Protein AF-0000000084500443 (afdb_homodimer)

Secondary structure (DSSP, 8-state):
--TT-HHHHT--TT-EEEEETTTSHHHHHHHHHHHHTT-EEEEEES-HHHHHHHHHHHGGGGGGEEEEE--TT-HHHHHHHHHHHHHHTS--SEEEE---------GGGG-TT-GGGG-HHHHHHHHHHH--HHHHHHHHIIIIIHHHHHHHHHHHHHHHHHHHTHHHHSS--EEEEEE--GGGT-SS--S-HHHHHHHHHHHHHHHHHHHHHHHTT--EEEEEE---S---TTT---STTTTTTTT-/--TT-HHHHT--TT-EEEEETTTSHHHHHHHHHHHHTT-EEEEEES-HHHHHHHHHHTGGGGGGEEEEE--TT-HHHHHHHHHHHHHHTS--SEEEE---------GGGG-TT-GGGG-HHHHHHHHHHH--HHHHHHHHIIIIIHHHHHHHHHHHHHHHHHHHTHHHHSS--EEEEEE--GGGT-SS--S-HHHHHHHHHHHHHHHHHHHHHHHTT--EEEEEE---S---TTT---STTTTTTS--

Structure (mmCIF, N/CA/C/O backbone):
data_AF-0000000084500443-model_v1
#
loop_
_entity.id
_entity.type
_entity.pdbx_description
1 polymer 'Rhamnolipids biosynthesis 3-oxoacyl-'
#
loop_
_atom_site.group_PDB
_atom_site.id
_atom_site.type_symbol
_atom_site.label_atom_id
_atom_site.label_alt_id
_atom_site.label_comp_id
_atom_site.label_asym_id
_atom_site.label_entity_id
_atom_site.label_seq_id
_atom_site.pdbx_PDB_ins_code
_atom_site.Cartn_x
_atom_site.Cartn_y
_atom_site.Cartn_z
_atom_site.occupancy
_atom_site.B_iso_or_equiv
_atom_site.auth_seq_id
_atom_site.auth_comp_id
_atom_site.auth_asym_id
_atom_site.auth_atom_id
_atom_site.pdbx_PDB_model_num
ATOM 1 N N . MET A 1 1 ? -1.799 21.656 39.844 1 32.81 1 MET A N 1
ATOM 2 C CA . MET A 1 1 ? -2.857 20.969 39.125 1 32.81 1 MET A CA 1
ATOM 3 C C . MET A 1 1 ? -2.281 20.172 37.938 1 32.81 1 MET A C 1
ATOM 5 O O . MET A 1 1 ? -1.59 20.734 37.094 1 32.81 1 MET A O 1
ATOM 9 N N . THR A 1 2 ? -2.18 18.891 38 1 39.31 2 THR A N 1
ATOM 10 C CA . THR A 1 2 ? -1.364 17.875 37.344 1 39.31 2 THR A CA 1
ATOM 11 C C . THR A 1 2 ? -1.715 17.766 35.844 1 39.31 2 THR A C 1
ATOM 13 O O . THR A 1 2 ? -2.863 17.984 35.469 1 39.31 2 THR A O 1
ATOM 16 N N . HIS A 1 3 ? -0.864 18.031 34.938 1 45.72 3 HIS A N 1
ATOM 17 C CA . HIS A 1 3 ? -0.906 17.906 33.469 1 45.72 3 HIS A CA 1
ATOM 18 C C . HIS A 1 3 ? -1.719 16.703 33.062 1 45.72 3 HIS A C 1
ATOM 20 O O . HIS A 1 3 ? -1.955 16.484 31.859 1 45.72 3 HIS A O 1
ATOM 26 N N . LEU A 1 4 ? -2.039 15.812 34.062 1 43.84 4 LEU A N 1
ATOM 27 C CA . LEU A 1 4 ? -2.766 14.578 33.75 1 43.84 4 LEU A CA 1
ATOM 28 C C . LEU A 1 4 ? -4.262 14.766 34 1 43.84 4 LEU A C 1
ATOM 30 O O . LEU A 1 4 ? -4.996 13.781 34.125 1 43.84 4 LEU A O 1
ATOM 34 N N . ASP A 1 5 ? -4.723 15.914 34.25 1 44.72 5 ASP A N 1
ATOM 35 C CA . ASP A 1 5 ? -6.16 16.094 34.406 1 44.72 5 ASP A CA 1
ATOM 36 C C . ASP A 1 5 ? -6.898 15.812 33.094 1 44.72 5 ASP A C 1
ATOM 38 O O . ASP A 1 5 ? -6.543 16.359 32.031 1 44.72 5 ASP A O 1
ATOM 42 N N . LEU A 1 6 ? -7.762 14.836 33.156 1 45.31 6 LEU A N 1
ATOM 43 C CA . LEU A 1 6 ? -8.531 14.391 32 1 45.31 6 LEU A CA 1
ATOM 44 C C . LEU A 1 6 ? -9.039 15.586 31.203 1 45.31 6 LEU A C 1
ATOM 46 O O . LEU A 1 6 ? -9.031 15.562 29.969 1 45.31 6 LEU A O 1
ATOM 50 N N . ASN A 1 7 ? -9.578 16.609 31.922 1 48.75 7 ASN A N 1
ATOM 51 C CA . ASN A 1 7 ? -10.102 17.812 31.266 1 48.75 7 ASN A CA 1
ATOM 52 C C . ASN A 1 7 ? -9.008 18.547 30.5 1 48.75 7 ASN A C 1
ATOM 54 O O . ASN A 1 7 ? -9.289 19.219 29.5 1 48.75 7 ASN A O 1
ATOM 58 N N . LYS A 1 8 ? -7.945 18.484 31.062 1 52.91 8 LYS A N 1
ATOM 59 C CA . LYS A 1 8 ? -6.801 19.172 30.469 1 52.91 8 LYS A CA 1
ATOM 60 C C . LYS A 1 8 ? -6.172 18.359 29.359 1 52.91 8 LYS A C 1
ATOM 62 O O . LYS A 1 8 ? -5.734 18.906 28.344 1 52.91 8 LYS A O 1
ATOM 67 N N . VAL A 1 9 ? -6.238 17.016 29.625 1 48.25 9 VAL A N 1
ATOM 68 C CA . VAL A 1 9 ? -5.555 16.125 28.703 1 48.25 9 VAL A CA 1
ATOM 69 C C . VAL A 1 9 ? -6.328 16.062 27.375 1 48.25 9 VAL A C 1
ATOM 71 O O . VAL A 1 9 ? -5.73 16.016 26.297 1 48.25 9 VAL A O 1
ATOM 74 N N . LEU A 1 10 ? -7.562 16.203 27.562 1 61.97 10 LEU A N 1
ATOM 75 C CA . LEU A 1 10 ? -8.398 16.094 26.359 1 61.97 10 LEU A CA 1
ATOM 76 C C . LEU A 1 10 ? -8.859 17.469 25.891 1 61.97 10 LEU A C 1
ATOM 78 O O . LEU A 1 10 ? -9.766 17.562 25.062 1 61.97 10 LEU A O 1
ATOM 82 N N . ASN A 1 11 ? -8.227 18.469 26.5 1 78 11 ASN A N 1
ATOM 83 C CA . ASN A 1 11 ? -8.695 19.812 26.172 1 78 11 ASN A CA 1
ATOM 84 C C . ASN A 1 11 ? -8.211 20.25 24.797 1 78 11 ASN A C 1
ATOM 86 O O . ASN A 1 11 ? -7.008 20.328 24.547 1 78 11 ASN A O 1
ATOM 90 N N . VAL A 1 12 ? -9.172 20.5 23.875 1 86.31 12 VAL A N 1
ATOM 91 C CA . VAL A 1 12 ? -8.844 20.922 22.516 1 86.31 12 VAL A CA 1
ATOM 92 C C . VAL A 1 12 ? -9.336 22.359 22.281 1 86.31 12 VAL A C 1
ATOM 94 O O . VAL A 1 12 ? -9.453 22.797 21.141 1 86.31 12 VAL A O 1
ATOM 97 N N . GLU A 1 13 ? -9.625 23.031 23.391 1 87.38 13 GLU A N 1
ATOM 98 C CA . GLU A 1 13 ? -10.117 24.406 23.266 1 87.38 13 GLU A CA 1
ATOM 99 C C . GLU A 1 13 ? -9.086 25.297 22.578 1 87.38 13 GLU A C 1
ATOM 101 O O . GLU A 1 13 ? -7.918 25.328 22.984 1 87.38 13 GLU A O 1
ATOM 106 N N . GLY A 1 14 ? -9.508 25.938 21.531 1 89.12 14 GLY A N 1
ATOM 107 C CA . GLY A 1 14 ? -8.664 26.906 20.844 1 89.12 14 GLY A CA 1
ATOM 108 C C . GLY A 1 14 ? -7.742 26.281 19.828 1 89.12 14 GLY A C 1
ATOM 109 O O . GLY A 1 14 ? -7.062 26.984 19.078 1 89.12 14 GLY A O 1
ATOM 110 N N . LEU A 1 15 ? -7.707 24.969 19.844 1 92.69 15 LEU A N 1
ATOM 111 C CA . LEU A 1 15 ? -6.863 24.297 18.844 1 92.69 15 LEU A CA 1
ATOM 112 C C . LEU A 1 15 ? -7.48 24.391 17.453 1 92.69 15 LEU A C 1
ATOM 114 O O . LEU A 1 15 ? -8.703 24.469 17.328 1 92.69 15 LEU A O 1
ATOM 118 N N . ILE A 1 16 ? -6.691 24.438 16.453 1 95.56 16 ILE A N 1
ATOM 119 C CA . ILE A 1 16 ? -7.121 24.469 15.062 1 95.56 16 ILE A CA 1
ATOM 120 C C . ILE A 1 16 ? -6.914 23.094 14.43 1 95.56 16 ILE A C 1
ATOM 122 O O . ILE A 1 16 ? -5.801 22.562 14.445 1 95.56 16 ILE A O 1
ATOM 126 N N . ALA A 1 17 ? -8.008 22.531 13.891 1 96.31 17 ALA A N 1
ATOM 127 C CA . ALA A 1 17 ? -7.949 21.172 13.32 1 96.31 17 ALA A CA 1
ATOM 128 C C . ALA A 1 17 ? -8.422 21.172 11.875 1 96.31 17 ALA A C 1
ATOM 130 O O . ALA A 1 17 ? -9.32 21.922 11.508 1 96.31 17 ALA A O 1
ATOM 131 N N . LEU A 1 18 ? -7.781 20.406 11.062 1 97.69 18 LEU A N 1
ATOM 132 C CA . LEU A 1 18 ? -8.25 20.078 9.719 1 97.69 18 LEU A CA 1
ATOM 133 C C . LEU A 1 18 ? -8.562 18.578 9.602 1 97.69 18 LEU A C 1
ATOM 135 O O . LEU A 1 18 ? -7.73 17.75 9.961 1 97.69 18 LEU A O 1
ATOM 139 N N . ILE A 1 19 ? -9.727 18.234 9.18 1 95.88 19 ILE A N 1
ATOM 140 C CA . ILE A 1 19 ? -10.133 16.859 8.93 1 95.88 19 ILE A CA 1
ATOM 141 C C . ILE A 1 19 ? -10.453 16.688 7.445 1 95.88 19 ILE A C 1
ATOM 143 O O . ILE A 1 19 ? -11.414 17.266 6.934 1 95.88 19 ILE A O 1
ATOM 147 N N . THR A 1 20 ? -9.633 15.938 6.758 1 97.19 20 THR A N 1
ATOM 148 C CA . THR A 1 20 ? -9.977 15.625 5.375 1 97.19 20 THR A CA 1
ATOM 149 C C . THR A 1 20 ? -11.133 14.625 5.316 1 97.19 20 THR A C 1
ATOM 151 O O . THR A 1 20 ? -11.227 13.727 6.156 1 97.19 20 THR A O 1
ATOM 154 N N . GLY A 1 21 ? -11.984 14.773 4.309 1 93 21 GLY A N 1
ATOM 155 C CA . GLY A 1 21 ? -13.172 13.945 4.297 1 93 21 GLY A CA 1
ATOM 156 C C . GLY A 1 21 ? -14.062 14.156 5.512 1 93 21 GLY A C 1
ATOM 157 O O . GLY A 1 21 ? -14.617 13.195 6.047 1 93 21 GLY A O 1
ATOM 158 N N . GLY A 1 22 ? -14.117 15.305 5.949 1 89.56 22 GLY A N 1
ATOM 159 C CA . GLY A 1 22 ? -14.766 15.594 7.219 1 89.56 22 GLY A CA 1
ATOM 160 C C . GLY A 1 22 ? -16.25 15.875 7.07 1 89.56 22 GLY A C 1
ATOM 161 O O . GLY A 1 22 ? -16.938 16.156 8.062 1 89.56 22 GLY A O 1
ATOM 162 N N . GLY A 1 23 ? -16.781 15.805 5.891 1 85.62 23 GLY A N 1
ATOM 163 C CA . GLY A 1 23 ? -18.172 16.188 5.668 1 85.62 23 GLY A CA 1
ATOM 164 C C . GLY A 1 23 ? -19.156 15.062 5.949 1 85.62 23 GLY A C 1
ATOM 165 O O . GLY A 1 23 ? -20.359 15.305 6.047 1 85.62 23 GLY A O 1
ATOM 166 N N . THR A 1 24 ? -18.672 13.836 6.043 1 82.31 24 THR A N 1
ATOM 167 C CA . THR A 1 24 ? -19.578 12.703 6.258 1 82.31 24 THR A CA 1
ATOM 168 C C . THR A 1 24 ? -18.938 11.664 7.172 1 82.31 24 THR A C 1
ATOM 170 O O . THR A 1 24 ? -17.75 11.766 7.5 1 82.31 24 THR A O 1
ATOM 173 N N . GLY A 1 25 ? -19.781 10.828 7.746 1 79.56 25 GLY A N 1
ATOM 174 C CA . GLY A 1 25 ? -19.297 9.633 8.422 1 79.56 25 GLY A CA 1
ATOM 175 C C . GLY A 1 25 ? -18.484 9.938 9.664 1 79.56 25 GLY A C 1
ATOM 176 O O . GLY A 1 25 ? -18.875 10.773 10.484 1 79.56 25 GLY A O 1
ATOM 177 N N . ILE A 1 26 ? -17.375 9.195 9.719 1 77.69 26 ILE A N 1
ATOM 178 C CA . ILE A 1 26 ? -16.5 9.289 10.875 1 77.69 26 ILE A CA 1
ATOM 179 C C . ILE A 1 26 ? -15.852 10.672 10.93 1 77.69 26 ILE A C 1
ATOM 181 O O . ILE A 1 26 ? -15.672 11.234 12.008 1 77.69 26 ILE A O 1
ATOM 185 N N . GLY A 1 27 ? -15.57 11.18 9.719 1 85.94 27 GLY A N 1
ATOM 186 C CA . GLY A 1 27 ? -14.984 12.516 9.664 1 85.94 27 GLY A CA 1
ATOM 187 C C . GLY A 1 27 ? -15.883 13.578 10.281 1 85.94 27 GLY A C 1
ATOM 188 O O . GLY A 1 27 ? -15.414 14.414 11.062 1 85.94 27 GLY A O 1
ATOM 189 N N . LEU A 1 28 ? -17.094 13.477 9.969 1 86.06 28 LEU A N 1
ATOM 190 C CA . LEU A 1 28 ? -18.047 14.453 10.492 1 86.06 28 LEU A CA 1
ATOM 191 C C . LEU A 1 28 ? -18.219 14.289 11.992 1 86.06 28 LEU A C 1
ATOM 193 O O . LEU A 1 28 ? -18.328 15.273 12.727 1 86.06 28 LEU A O 1
ATOM 197 N N . MET A 1 29 ? -18.219 13.117 12.453 1 82.44 29 MET A N 1
ATOM 198 C CA . MET A 1 29 ? -18.328 12.836 13.883 1 82.44 29 MET A CA 1
ATOM 199 C C . MET A 1 29 ? -17.141 13.414 14.648 1 82.44 29 MET A C 1
ATOM 201 O O . MET A 1 29 ? -17.328 14.023 15.703 1 82.44 29 MET A O 1
ATOM 205 N N . MET A 1 30 ? -16.016 13.242 14.133 1 85.81 30 MET A N 1
ATOM 206 C CA . MET A 1 30 ? -14.82 13.797 14.773 1 85.81 30 MET A CA 1
ATOM 207 C C . MET A 1 30 ? -14.844 15.32 14.758 1 85.81 30 MET A C 1
ATOM 209 O O . MET A 1 30 ? -14.484 15.961 15.742 1 85.81 30 MET A O 1
ATOM 213 N N . ALA A 1 31 ? -15.266 15.82 13.617 1 88.44 31 ALA A N 1
ATOM 214 C CA . ALA A 1 31 ? -15.359 17.266 13.508 1 88.44 31 ALA A CA 1
ATOM 215 C C . ALA A 1 31 ? -16.297 17.844 14.57 1 88.44 31 ALA A C 1
ATOM 217 O O . ALA A 1 31 ? -15.953 18.812 15.25 1 88.44 31 ALA A O 1
ATOM 218 N N . LYS A 1 32 ? -17.406 17.234 14.75 1 83.81 32 LYS A N 1
ATOM 219 C CA . LYS A 1 32 ? -18.375 17.672 15.742 1 83.81 32 LYS A CA 1
ATOM 220 C C . LYS A 1 32 ? -17.812 17.562 17.156 1 83.81 32 LYS A C 1
ATOM 222 O O . LYS A 1 32 ? -17.969 18.469 17.969 1 83.81 32 LYS A O 1
ATOM 227 N N . GLY A 1 33 ? -17.156 16.438 17.406 1 82.44 33 GLY A N 1
ATOM 228 C CA . GLY A 1 33 ? -16.531 16.234 18.703 1 82.44 33 GLY A CA 1
ATOM 229 C C . GLY A 1 33 ? -15.5 17.297 19.047 1 82.44 33 GLY A C 1
ATOM 230 O O . GLY A 1 33 ? -15.492 17.828 20.156 1 82.44 33 GLY A O 1
ATOM 231 N N . LEU A 1 34 ? -14.68 17.641 18.125 1 86.94 34 LEU A N 1
ATOM 232 C CA . LEU A 1 34 ? -13.656 18.656 18.344 1 86.94 34 LEU A CA 1
ATOM 233 C C . LEU A 1 34 ? -14.281 20.031 18.5 1 86.94 34 LEU A C 1
ATOM 235 O O . LEU A 1 34 ? -13.898 20.781 19.406 1 86.94 34 LEU A O 1
ATOM 239 N N . ALA A 1 35 ? -15.273 20.312 17.672 1 85.94 35 ALA A N 1
ATOM 240 C CA . ALA A 1 35 ? -15.906 21.641 17.703 1 85.94 35 ALA A CA 1
ATOM 241 C C . ALA A 1 35 ? -16.656 21.859 19 1 85.94 35 ALA A C 1
ATOM 243 O O . ALA A 1 35 ? -16.562 22.938 19.609 1 85.94 35 ALA A O 1
ATOM 244 N N . ILE A 1 36 ? -17.359 20.891 19.453 1 80 36 ILE A N 1
ATOM 245 C CA . ILE A 1 36 ? -18.156 21 20.672 1 80 36 ILE A CA 1
ATOM 246 C C . ILE A 1 36 ? -17.234 21.234 21.859 1 80 36 ILE A C 1
ATOM 248 O O . ILE A 1 36 ? -17.625 21.891 22.828 1 80 36 ILE A O 1
ATOM 252 N N . ASN A 1 37 ? -16.016 20.844 21.672 1 82.38 37 ASN A N 1
ATOM 253 C CA . ASN A 1 37 ? -15.07 20.969 22.766 1 82.38 37 ASN A CA 1
ATOM 254 C C . ASN A 1 37 ? -14.148 22.172 22.578 1 82.38 37 ASN A C 1
ATOM 256 O O . ASN A 1 37 ? -13.125 22.297 23.25 1 82.38 37 ASN A O 1
ATOM 260 N N . GLY A 1 38 ? -14.523 23.016 21.609 1 85.5 38 GLY A N 1
ATOM 261 C CA . GLY A 1 38 ? -13.938 24.344 21.578 1 85.5 38 GLY A CA 1
ATOM 262 C C . GLY A 1 38 ? -12.867 24.5 20.5 1 85.5 38 GLY A C 1
ATOM 263 O O . GLY A 1 38 ? -12.266 25.562 20.375 1 85.5 38 GLY A O 1
ATOM 264 N N . ALA A 1 39 ? -12.602 23.469 19.734 1 89.88 39 ALA A N 1
ATOM 265 C CA . ALA A 1 39 ? -11.617 23.578 18.656 1 89.88 39 ALA A CA 1
ATOM 266 C C . ALA A 1 39 ? -12.211 24.281 17.453 1 89.88 39 ALA A C 1
ATOM 268 O O . ALA A 1 39 ? -13.414 24.172 17.188 1 89.88 39 ALA A O 1
ATOM 269 N N . LYS A 1 40 ? -11.438 25.062 16.875 1 93.12 40 LYS A N 1
ATOM 270 C CA . LYS A 1 40 ? -11.773 25.516 15.531 1 93.12 40 LYS A CA 1
ATOM 271 C C . LYS A 1 40 ? -11.516 24.422 14.5 1 93.12 40 LYS A C 1
ATOM 273 O O . LYS A 1 40 ? -10.391 23.922 14.383 1 93.12 40 LYS A O 1
ATOM 278 N N . VAL A 1 41 ? -12.539 24.047 13.695 1 93.81 41 VAL A N 1
ATOM 279 C CA . VAL A 1 41 ? -12.414 22.859 12.867 1 93.81 41 VAL A CA 1
ATOM 280 C C . VAL A 1 41 ? -12.648 23.203 11.406 1 93.81 41 VAL A C 1
ATOM 282 O O . VAL A 1 41 ? -13.664 23.812 11.055 1 93.81 41 VAL A O 1
ATOM 285 N N . TYR A 1 42 ? -11.672 22.906 10.586 1 95.12 42 TYR A N 1
ATOM 286 C CA . TYR A 1 42 ? -11.828 22.891 9.141 1 95.12 42 TYR A CA 1
ATOM 287 C C . TYR A 1 42 ? -12.18 21.484 8.648 1 95.12 42 TYR A C 1
ATOM 289 O O . TYR A 1 42 ? -11.516 20.516 9 1 95.12 42 TYR A O 1
ATOM 297 N N . ILE A 1 43 ? -13.25 21.375 7.848 1 94 43 ILE A N 1
ATOM 298 C CA . ILE A 1 43 ? -13.578 20.109 7.188 1 94 43 ILE A CA 1
ATOM 299 C C . ILE A 1 43 ? -13.312 20.234 5.688 1 94 43 ILE A C 1
ATOM 301 O O . ILE A 1 43 ? -13.852 21.125 5.023 1 94 43 ILE A O 1
ATOM 305 N N . GLY A 1 44 ? -12.445 19.359 5.219 1 95.25 44 GLY A N 1
ATOM 306 C CA . GLY A 1 44 ? -12.133 19.344 3.801 1 95.25 44 GLY A CA 1
ATOM 307 C C . GLY A 1 44 ? -12.891 18.281 3.031 1 95.25 44 GLY A C 1
ATOM 308 O O . GLY A 1 44 ? -13.094 17.172 3.527 1 95.25 44 GLY A O 1
ATOM 309 N N . GLY A 1 45 ? -13.305 18.547 1.873 1 93.81 45 GLY A N 1
ATOM 310 C CA . GLY A 1 45 ? -13.969 17.641 0.96 1 93.81 45 GLY A CA 1
ATOM 311 C C . GLY A 1 45 ? -14.133 18.203 -0.438 1 93.81 45 GLY A C 1
ATOM 312 O O . GLY A 1 45 ? -13.93 19.391 -0.658 1 93.81 45 GLY A O 1
ATOM 313 N N . ARG A 1 46 ? -14.539 17.391 -1.34 1 90.06 46 ARG A N 1
ATOM 314 C CA . ARG A 1 46 ? -14.633 17.781 -2.74 1 90.06 46 ARG A CA 1
ATOM 315 C C . ARG A 1 46 ? -15.953 18.5 -3.02 1 90.06 46 ARG A C 1
ATOM 317 O O . ARG A 1 46 ? -16 19.422 -3.832 1 90.06 46 ARG A O 1
ATOM 324 N N . ARG A 1 47 ? -16.984 18.016 -2.312 1 85.75 47 ARG A N 1
ATOM 325 C CA . ARG A 1 47 ? -18.328 18.484 -2.621 1 85.75 47 ARG A CA 1
ATOM 326 C C . ARG A 1 47 ? -18.734 19.625 -1.689 1 85.75 47 ARG A C 1
ATOM 328 O O . ARG A 1 47 ? -18.938 19.406 -0.493 1 85.75 47 ARG A O 1
ATOM 335 N N . LYS A 1 48 ? -18.922 20.75 -2.336 1 85.12 48 LYS A N 1
ATOM 336 C CA . LYS A 1 48 ? -19.25 21.953 -1.561 1 85.12 48 LYS A CA 1
ATOM 337 C C . LYS A 1 48 ? -20.609 21.781 -0.87 1 85.12 48 LYS A C 1
ATOM 339 O O . LYS A 1 48 ? -20.781 22.219 0.268 1 85.12 48 LYS A O 1
ATOM 344 N N . ASP A 1 49 ? -21.562 21.156 -1.549 1 86.5 49 ASP A N 1
ATOM 345 C CA . ASP A 1 49 ? -22.891 20.984 -0.987 1 86.5 49 ASP A CA 1
ATOM 346 C C . ASP A 1 49 ? -22.844 20.156 0.292 1 86.5 49 ASP A C 1
ATOM 348 O O . ASP A 1 49 ? -23.547 20.453 1.259 1 86.5 49 ASP A O 1
ATOM 352 N N . VAL A 1 50 ? -22.062 19.125 0.307 1 83.69 50 VAL A N 1
ATOM 353 C CA . VAL A 1 50 ? -21.922 18.266 1.477 1 83.69 50 VAL A CA 1
ATOM 354 C C . VAL A 1 50 ? -21.266 19.062 2.615 1 83.69 50 VAL A C 1
ATOM 356 O O . VAL A 1 50 ? -21.688 18.938 3.77 1 83.69 50 VAL A O 1
ATOM 359 N N . LEU A 1 51 ? -20.297 19.891 2.318 1 84.38 51 LEU A N 1
ATOM 360 C CA . LEU A 1 51 ? -19.594 20.703 3.32 1 84.38 51 LEU A CA 1
ATOM 361 C C . LEU A 1 51 ? -20.547 21.734 3.934 1 84.38 51 LEU A C 1
ATOM 363 O O . LEU A 1 51 ? -20.531 21.953 5.148 1 84.38 51 LEU A O 1
ATOM 367 N N . ASP A 1 52 ? -21.344 22.297 3.104 1 82.44 52 ASP A N 1
ATOM 368 C CA . ASP A 1 52 ? -22.328 23.281 3.57 1 82.44 52 ASP A CA 1
ATOM 369 C C . ASP A 1 52 ? -23.359 22.641 4.477 1 82.44 52 ASP A C 1
ATOM 371 O O . ASP A 1 52 ? -23.734 23.203 5.508 1 82.44 52 ASP A O 1
ATOM 375 N N . LYS A 1 53 ? -23.828 21.484 4.09 1 82 53 LYS A N 1
ATOM 376 C CA . LYS A 1 53 ? -24.781 20.75 4.91 1 82 53 LYS A CA 1
ATOM 377 C C . LYS A 1 53 ? -24.188 20.391 6.266 1 82 53 LYS A C 1
ATOM 379 O O . LYS A 1 53 ? -24.859 20.5 7.293 1 82 53 LYS A O 1
ATOM 384 N N . ALA A 1 54 ? -23 19.938 6.258 1 79.25 54 ALA A N 1
ATOM 385 C CA . ALA A 1 54 ? -22.312 19.594 7.5 1 79.25 54 ALA A CA 1
ATOM 386 C C . ALA A 1 54 ? -22.172 20.812 8.406 1 79.25 54 ALA A C 1
ATOM 388 O O . ALA A 1 54 ? -22.375 20.719 9.617 1 79.25 54 ALA A O 1
ATOM 389 N N . HIS A 1 55 ? -21.797 21.891 7.82 1 75.31 55 HIS A N 1
ATOM 390 C CA . HIS A 1 55 ? -21.672 23.141 8.562 1 75.31 55 HIS A CA 1
ATOM 391 C C . HIS A 1 55 ? -22.984 23.531 9.234 1 75.31 55 HIS A C 1
ATOM 393 O O . HIS A 1 55 ? -22.984 23.938 10.398 1 75.31 55 HIS A O 1
ATOM 399 N N . ASN A 1 56 ? -24.031 23.344 8.578 1 73 56 ASN A N 1
ATOM 400 C CA . ASN A 1 56 ? -25.344 23.734 9.078 1 73 56 ASN A CA 1
ATOM 401 C C . ASN A 1 56 ? -25.812 22.828 10.211 1 73 56 ASN A C 1
ATOM 403 O O . ASN A 1 56 ? -26.578 23.25 11.078 1 73 56 ASN A O 1
ATOM 407 N N . ASN A 1 57 ? -25.344 21.656 10.203 1 67.69 57 ASN A N 1
ATOM 408 C CA . ASN A 1 57 ? -25.734 20.688 11.219 1 67.69 57 ASN A CA 1
ATOM 409 C C . ASN A 1 57 ? -24.953 20.875 12.516 1 67.69 57 ASN A C 1
ATOM 411 O O . ASN A 1 57 ? -25.391 20.438 13.586 1 67.69 57 ASN A O 1
ATOM 415 N N . ILE A 1 58 ? -23.797 21.375 12.438 1 61.31 58 ILE A N 1
ATOM 416 C CA . ILE A 1 58 ? -22.969 21.531 13.617 1 61.31 58 ILE A CA 1
ATOM 417 C C . ILE A 1 58 ? -23.266 22.891 14.273 1 61.31 58 ILE A C 1
ATOM 419 O O . ILE A 1 58 ? -23.016 23.078 15.461 1 61.31 58 ILE A O 1
ATOM 423 N N . ILE A 1 59 ? -23.828 23.859 13.695 1 53.78 59 ILE A N 1
ATOM 424 C CA . ILE A 1 59 ? -23.875 25.312 13.859 1 53.78 59 ILE A CA 1
ATOM 425 C C . ILE A 1 59 ? -24.344 25.656 15.273 1 53.78 59 ILE A C 1
ATOM 427 O O . ILE A 1 59 ? -24.422 26.828 15.648 1 53.78 59 ILE A O 1
ATOM 431 N N . ARG A 1 60 ? -25 24.953 16.031 1 52.28 60 ARG A N 1
ATOM 432 C CA . ARG A 1 60 ? -25.219 25.922 17.109 1 52.28 60 ARG A CA 1
ATOM 433 C C . ARG A 1 60 ? -23.891 26.484 17.609 1 52.28 60 ARG A C 1
ATOM 435 O O . ARG A 1 60 ? -23.875 27.453 18.375 1 52.28 60 ARG A O 1
ATOM 442 N N . ALA A 1 61 ? -22.781 25.844 17.391 1 48.06 61 ALA A N 1
ATOM 443 C CA . ALA A 1 61 ? -21.484 26.359 17.828 1 48.06 61 ALA A CA 1
ATOM 444 C C . ALA A 1 61 ? -20.734 27.016 16.672 1 48.06 61 ALA A C 1
ATOM 446 O O . ALA A 1 61 ? -19.953 26.359 15.977 1 48.06 61 ALA A O 1
ATOM 447 N N . THR A 1 62 ? -21.375 27.797 15.891 1 50.16 62 THR A N 1
ATOM 448 C CA . THR A 1 62 ? -21.203 28.453 14.609 1 50.16 62 THR A CA 1
ATOM 449 C C . THR A 1 62 ? -19.75 28.812 14.359 1 50.16 62 THR A C 1
ATOM 451 O O . THR A 1 62 ? -19.25 28.703 13.234 1 50.16 62 THR A O 1
ATOM 454 N N . ASP A 1 63 ? -19 29.594 15.188 1 57.94 63 ASP A N 1
ATOM 455 C CA . ASP A 1 63 ? -17.781 30.344 14.891 1 57.94 63 ASP A CA 1
ATOM 456 C C . ASP A 1 63 ? -16.562 29.422 14.844 1 57.94 63 ASP A C 1
ATOM 458 O O . ASP A 1 63 ? -15.422 29.875 14.727 1 57.94 63 ASP A O 1
ATOM 462 N N . ILE A 1 64 ? -16.891 27.984 14.758 1 69.25 64 ILE A N 1
ATOM 463 C CA . ILE A 1 64 ? -15.656 27.234 14.945 1 69.25 64 ILE A CA 1
ATOM 464 C C . ILE A 1 64 ? -15.578 26.109 13.93 1 69.25 64 ILE A C 1
ATOM 466 O O . ILE A 1 64 ? -14.688 25.25 14.008 1 69.25 64 ILE A O 1
ATOM 470 N N . PHE A 1 65 ? -16.562 26.188 12.844 1 77.44 65 PHE A N 1
ATOM 471 C CA . PHE A 1 65 ? -16.594 25.109 11.867 1 77.44 65 PHE A CA 1
ATOM 472 C C . PHE A 1 65 ? -16.547 25.656 10.445 1 77.44 65 PHE A C 1
ATOM 474 O O . PHE A 1 65 ? -17.422 26.406 10.047 1 77.44 65 PHE A O 1
ATOM 481 N N . TYR A 1 66 ? -15.562 25.328 9.641 1 87.25 66 TYR A N 1
ATOM 482 C CA . TYR A 1 66 ? -15.352 25.875 8.305 1 87.25 66 TYR A CA 1
ATOM 483 C C . TYR A 1 66 ? -15.156 24.766 7.277 1 87.25 66 TYR A C 1
ATOM 485 O O . TYR A 1 66 ? -14.367 23.844 7.488 1 87.25 66 TYR A O 1
ATOM 493 N N . GLY A 1 67 ? -16 24.844 6.203 1 90.69 67 GLY A N 1
ATOM 494 C CA . GLY A 1 67 ? -15.773 23.953 5.078 1 90.69 67 GLY A CA 1
ATOM 495 C C . GLY A 1 67 ? -14.758 24.5 4.086 1 90.69 67 GLY A C 1
ATOM 496 O O . GLY A 1 67 ? -14.781 25.688 3.754 1 90.69 67 GLY A O 1
ATOM 497 N N . ILE A 1 68 ? -13.82 23.688 3.734 1 93.56 68 ILE A N 1
ATOM 498 C CA . ILE A 1 68 ? -12.898 24.078 2.674 1 93.56 68 ILE A CA 1
ATOM 499 C C . ILE A 1 68 ? -12.906 23.016 1.57 1 93.56 68 ILE A C 1
ATOM 501 O O . ILE A 1 68 ? -12.984 21.828 1.85 1 93.56 68 ILE A O 1
ATOM 505 N N . GLN A 1 69 ? -12.922 23.531 0.353 1 93.88 69 GLN A N 1
ATOM 506 C CA . GLN A 1 69 ? -12.805 22.609 -0.771 1 93.88 69 GLN A CA 1
ATOM 507 C C . GLN A 1 69 ? -11.414 21.984 -0.827 1 93.88 69 GLN A C 1
ATOM 509 O O . GLN A 1 69 ? -10.406 22.688 -0.871 1 93.88 69 GLN A O 1
ATOM 514 N N . LEU A 1 70 ? -11.406 20.656 -0.803 1 96.81 70 LEU A N 1
ATOM 515 C CA . LEU A 1 70 ? -10.133 19.938 -0.755 1 96.81 70 LEU A CA 1
ATOM 516 C C . LEU A 1 70 ? -10.258 18.562 -1.401 1 96.81 70 LEU A C 1
ATOM 518 O O . LEU A 1 70 ? -10.914 17.672 -0.851 1 96.81 70 LEU A O 1
ATOM 522 N N . ASP A 1 71 ? -9.734 18.469 -2.596 1 97.06 71 ASP A N 1
ATOM 523 C CA . ASP A 1 71 ? -9.461 17.156 -3.182 1 97.06 71 ASP A CA 1
ATOM 524 C C . ASP A 1 71 ? -8.062 16.656 -2.801 1 97.06 71 ASP A C 1
ATOM 526 O O . ASP A 1 71 ? -7.062 17.156 -3.324 1 97.06 71 ASP A O 1
ATOM 530 N N . VAL A 1 72 ? -8.047 15.625 -1.938 1 97.62 72 VAL A N 1
ATOM 531 C CA . VAL A 1 72 ? -6.785 15.203 -1.342 1 97.62 72 VAL A CA 1
ATOM 532 C C . VAL A 1 72 ? -5.926 14.5 -2.393 1 97.62 72 VAL A C 1
ATOM 534 O O . VAL A 1 72 ? -4.75 14.219 -2.152 1 97.62 72 VAL A O 1
ATOM 537 N N . THR A 1 73 ? -6.461 14.172 -3.574 1 96.5 73 THR A N 1
ATOM 538 C CA . THR A 1 73 ? -5.695 13.5 -4.617 1 96.5 73 THR A CA 1
ATOM 539 C C . THR A 1 73 ? -5.227 14.5 -5.672 1 96.5 73 THR A C 1
ATOM 541 O O . THR A 1 73 ? -4.762 14.109 -6.746 1 96.5 73 THR A O 1
ATOM 544 N N . ASN A 1 74 ? -5.434 15.75 -5.422 1 97.5 74 ASN A N 1
ATOM 545 C CA . ASN A 1 74 ? -5.035 16.828 -6.316 1 97.5 74 ASN A CA 1
ATOM 546 C C . ASN A 1 74 ? -4.098 17.812 -5.625 1 97.5 74 ASN A C 1
ATOM 548 O O . ASN A 1 74 ? -4.496 18.5 -4.68 1 97.5 74 ASN A O 1
ATOM 552 N N . LYS A 1 75 ? -2.875 17.984 -6.121 1 97.69 75 LYS A N 1
ATOM 553 C CA . LYS A 1 75 ? -1.838 18.781 -5.461 1 97.69 75 LYS A CA 1
ATOM 554 C C . LYS A 1 75 ? -2.219 20.25 -5.41 1 97.69 75 LYS A C 1
ATOM 556 O O . LYS A 1 75 ? -1.962 20.938 -4.414 1 97.69 75 LYS A O 1
ATOM 561 N N . GLU A 1 76 ? -2.742 20.734 -6.469 1 97.81 76 GLU A N 1
ATOM 562 C CA . GLU A 1 76 ? -3.16 22.141 -6.488 1 97.81 76 GLU A CA 1
ATOM 563 C C . GLU A 1 76 ? -4.238 22.406 -5.438 1 97.81 76 GLU A C 1
ATOM 565 O O . GLU A 1 76 ? -4.195 23.422 -4.742 1 97.81 76 GLU A O 1
ATOM 570 N N . SER A 1 77 ? -5.199 21.5 -5.367 1 97.94 77 SER A N 1
ATOM 571 C CA . SER A 1 77 ? -6.254 21.609 -4.363 1 97.94 77 SER A CA 1
ATOM 572 C C . SER A 1 77 ? -5.676 21.609 -2.953 1 97.94 77 SER A C 1
ATOM 574 O O . SER A 1 77 ? -6.086 22.422 -2.111 1 97.94 77 SER A O 1
ATOM 576 N N . ILE A 1 78 ? -4.688 20.797 -2.693 1 98.44 78 ILE A N 1
ATOM 577 C CA . ILE A 1 78 ? -4.035 20.688 -1.391 1 98.44 78 ILE A CA 1
ATOM 578 C C . ILE A 1 78 ? -3.314 22 -1.074 1 98.44 78 ILE A C 1
ATOM 580 O O . ILE A 1 78 ? -3.451 22.547 0.025 1 98.44 78 ILE A O 1
ATOM 584 N N . GLU A 1 79 ? -2.633 22.516 -2.025 1 98.12 79 GLU A N 1
ATOM 585 C CA . GLU A 1 79 ? -1.898 23.766 -1.83 1 98.12 79 GLU A CA 1
ATOM 586 C C . GLU A 1 79 ? -2.848 24.922 -1.546 1 98.12 79 GLU A C 1
ATOM 588 O O . GLU A 1 79 ? -2.539 25.797 -0.734 1 98.12 79 GLU A O 1
ATOM 593 N N . ASN A 1 80 ? -3.928 24.938 -2.232 1 97.88 80 ASN A N 1
ATOM 594 C CA . ASN A 1 80 ? -4.922 25.984 -1.983 1 97.88 80 ASN A CA 1
ATOM 595 C C . ASN A 1 80 ? -5.461 25.906 -0.558 1 97.88 80 ASN A C 1
ATOM 597 O O . ASN A 1 80 ? -5.691 26.938 0.078 1 97.88 80 ASN A O 1
ATOM 601 N N . ALA A 1 81 ? -5.695 24.719 -0.084 1 97.62 81 ALA A N 1
ATOM 602 C CA . ALA A 1 81 ? -6.156 24.547 1.293 1 97.62 81 ALA A CA 1
ATOM 603 C C . ALA A 1 81 ? -5.113 25.062 2.283 1 97.62 81 ALA A C 1
ATOM 605 O O . ALA A 1 81 ? -5.457 25.672 3.299 1 97.62 81 ALA A O 1
ATOM 606 N N . VAL A 1 82 ? -3.826 24.781 2.006 1 98.38 82 VAL A N 1
ATOM 607 C CA . VAL A 1 82 ? -2.744 25.281 2.846 1 98.38 82 VAL A CA 1
ATOM 608 C C . VAL A 1 82 ? -2.801 26.812 2.908 1 98.38 82 VAL A C 1
ATOM 610 O O . VAL A 1 82 ? -2.688 27.391 3.986 1 98.38 82 VAL A O 1
ATOM 613 N N . LYS A 1 83 ? -3.02 27.453 1.771 1 97.94 83 LYS A N 1
ATOM 614 C CA . LYS A 1 83 ? -3.084 28.906 1.702 1 97.94 83 LYS A CA 1
ATOM 615 C C . LYS A 1 83 ? -4.246 29.438 2.531 1 97.94 83 LYS A C 1
ATOM 617 O O . LYS A 1 83 ? -4.102 30.438 3.24 1 97.94 83 LYS A O 1
ATOM 622 N N . VAL A 1 84 ? -5.352 28.828 2.457 1 96.75 84 VAL A N 1
ATOM 623 C CA . VAL A 1 84 ? -6.547 29.266 3.174 1 96.75 84 VAL A CA 1
ATOM 624 C C . VAL A 1 84 ? -6.289 29.234 4.68 1 96.75 84 VAL A C 1
ATOM 626 O O . VAL A 1 84 ? -6.508 30.234 5.375 1 96.75 84 VAL A O 1
ATOM 629 N N . ILE A 1 85 ? -5.754 28.141 5.191 1 97.06 85 ILE A N 1
ATOM 630 C CA . ILE A 1 85 ? -5.555 27.984 6.629 1 97.06 85 ILE A CA 1
ATOM 631 C C . ILE A 1 85 ? -4.391 28.859 7.086 1 97.06 85 ILE A C 1
ATOM 633 O O . ILE A 1 85 ? -4.43 29.453 8.172 1 97.06 85 ILE A O 1
ATOM 637 N N . SER A 1 86 ? -3.377 28.922 6.25 1 97.62 86 SER A N 1
ATOM 638 C CA . SER A 1 86 ? -2.258 29.812 6.555 1 97.62 86 SER A CA 1
ATOM 639 C C . SER A 1 86 ? -2.719 31.25 6.703 1 97.62 86 SER A C 1
ATOM 641 O O . SER A 1 86 ? -2.303 31.953 7.629 1 97.62 86 SER A O 1
ATOM 643 N N . SER A 1 87 ? -3.547 31.719 5.824 1 96.94 87 SER A N 1
ATOM 644 C CA . SER A 1 87 ? -4.039 33.094 5.828 1 96.94 87 SER A CA 1
ATOM 645 C C . SER A 1 87 ? -5.004 33.344 6.988 1 96.94 87 SER A C 1
ATOM 647 O O . SER A 1 87 ? -4.969 34.375 7.625 1 96.94 87 SER A O 1
ATOM 649 N N . ASN A 1 88 ? -5.824 32.406 7.301 1 95.19 88 ASN A N 1
ATOM 650 C CA . ASN A 1 88 ? -6.863 32.562 8.312 1 95.19 88 ASN A CA 1
ATOM 651 C C . ASN A 1 88 ? -6.301 32.406 9.719 1 95.19 88 ASN A C 1
ATOM 653 O O . ASN A 1 88 ? -6.676 33.156 10.625 1 95.19 88 ASN A O 1
ATOM 657 N N . ASP A 1 89 ? -5.41 31.453 9.906 1 95.38 89 ASP A N 1
ATOM 658 C CA . ASP A 1 89 ? -5.031 31.109 11.273 1 95.38 89 ASP A CA 1
ATOM 659 C C . ASP A 1 89 ? -3.512 31.094 11.438 1 95.38 89 ASP A C 1
ATOM 661 O O . ASP A 1 89 ? -3.002 31.266 12.547 1 95.38 89 ASP A O 1
ATOM 665 N N . GLY A 1 90 ? -2.795 30.812 10.383 1 96.62 90 GLY A N 1
ATOM 666 C CA . GLY A 1 90 ? -1.342 30.875 10.375 1 96.62 90 GLY A CA 1
ATOM 667 C C . GLY A 1 90 ? -0.693 29.672 11.023 1 96.62 90 GLY A C 1
ATOM 668 O O . GLY A 1 90 ? 0.528 29.625 11.195 1 96.62 90 GLY A O 1
ATOM 669 N N . LYS A 1 91 ? -1.478 28.719 11.547 1 96.81 91 LYS A N 1
ATOM 670 C CA . LYS A 1 91 ? -0.969 27.5 12.164 1 96.81 91 LYS A CA 1
ATOM 671 C C . LYS A 1 91 ? -2.023 26.391 12.141 1 96.81 91 LYS A C 1
ATOM 673 O O . LYS A 1 91 ? -3.186 26.656 11.82 1 96.81 91 LYS A O 1
ATOM 678 N N . LEU A 1 92 ? -1.618 25.141 12.391 1 97.56 92 LEU A N 1
ATOM 679 C CA . LEU A 1 92 ? -2.49 23.969 12.461 1 97.56 92 LEU A CA 1
ATOM 680 C C . LEU A 1 92 ? -2.051 23.031 13.578 1 97.56 92 LEU A C 1
ATOM 682 O O . LEU A 1 92 ? -0.912 22.562 13.586 1 97.56 92 LEU A O 1
ATOM 686 N N . ASP A 1 93 ? -2.963 22.766 14.477 1 95.81 93 ASP A N 1
ATOM 687 C CA . ASP A 1 93 ? -2.607 21.953 15.641 1 95.81 93 ASP A CA 1
ATOM 688 C C . ASP A 1 93 ? -2.801 20.469 15.352 1 95.81 93 ASP A C 1
ATOM 690 O O . ASP A 1 93 ? -2.025 19.641 15.82 1 95.81 93 ASP A O 1
ATOM 694 N N . ILE A 1 94 ? -3.879 20.141 14.648 1 95.75 94 ILE A N 1
ATOM 695 C CA . ILE A 1 94 ? -4.238 18.75 14.43 1 95.75 94 ILE A CA 1
ATOM 696 C C . ILE A 1 94 ? -4.609 18.531 12.969 1 95.75 94 ILE A C 1
ATOM 698 O O . ILE A 1 94 ? -5.488 19.219 12.438 1 95.75 94 ILE A O 1
ATOM 702 N N . LEU A 1 95 ? -3.941 17.703 12.328 1 97.88 95 LEU A N 1
ATOM 703 C CA . LEU A 1 95 ? -4.312 17.234 11 1 97.88 95 LEU A CA 1
ATOM 704 C C . LEU A 1 95 ? -4.832 15.797 11.062 1 97.88 95 LEU A C 1
ATOM 706 O O . LEU A 1 95 ? -4.109 14.891 11.484 1 97.88 95 LEU A O 1
ATOM 710 N N . ILE A 1 96 ? -6.066 15.586 10.727 1 95.94 96 ILE A N 1
ATOM 711 C CA . ILE A 1 96 ? -6.648 14.242 10.672 1 95.94 96 ILE A CA 1
ATOM 712 C C . ILE A 1 96 ? -6.863 13.828 9.219 1 95.94 96 ILE A C 1
ATOM 714 O O . ILE A 1 96 ? -7.75 14.352 8.547 1 95.94 96 ILE A O 1
ATOM 718 N N . ASN A 1 97 ? -6.027 12.961 8.773 1 96.38 97 ASN A N 1
ATOM 719 C CA . ASN A 1 97 ? -6.211 12.344 7.469 1 96.38 97 ASN A CA 1
ATOM 720 C C . ASN A 1 97 ? -7.273 11.25 7.516 1 96.38 97 ASN A C 1
ATOM 722 O O . ASN A 1 97 ? -6.973 10.102 7.836 1 96.38 97 ASN A O 1
ATOM 726 N N . ASN A 1 98 ? -8.453 11.617 7.109 1 92 98 ASN A N 1
ATOM 727 C CA . ASN A 1 98 ? -9.609 10.734 7.242 1 92 98 ASN A CA 1
ATOM 728 C C . ASN A 1 98 ? -10.211 10.398 5.883 1 92 98 ASN A C 1
ATOM 730 O O . ASN A 1 98 ? -10.953 9.422 5.754 1 92 98 ASN A O 1
ATOM 734 N N . ALA A 1 99 ? -9.867 11.289 4.887 1 91.56 99 ALA A N 1
ATOM 735 C CA . ALA A 1 99 ? -10.414 11.023 3.559 1 91.56 99 ALA A CA 1
ATOM 736 C C . ALA A 1 99 ? -10.086 9.602 3.109 1 91.56 99 ALA A C 1
ATOM 738 O O . ALA A 1 99 ? -8.961 9.133 3.281 1 91.56 99 ALA A O 1
ATOM 739 N N . GLY A 1 100 ? -11.094 8.844 2.656 1 85.38 100 GLY A N 1
ATOM 740 C CA . GLY A 1 100 ? -10.898 7.473 2.203 1 85.38 100 GLY A CA 1
ATOM 741 C C . GLY A 1 100 ? -12.086 6.926 1.425 1 85.38 100 GLY A C 1
ATOM 742 O O . GLY A 1 100 ? -13.18 7.488 1.473 1 85.38 100 GLY A O 1
ATOM 743 N N . THR A 1 101 ? -11.812 5.98 0.636 1 77.38 101 THR A N 1
ATOM 744 C CA . THR A 1 101 ? -12.836 5.277 -0.123 1 77.38 101 THR A CA 1
ATOM 745 C C . THR A 1 101 ? -12.688 3.768 0.032 1 77.38 101 THR A C 1
ATOM 747 O O . THR A 1 101 ? -11.586 3.271 0.292 1 77.38 101 THR A O 1
ATOM 750 N N . ALA A 1 102 ? -13.789 3.1 0.25 1 67.56 102 ALA A N 1
ATOM 751 C CA . ALA A 1 102 ? -13.797 1.639 0.224 1 67.56 102 ALA A CA 1
ATOM 752 C C . ALA A 1 102 ? -14.414 1.116 -1.071 1 67.56 102 ALA A C 1
ATOM 754 O O . ALA A 1 102 ? -15.633 0.958 -1.167 1 67.56 102 ALA A O 1
ATOM 755 N N . SER A 1 103 ? -13.758 1.473 -2.188 1 58.34 103 SER A N 1
ATOM 756 C CA . SER A 1 103 ? -14.359 0.995 -3.43 1 58.34 103 SER A CA 1
ATOM 757 C C . SER A 1 103 ? -13.859 -0.402 -3.783 1 58.34 103 SER A C 1
ATOM 759 O O . SER A 1 103 ? -12.836 -0.854 -3.256 1 58.34 103 SER A O 1
ATOM 761 N N . GLY A 1 104 ? -14.758 -1.355 -4.492 1 55.88 104 GLY A N 1
ATOM 762 C CA . GLY A 1 104 ? -14.367 -2.588 -5.16 1 55.88 104 GLY A CA 1
ATOM 763 C C . GLY A 1 104 ? -14.688 -3.83 -4.355 1 55.88 104 GLY A C 1
ATOM 764 O O . GLY A 1 104 ? -13.875 -4.758 -4.285 1 55.88 104 GLY A O 1
ATOM 765 N N . PHE A 1 105 ? -15.781 -3.785 -3.73 1 59.28 105 PHE A N 1
ATOM 766 C CA . PHE A 1 105 ? -16.234 -4.953 -2.982 1 59.28 105 PHE A CA 1
ATOM 767 C C . PHE A 1 105 ? -16.391 -6.156 -3.904 1 59.28 105 PHE A C 1
ATOM 769 O O . PHE A 1 105 ? -16.984 -6.043 -4.98 1 59.28 105 PHE A O 1
ATOM 776 N N . THR A 1 106 ? -15.438 -7.113 -3.588 1 63.53 106 THR A N 1
ATOM 777 C CA . THR A 1 106 ? -15.688 -8.375 -4.27 1 63.53 106 THR A CA 1
ATOM 778 C C . THR A 1 106 ? -16.922 -9.062 -3.693 1 63.53 106 THR A C 1
ATOM 780 O O . THR A 1 106 ? -16.844 -9.734 -2.662 1 63.53 106 THR A O 1
ATOM 783 N N . SER A 1 107 ? -18.062 -8.883 -4.293 1 62.59 107 SER A N 1
ATOM 784 C CA . SER A 1 107 ? -19.359 -9.25 -3.744 1 62.59 107 SER A CA 1
ATOM 785 C C . SER A 1 107 ? -19.453 -10.75 -3.5 1 62.59 107 SER A C 1
ATOM 787 O O . SER A 1 107 ? -20.109 -11.195 -2.549 1 62.59 107 SER A O 1
ATOM 789 N N . PHE A 1 108 ? -18.766 -11.492 -4.391 1 68.19 108 PHE A N 1
ATOM 790 C CA . PHE A 1 108 ? -18.984 -12.922 -4.27 1 68.19 108 PHE A CA 1
ATOM 791 C C . PHE A 1 108 ? -18.312 -13.477 -3.021 1 68.19 108 PHE A C 1
ATOM 793 O O . PHE A 1 108 ? -18.641 -14.57 -2.562 1 68.19 108 PHE A O 1
ATOM 800 N N . PHE A 1 109 ? -17.438 -12.781 -2.471 1 68.31 109 PHE A N 1
ATOM 801 C CA . PHE A 1 109 ? -16.781 -13.234 -1.248 1 68.31 109 PHE A CA 1
ATOM 802 C C . PHE A 1 109 ? -17.766 -13.258 -0.086 1 68.31 109 PHE A C 1
ATOM 804 O O . PHE A 1 109 ? -17.547 -13.961 0.906 1 68.31 109 PHE A O 1
ATOM 811 N N . LEU A 1 110 ? -18.828 -12.492 -0.226 1 63.59 110 LEU A N 1
ATOM 812 C CA . LEU A 1 110 ? -19.844 -12.422 0.824 1 63.59 110 LEU A CA 1
ATOM 813 C C . LEU A 1 110 ? -20.828 -13.578 0.704 1 63.59 110 LEU A C 1
ATOM 815 O O . LEU A 1 110 ? -21.641 -13.812 1.61 1 63.59 110 LEU A O 1
ATOM 819 N N . ASP A 1 111 ? -20.688 -14.336 -0.456 1 70.12 111 ASP A N 1
ATOM 820 C CA . ASP A 1 111 ? -21.562 -15.477 -0.702 1 70.12 111 ASP A CA 1
ATOM 821 C C . ASP A 1 111 ? -20.797 -16.797 -0.649 1 70.12 111 ASP A C 1
ATOM 823 O O . ASP A 1 111 ? -20.125 -17.156 -1.61 1 70.12 111 ASP A O 1
ATOM 827 N N . PRO A 1 112 ? -20.922 -17.469 0.518 1 67.69 112 PRO A N 1
ATOM 828 C CA . PRO A 1 112 ? -20.188 -18.734 0.631 1 67.69 112 PRO A CA 1
ATOM 829 C C . PRO A 1 112 ? -20.594 -19.734 -0.443 1 67.69 112 PRO A C 1
ATOM 831 O O . PRO A 1 112 ? -19.844 -20.688 -0.712 1 67.69 112 PRO A O 1
ATOM 834 N N . ALA A 1 113 ? -21.734 -19.578 -1.005 1 76.75 113 ALA A N 1
ATOM 835 C CA . ALA A 1 113 ? -22.234 -20.531 -1.997 1 76.75 113 ALA A CA 1
ATOM 836 C C . ALA A 1 113 ? -21.875 -20.078 -3.412 1 76.75 113 ALA A C 1
ATOM 838 O O . ALA A 1 113 ? -22.359 -20.656 -4.391 1 76.75 113 ALA A O 1
ATOM 839 N N . SER A 1 114 ? -21.031 -19.125 -3.48 1 78.81 114 SER A N 1
ATOM 840 C CA . SER A 1 114 ? -20.688 -18.578 -4.789 1 78.81 114 SER A CA 1
ATOM 841 C C . SER A 1 114 ? -20 -19.609 -5.664 1 78.81 114 SER A C 1
ATOM 843 O O . SER A 1 114 ? -19.219 -20.438 -5.168 1 78.81 114 SER A O 1
ATOM 845 N N . SER A 1 115 ? -20.297 -19.562 -6.996 1 81.44 115 SER A N 1
ATOM 846 C CA . SER A 1 115 ? -19.719 -20.5 -7.953 1 81.44 115 SER A CA 1
ATOM 847 C C . SER A 1 115 ? -18.203 -20.312 -8.062 1 81.44 115 SER A C 1
ATOM 849 O O . SER A 1 115 ? -17.5 -21.203 -8.508 1 81.44 115 SER A O 1
ATOM 851 N N . GLU A 1 116 ? -17.75 -19.234 -7.598 1 82.5 116 GLU A N 1
ATOM 852 C CA . GLU A 1 116 ? -16.328 -18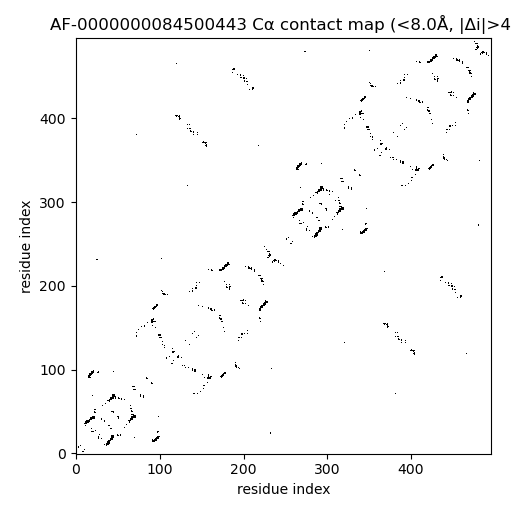.906 -7.707 1 82.5 116 GLU A CA 1
ATOM 853 C C . GLU A 1 116 ? -15.5 -19.797 -6.777 1 82.5 116 GLU A C 1
ATOM 855 O O . GLU A 1 116 ? -14.289 -19.922 -6.965 1 82.5 116 GLU A O 1
ATOM 860 N N . TYR A 1 117 ? -16.203 -20.438 -5.891 1 82.19 117 TYR A N 1
ATOM 861 C CA . TYR A 1 117 ? -15.461 -21.25 -4.926 1 82.19 117 TYR A CA 1
ATOM 862 C C . TYR A 1 117 ? -15.367 -22.703 -5.391 1 82.19 117 TYR A C 1
ATOM 864 O O . TYR A 1 117 ? -14.883 -23.562 -4.66 1 82.19 117 TYR A O 1
ATOM 872 N N . LYS A 1 118 ? -15.82 -22.906 -6.555 1 85.75 118 LYS A N 1
ATOM 873 C CA . LYS A 1 118 ? -15.867 -24.266 -7.082 1 85.75 118 LYS A CA 1
ATOM 874 C C . LYS A 1 118 ? -14.461 -24.844 -7.227 1 85.75 118 LYS A C 1
ATOM 876 O O . LYS A 1 118 ? -14.25 -26.047 -7.02 1 85.75 118 LYS A O 1
ATOM 881 N N . SER A 1 119 ? -13.562 -24.031 -7.637 1 90 119 SER A N 1
ATOM 882 C CA . SER A 1 119 ? -12.164 -24.438 -7.785 1 90 119 SER A CA 1
ATOM 883 C C . SER A 1 119 ? -11.227 -23.25 -7.621 1 90 119 SER A C 1
ATOM 885 O O . SER A 1 119 ? -11.664 -22.094 -7.699 1 90 119 SER A O 1
ATOM 887 N N . ALA A 1 120 ? -9.969 -23.516 -7.352 1 92.5 120 ALA A N 1
ATOM 888 C CA . ALA A 1 120 ? -8.977 -22.453 -7.262 1 92.5 120 ALA A CA 1
ATOM 889 C C . ALA A 1 120 ? -8.883 -21.672 -8.57 1 92.5 120 ALA A C 1
ATOM 891 O O . ALA A 1 120 ? -8.664 -20.469 -8.57 1 92.5 120 ALA A O 1
ATOM 892 N N . GLU A 1 121 ? -9.055 -22.406 -9.641 1 94 121 GLU A N 1
ATOM 893 C CA . GLU A 1 121 ? -9.008 -21.781 -10.953 1 94 121 GLU A CA 1
ATOM 894 C C . GLU A 1 121 ? -10.133 -20.766 -11.117 1 94 121 GLU A C 1
ATOM 896 O O . GLU A 1 121 ? -9.906 -19.625 -11.562 1 94 121 GLU A O 1
ATOM 901 N N . VAL A 1 122 ? -11.305 -21.172 -10.789 1 92.81 122 VAL A N 1
ATOM 902 C CA . VAL A 1 122 ? -12.469 -20.312 -10.93 1 92.81 122 VAL A CA 1
ATOM 903 C C . VAL A 1 122 ? -12.359 -19.141 -9.953 1 92.81 122 VAL A C 1
ATOM 905 O O . VAL A 1 122 ? -12.672 -18 -10.305 1 92.81 122 VAL A O 1
ATOM 908 N N . LEU A 1 123 ? -11.898 -19.438 -8.805 1 91.5 123 LEU A N 1
ATOM 909 C CA . LEU A 1 123 ? -11.695 -18.391 -7.805 1 91.5 123 LEU A CA 1
ATOM 910 C C . LEU A 1 123 ? -10.68 -17.359 -8.289 1 91.5 123 LEU A C 1
ATOM 912 O O . LEU A 1 123 ? -10.938 -16.156 -8.25 1 91.5 123 LEU A O 1
ATOM 916 N N . GLY A 1 124 ? -9.539 -17.875 -8.703 1 93.5 124 GLY A N 1
ATOM 917 C CA . GLY A 1 124 ? -8.5 -16.984 -9.211 1 93.5 124 GLY A CA 1
ATOM 918 C C . GLY A 1 124 ? -8.969 -16.125 -10.359 1 93.5 124 GLY A C 1
ATOM 919 O O . GLY A 1 124 ? -8.734 -14.906 -10.359 1 93.5 124 GLY A O 1
ATOM 920 N N . LYS A 1 125 ? -9.656 -16.719 -11.273 1 93.62 125 LYS A N 1
ATOM 921 C CA . LYS A 1 125 ? -10.164 -15.984 -12.43 1 93.62 125 LYS A CA 1
ATOM 922 C C . LYS A 1 125 ? -11.203 -14.945 -12.008 1 93.62 125 LYS A C 1
ATOM 924 O O . LYS A 1 125 ? -11.219 -13.836 -12.539 1 93.62 125 LYS A O 1
ATOM 929 N N . GLY A 1 126 ? -12.094 -15.359 -11.148 1 90.06 126 GLY A N 1
ATOM 930 C CA . GLY A 1 126 ? -13.078 -14.422 -10.641 1 90.06 126 GLY A CA 1
ATOM 931 C C . GLY A 1 126 ? -12.461 -13.188 -10 1 90.06 126 GLY A C 1
ATOM 932 O O . GLY A 1 126 ? -12.867 -12.062 -10.281 1 90.06 126 GLY A O 1
ATOM 933 N N . LEU A 1 127 ? -11.531 -13.422 -9.156 1 90.69 127 LEU A N 1
ATOM 934 C CA . LEU A 1 127 ? -10.836 -12.328 -8.484 1 90.69 127 LEU A CA 1
ATOM 935 C C . LEU A 1 127 ? -10.039 -11.492 -9.477 1 90.69 127 LEU A C 1
ATOM 937 O O . LEU A 1 127 ? -10 -10.258 -9.367 1 90.69 127 LEU A O 1
ATOM 941 N N . PHE A 1 128 ? -9.438 -12.172 -10.398 1 93.62 128 PHE A N 1
ATOM 942 C CA . PHE A 1 128 ? -8.664 -11.508 -11.445 1 93.62 128 PHE A CA 1
ATOM 943 C C . PHE A 1 128 ? -9.555 -10.594 -12.273 1 93.62 128 PHE A C 1
ATOM 945 O O . PHE A 1 128 ? -9.188 -9.445 -12.555 1 93.62 128 PHE A O 1
ATOM 952 N N . ASP A 1 129 ? -10.719 -11.078 -12.609 1 92.25 129 ASP A N 1
ATOM 953 C CA . ASP A 1 129 ? -11.625 -10.352 -13.492 1 92.25 129 ASP A CA 1
ATOM 954 C C . ASP A 1 129 ? -12.328 -9.219 -12.742 1 92.25 129 ASP A C 1
ATOM 956 O O . ASP A 1 129 ? -12.594 -8.164 -13.32 1 92.25 129 ASP A O 1
ATOM 960 N N . TRP A 1 130 ? -12.578 -9.422 -11.539 1 87.88 130 TRP A N 1
ATOM 961 C CA . TRP A 1 130 ? -13.352 -8.469 -10.75 1 87.88 130 TRP A CA 1
ATOM 962 C C . TRP A 1 130 ? -12.508 -7.254 -10.375 1 87.88 130 TRP A C 1
ATOM 964 O O . TRP A 1 130 ? -13.039 -6.164 -10.148 1 87.88 130 TRP A O 1
ATOM 974 N N . ASN A 1 131 ? -11.266 -7.414 -10.289 1 89.81 131 ASN A N 1
ATOM 975 C CA . ASN A 1 131 ? -10.359 -6.348 -9.883 1 89.81 131 ASN A CA 1
ATOM 976 C C . ASN A 1 131 ? -9.656 -5.723 -11.086 1 89.81 131 ASN A C 1
ATOM 978 O O . ASN A 1 131 ? -9.523 -6.359 -12.133 1 89.81 131 ASN A O 1
ATOM 982 N N . SER A 1 132 ? -9.32 -4.422 -10.945 1 92.56 132 SER A N 1
ATOM 983 C CA . SER A 1 132 ? -8.539 -3.736 -11.969 1 92.56 132 SER A CA 1
ATOM 984 C C . SER A 1 132 ? -7.395 -2.943 -11.352 1 92.56 132 SER A C 1
ATOM 986 O O . SER A 1 132 ? -7.496 -2.479 -10.211 1 92.56 132 SER A O 1
ATOM 988 N N . PHE A 1 133 ? -6.316 -2.795 -12.125 1 93.69 133 PHE A N 1
ATOM 989 C CA . PHE A 1 133 ? -5.184 -1.992 -11.672 1 93.69 133 PHE A CA 1
ATOM 990 C C . PHE A 1 133 ? -5.613 -0.554 -11.414 1 93.69 133 PHE A C 1
ATOM 992 O O . PHE A 1 133 ? -5.121 0.083 -10.477 1 93.69 133 PHE A O 1
ATOM 999 N N . GLU A 1 134 ? -6.457 -0.078 -12.234 1 93.06 134 GLU A N 1
ATOM 1000 C CA . GLU A 1 134 ? -6.941 1.292 -12.102 1 93.06 134 GLU A CA 1
ATOM 1001 C C . GLU A 1 134 ? -7.672 1.491 -10.773 1 93.06 134 GLU A C 1
ATOM 1003 O O . GLU A 1 134 ? -7.406 2.455 -10.055 1 93.06 134 GLU A O 1
ATOM 1008 N N . ASP A 1 135 ? -8.523 0.57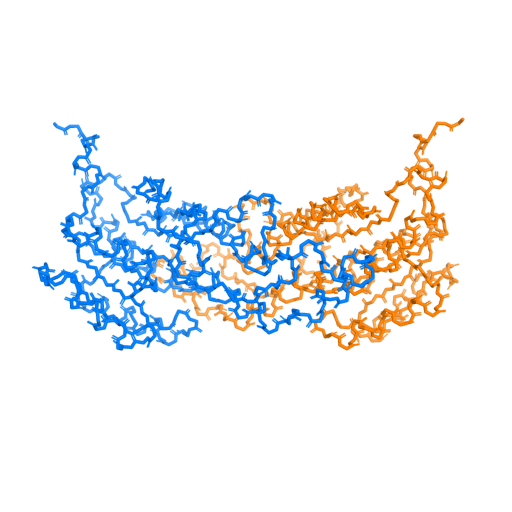9 -10.453 1 89.81 135 ASP A N 1
ATOM 1009 C CA . ASP A 1 135 ? -9.258 0.673 -9.203 1 89.81 135 ASP A CA 1
ATOM 1010 C C . ASP A 1 135 ? -8.32 0.606 -8 1 89.81 135 ASP A C 1
ATOM 1012 O O . ASP A 1 135 ? -8.492 1.348 -7.031 1 89.81 135 ASP A O 1
ATOM 1016 N N . TRP A 1 136 ? -7.383 -0.227 -8.078 1 91.06 136 TRP A N 1
ATOM 1017 C CA . TRP A 1 136 ? -6.418 -0.377 -6.992 1 91.06 136 TRP A CA 1
ATOM 1018 C C . TRP A 1 136 ? -5.582 0.888 -6.828 1 91.06 136 TRP A C 1
ATOM 1020 O O . TRP A 1 136 ? -5.34 1.336 -5.703 1 91.06 136 TRP A O 1
ATOM 1030 N N . SER A 1 137 ? -5.172 1.449 -7.926 1 92.38 137 SER A N 1
ATOM 1031 C CA . SER A 1 137 ? -4.379 2.674 -7.895 1 92.38 137 SER A CA 1
ATOM 1032 C C . SER A 1 137 ? -5.176 3.834 -7.309 1 92.38 137 SER A C 1
ATOM 1034 O O . SER A 1 137 ? -4.648 4.621 -6.52 1 92.38 137 SER A O 1
ATOM 1036 N N . ASN A 1 138 ? -6.391 3.936 -7.766 1 91.44 138 ASN A N 1
ATOM 1037 C CA . ASN A 1 138 ? -7.246 4.996 -7.246 1 91.44 138 ASN A CA 1
ATOM 1038 C C . ASN A 1 138 ? -7.457 4.863 -5.742 1 91.44 138 ASN A C 1
ATOM 1040 O O . ASN A 1 138 ? -7.379 5.852 -5.012 1 91.44 138 ASN A O 1
ATOM 1044 N N . MET A 1 139 ? -7.668 3.711 -5.309 1 89.62 139 MET A N 1
ATOM 1045 C CA . MET A 1 139 ? -7.852 3.449 -3.887 1 89.62 139 MET A CA 1
ATOM 1046 C C . MET A 1 139 ? -6.594 3.795 -3.1 1 89.62 139 MET A C 1
ATOM 1048 O O . MET A 1 139 ? -6.668 4.43 -2.047 1 89.62 139 MET A O 1
ATOM 1052 N N . PHE A 1 140 ? -5.504 3.41 -3.596 1 90.44 140 PHE A N 1
ATOM 1053 C CA . PHE A 1 140 ? -4.219 3.699 -2.965 1 90.44 140 PHE A CA 1
ATOM 1054 C C . PHE A 1 140 ? -3.975 5.203 -2.902 1 90.44 140 PHE A C 1
ATOM 1056 O O . PHE A 1 140 ? -3.492 5.715 -1.891 1 90.44 140 PHE A O 1
ATOM 1063 N N . SER A 1 141 ? -4.305 5.887 -3.938 1 94.12 141 SER A N 1
ATOM 1064 C CA . SER A 1 141 ? -4.102 7.332 -4.004 1 94.12 141 SER A CA 1
ATOM 1065 C C . SER A 1 141 ? -4.934 8.055 -2.947 1 94.12 141 SER A C 1
ATOM 1067 O O . SER A 1 141 ? -4.426 8.93 -2.24 1 94.12 141 SER A O 1
ATOM 1069 N N . VAL A 1 142 ? -6.129 7.672 -2.84 1 92.88 142 VAL A N 1
ATOM 1070 C CA . VAL A 1 142 ? -7.039 8.359 -1.929 1 92.88 142 VAL A CA 1
ATOM 1071 C C . VAL A 1 142 ? -6.738 7.945 -0.49 1 92.88 142 VAL A C 1
ATOM 1073 O O . VAL A 1 142 ? -6.652 8.789 0.402 1 92.88 142 VAL A O 1
ATOM 1076 N N . ASN A 1 143 ? -6.48 6.66 -0.259 1 89.62 143 ASN A N 1
ATOM 1077 C CA . ASN A 1 143 ? -6.441 6.121 1.097 1 89.62 143 ASN A CA 1
ATOM 1078 C C . ASN A 1 143 ? -5.047 6.23 1.703 1 89.62 143 ASN A C 1
ATOM 1080 O O . ASN A 1 143 ? -4.891 6.203 2.926 1 89.62 143 ASN A O 1
ATOM 1084 N N . THR A 1 144 ? -4.043 6.324 0.899 1 91.94 144 THR A N 1
ATOM 1085 C CA . THR A 1 144 ? -2.693 6.262 1.45 1 91.94 144 THR A CA 1
ATOM 1086 C C . THR A 1 144 ? -1.864 7.453 0.982 1 91.94 144 THR A C 1
ATOM 1088 O O . THR A 1 144 ? -1.45 8.289 1.794 1 91.94 144 THR A O 1
ATOM 1091 N N . SER A 1 145 ? -1.693 7.586 -0.349 1 94.5 145 SER A N 1
ATOM 1092 C CA . SER A 1 145 ? -0.837 8.641 -0.877 1 94.5 145 SER A CA 1
ATOM 1093 C C . SER A 1 145 ? -1.315 10.016 -0.427 1 94.5 145 SER A C 1
ATOM 1095 O O . SER A 1 145 ? -0.504 10.898 -0.149 1 94.5 145 SER A O 1
ATOM 1097 N N . SER A 1 146 ? -2.562 10.18 -0.416 1 96.62 146 SER A N 1
ATOM 1098 C CA . SER A 1 146 ? -3.135 11.477 -0.067 1 96.62 146 SER A CA 1
ATOM 1099 C C . SER A 1 146 ? -2.676 11.93 1.315 1 96.62 146 SER A C 1
ATOM 1101 O O . SER A 1 146 ? -2.371 13.109 1.52 1 96.62 146 SER A O 1
ATOM 1103 N N . ALA A 1 147 ? -2.627 11 2.289 1 95.81 147 ALA A N 1
ATOM 1104 C CA . ALA A 1 147 ? -2.199 11.336 3.645 1 95.81 147 ALA A CA 1
ATOM 1105 C C . ALA A 1 147 ? -0.767 11.867 3.652 1 95.81 147 ALA A C 1
ATOM 1107 O O . ALA A 1 147 ? -0.44 12.781 4.414 1 95.81 147 ALA A O 1
ATOM 1108 N N . PHE A 1 148 ? 0.096 11.281 2.861 1 94.81 148 PHE A N 1
ATOM 1109 C CA . PHE A 1 148 ? 1.467 11.758 2.738 1 94.81 148 PHE A CA 1
ATOM 1110 C C . PHE A 1 148 ? 1.496 13.18 2.186 1 94.81 148 PHE A C 1
ATOM 1112 O O . PHE A 1 148 ? 2.109 14.07 2.779 1 94.81 148 PHE A O 1
ATOM 1119 N N . PHE A 1 149 ? 0.833 13.406 1.095 1 97.38 149 PHE A N 1
ATOM 1120 C CA . PHE A 1 149 ? 0.906 14.68 0.391 1 97.38 149 PHE A CA 1
ATOM 1121 C C . PHE A 1 149 ? 0.281 15.797 1.224 1 97.38 149 PHE A C 1
ATOM 1123 O O . PHE A 1 149 ? 0.835 16.891 1.317 1 97.38 149 PHE A O 1
ATOM 1130 N N . VAL A 1 150 ? -0.839 15.5 1.828 1 98.31 150 VAL A N 1
ATOM 1131 C CA . VAL A 1 150 ? -1.482 16.5 2.67 1 98.31 150 VAL A CA 1
ATOM 1132 C C . VAL A 1 150 ? -0.596 16.812 3.875 1 98.31 150 VAL A C 1
ATOM 1134 O O . VAL A 1 150 ? -0.378 17.984 4.211 1 98.31 150 VAL A O 1
ATOM 1137 N N . SER A 1 151 ? -0.036 15.766 4.523 1 97.81 151 SER A N 1
ATOM 1138 C CA . SER A 1 151 ? 0.834 15.945 5.684 1 97.81 151 SER A CA 1
ATOM 1139 C C . SER A 1 151 ? 2.049 16.797 5.332 1 97.81 151 SER A C 1
ATOM 1141 O O . SER A 1 151 ? 2.416 17.703 6.078 1 97.81 151 SER A O 1
ATOM 1143 N N . MET A 1 152 ? 2.6 16.5 4.18 1 96.69 152 MET A N 1
ATOM 1144 C CA . MET A 1 152 ? 3.801 17.234 3.789 1 96.69 152 MET A CA 1
ATOM 1145 C C . MET A 1 152 ? 3.469 18.688 3.465 1 96.69 152 MET A C 1
ATOM 1147 O O . MET A 1 152 ? 4.227 19.594 3.812 1 96.69 152 MET A O 1
ATOM 1151 N N . ALA A 1 153 ? 2.379 18.906 2.824 1 98.25 153 ALA A N 1
ATOM 1152 C CA . ALA A 1 153 ? 1.976 20.266 2.455 1 98.25 153 ALA A CA 1
ATOM 1153 C C . ALA A 1 153 ? 1.74 21.125 3.695 1 98.25 153 ALA A C 1
ATOM 1155 O O . ALA A 1 153 ? 2.025 22.328 3.691 1 98.25 153 ALA A O 1
ATOM 1156 N N . PHE A 1 154 ? 1.262 20.531 4.75 1 98.56 154 PHE A N 1
ATOM 1157 C CA . PHE A 1 154 ? 0.873 21.297 5.938 1 98.56 154 PHE A CA 1
ATOM 1158 C C . PHE A 1 154 ? 1.966 21.234 6.996 1 98.56 154 PHE A C 1
ATOM 1160 O O . PHE A 1 154 ? 1.811 21.781 8.086 1 98.56 154 PHE A O 1
ATOM 1167 N N . LEU A 1 155 ? 3.055 20.578 6.715 1 97.81 155 LEU A N 1
ATOM 1168 C CA . LEU A 1 155 ? 4.062 20.25 7.719 1 97.81 155 LEU A CA 1
ATOM 1169 C C . LEU A 1 155 ? 4.555 21.516 8.414 1 97.81 155 LEU A C 1
ATOM 1171 O O . LEU A 1 155 ? 4.699 21.531 9.641 1 97.81 155 LEU A O 1
ATOM 1175 N N . GLY A 1 156 ? 4.785 22.562 7.699 1 97.19 156 GLY A N 1
ATOM 1176 C CA . GLY A 1 156 ? 5.258 23.812 8.273 1 97.19 156 GLY A CA 1
ATOM 1177 C C . GLY A 1 156 ? 4.277 24.438 9.25 1 97.19 156 GLY A C 1
ATOM 1178 O O . GLY A 1 156 ? 4.676 24.906 10.32 1 97.19 156 GLY A O 1
ATOM 1179 N N . LEU A 1 157 ? 3.006 24.453 8.898 1 98 157 LEU A N 1
ATOM 1180 C CA . LEU A 1 157 ? 1.973 25.016 9.758 1 98 157 LEU A CA 1
ATOM 1181 C C . LEU A 1 157 ? 1.812 24.188 11.031 1 98 157 LEU A C 1
ATOM 1183 O O . LEU A 1 157 ? 1.541 24.75 12.102 1 98 157 LEU A O 1
ATOM 1187 N N . ILE A 1 158 ? 2.02 22.891 10.922 1 97.69 158 ILE A N 1
ATOM 1188 C CA . ILE A 1 158 ? 1.867 22 12.07 1 97.69 158 ILE A CA 1
ATOM 1189 C C . ILE A 1 158 ? 3.045 22.172 13.023 1 97.69 158 ILE A C 1
ATOM 1191 O O . ILE A 1 158 ? 2.861 22.234 14.242 1 97.69 158 ILE A O 1
ATOM 1195 N N . GLU A 1 159 ? 4.176 22.234 12.461 1 96.12 159 GLU A N 1
ATOM 1196 C CA . GLU A 1 159 ? 5.34 22.469 13.305 1 96.12 159 GLU A CA 1
ATOM 1197 C C . GLU A 1 159 ? 5.234 23.797 14.047 1 96.12 159 GLU A C 1
ATOM 1199 O O . GLU A 1 159 ? 5.582 23.891 15.227 1 96.12 159 GLU A O 1
ATOM 1204 N N . LYS A 1 160 ? 4.797 24.812 13.312 1 95.88 160 LYS A N 1
ATOM 1205 C CA . LYS A 1 160 ? 4.645 26.141 13.914 1 95.88 160 LYS A CA 1
ATOM 1206 C C . LYS A 1 160 ? 3.746 26.078 15.148 1 95.88 160 LYS A C 1
ATOM 1208 O O . LYS A 1 160 ? 4.051 26.688 16.172 1 95.88 160 LYS A O 1
ATOM 1213 N N . SER A 1 161 ? 2.699 25.375 15.023 1 95.25 161 SER A N 1
ATOM 1214 C CA . SER A 1 161 ? 1.784 25.219 16.156 1 95.25 161 SER A CA 1
ATOM 1215 C C . SER A 1 161 ? 2.473 24.578 17.344 1 95.25 161 SER A C 1
ATOM 1217 O O . SER A 1 161 ? 2.318 25.031 18.484 1 95.25 161 SER A O 1
ATOM 1219 N N . SER A 1 162 ? 3.188 23.484 17.078 1 93.44 162 SER A N 1
ATOM 1220 C CA . SER A 1 162 ? 3.898 22.781 18.156 1 93.44 162 SER A CA 1
ATOM 1221 C C . SER A 1 162 ? 4.91 23.703 18.828 1 93.44 162 SER A C 1
ATOM 1223 O O . SER A 1 162 ? 5.02 23.719 20.062 1 93.44 162 SER A O 1
ATOM 1225 N N . LYS A 1 163 ? 5.582 24.469 18.094 1 92.88 163 LYS A N 1
ATOM 1226 C CA . LYS A 1 163 ? 6.598 25.375 18.641 1 92.88 163 LYS A CA 1
ATOM 1227 C C . LYS A 1 163 ? 5.961 26.484 19.453 1 92.88 163 LYS A C 1
ATOM 1229 O O . LYS A 1 163 ? 6.477 26.859 20.516 1 92.88 163 LYS A O 1
ATOM 1234 N N . GLU A 1 164 ? 4.922 26.984 18.969 1 93.06 164 GLU A N 1
ATOM 1235 C CA . GLU A 1 164 ? 4.246 28.062 19.672 1 93.06 164 GLU A CA 1
ATOM 1236 C C . GLU A 1 164 ? 3.654 27.594 21 1 93.06 164 GLU A C 1
ATOM 1238 O O . GLU A 1 164 ? 3.533 28.359 21.953 1 93.06 164 GLU A O 1
ATOM 1243 N N . ARG A 1 165 ? 3.398 26.359 21.109 1 89.19 165 ARG A N 1
ATOM 1244 C CA . ARG A 1 165 ? 2.758 25.844 22.312 1 89.19 165 ARG A CA 1
ATOM 1245 C C . ARG A 1 165 ? 3.768 25.141 23.203 1 89.19 165 ARG A C 1
ATOM 1247 O O . ARG A 1 165 ? 3.389 24.469 24.172 1 89.19 165 ARG A O 1
ATOM 1254 N N . LYS A 1 166 ? 4.953 25.234 22.891 1 86.25 166 LYS A N 1
ATOM 1255 C CA . LYS A 1 166 ? 6.004 24.531 23.625 1 86.25 166 LYS A CA 1
ATOM 1256 C C . LYS A 1 166 ? 5.945 24.875 25.125 1 86.25 166 LYS A C 1
ATOM 1258 O O . LYS A 1 166 ? 6.109 23.984 25.969 1 86.25 166 LYS A O 1
ATOM 1263 N N . ALA A 1 167 ? 5.73 26.062 25.453 1 78.56 167 ALA A N 1
ATOM 1264 C CA . ALA A 1 167 ? 5.703 26.5 26.844 1 78.56 167 ALA A CA 1
ATOM 1265 C C . ALA A 1 167 ? 4.551 25.859 27.594 1 78.56 167 ALA A C 1
ATOM 1267 O O . ALA A 1 167 ? 4.684 25.516 28.781 1 78.56 167 ALA A O 1
ATOM 1268 N N . GLU A 1 168 ? 3.492 25.656 26.891 1 75.81 168 GLU A N 1
ATOM 1269 C CA . GLU A 1 168 ? 2.273 25.109 27.484 1 75.81 168 GLU A CA 1
ATOM 1270 C C . GLU A 1 168 ? 2.322 23.594 27.562 1 75.81 168 GLU A C 1
ATOM 1272 O O . GLU A 1 168 ? 1.837 23 28.516 1 75.81 168 GLU A O 1
ATOM 1277 N N . THR A 1 169 ? 2.957 22.938 26.578 1 74.88 169 THR A N 1
ATOM 1278 C CA . THR A 1 169 ? 2.791 21.5 26.406 1 74.88 169 THR A CA 1
ATOM 1279 C C . THR A 1 169 ? 4.105 20.766 26.672 1 74.88 169 THR A C 1
ATOM 1281 O O . THR A 1 169 ? 4.121 19.547 26.828 1 74.88 169 THR A O 1
ATOM 1284 N N . GLY A 1 170 ? 5.141 21.422 26.953 1 71.31 170 GLY A N 1
ATOM 1285 C CA . GLY A 1 170 ? 6.445 20.797 27.094 1 71.31 170 GLY A CA 1
ATOM 1286 C C . GLY A 1 170 ? 7.023 20.328 25.781 1 71.31 170 GLY A C 1
ATOM 1287 O O . GLY A 1 170 ? 8.031 19.609 25.766 1 71.31 170 GLY A O 1
ATOM 1288 N N . GLY A 1 171 ? 6.375 20.562 24.828 1 72.12 171 GLY A N 1
ATOM 1289 C CA . GLY A 1 171 ? 6.871 20.234 23.5 1 72.12 171 GLY A CA 1
ATOM 1290 C C . GLY A 1 171 ? 6.082 19.125 22.828 1 72.12 171 GLY A C 1
ATOM 1291 O O . GLY A 1 171 ? 5.191 18.531 23.453 1 72.12 171 GLY A O 1
ATOM 1292 N N . TRP A 1 172 ? 6.02 18.844 21.562 1 70.25 172 TRP A N 1
ATOM 1293 C CA . TRP A 1 172 ? 5.418 17.828 20.719 1 70.25 172 TRP A CA 1
ATOM 1294 C C . TRP A 1 172 ? 3.896 17.844 20.844 1 70.25 172 TRP A C 1
ATOM 1296 O O . TRP A 1 172 ? 3.293 16.828 21.219 1 70.25 172 TRP A O 1
ATOM 1306 N N . SER A 1 173 ? 3.326 18.922 20.609 1 79.5 173 SER A N 1
ATOM 1307 C CA . SER A 1 173 ? 1.907 19.094 20.891 1 79.5 173 SER A CA 1
ATOM 1308 C C . SER A 1 173 ? 1.062 18.938 19.641 1 79.5 173 SER A C 1
ATOM 1310 O O . SER A 1 173 ? -0.1 18.531 19.719 1 79.5 173 SER A O 1
ATOM 1312 N N . SER A 1 174 ? 1.603 19.25 18.469 1 93.38 174 SER A N 1
ATOM 1313 C CA . SER A 1 174 ? 0.819 19.094 17.25 1 93.38 174 SER A CA 1
ATOM 1314 C C . SER A 1 174 ? 0.858 17.656 16.75 1 93.38 174 SER A C 1
ATOM 1316 O O . SER A 1 174 ? 1.801 16.922 17.031 1 93.38 174 SER A O 1
ATOM 1318 N N . SER A 1 175 ? -0.248 17.297 16.078 1 93.81 175 SER A N 1
ATOM 1319 C CA . SER A 1 175 ? -0.354 15.875 15.742 1 93.81 175 SER A CA 1
ATOM 1320 C C . SER A 1 175 ? -0.935 15.68 14.344 1 93.81 175 SER A C 1
ATOM 1322 O O . SER A 1 175 ? -1.79 16.453 13.914 1 93.81 175 SER A O 1
ATOM 1324 N N . ILE A 1 176 ? -0.385 14.75 13.703 1 95.81 176 ILE A N 1
ATOM 1325 C CA . ILE A 1 176 ? -0.974 14.172 12.508 1 95.81 176 ILE A CA 1
ATOM 1326 C C . ILE A 1 176 ? -1.614 12.828 12.844 1 95.81 176 ILE A C 1
ATOM 1328 O O . ILE A 1 176 ? -0.957 11.938 13.391 1 95.81 176 ILE A O 1
ATOM 1332 N N . ILE A 1 177 ? -2.9 12.703 12.578 1 93.38 177 ILE A N 1
ATOM 1333 C CA . ILE A 1 177 ? -3.629 11.469 12.852 1 93.38 177 ILE A CA 1
ATOM 1334 C C . ILE A 1 177 ? -4.105 10.852 11.539 1 93.38 177 ILE A C 1
ATOM 1336 O O . ILE A 1 177 ? -4.863 11.477 10.789 1 93.38 177 ILE A O 1
ATOM 1340 N N . ASN A 1 178 ? -3.637 9.664 11.266 1 92.38 178 ASN A N 1
ATOM 1341 C CA . ASN A 1 178 ? -4.066 8.906 10.094 1 92.38 178 ASN A CA 1
ATOM 1342 C C . ASN A 1 178 ? -5.148 7.895 10.453 1 92.38 178 ASN A C 1
ATOM 1344 O O . ASN A 1 178 ? -4.949 7.043 11.32 1 92.38 178 ASN A O 1
ATOM 1348 N N . ILE A 1 179 ? -6.273 8.039 9.844 1 86.56 179 ILE A N 1
ATOM 1349 C CA . ILE A 1 179 ? -7.348 7.094 10.125 1 86.56 179 ILE A CA 1
ATOM 1350 C C . ILE A 1 179 ? -7.176 5.844 9.258 1 86.56 179 ILE A C 1
ATOM 1352 O O . ILE A 1 179 ? -7.27 5.914 8.031 1 86.56 179 ILE A O 1
ATOM 1356 N N . SER A 1 180 ? -6.793 4.793 9.922 1 77.44 180 SER A N 1
ATOM 1357 C CA . SER A 1 180 ? -6.633 3.496 9.266 1 77.44 180 SER A CA 1
ATOM 1358 C C . SER A 1 180 ? -7.832 2.592 9.531 1 77.44 180 SER A C 1
ATOM 1360 O O . SER A 1 180 ? -8.914 3.07 9.875 1 77.44 180 SER A O 1
ATOM 1362 N N . SER A 1 181 ? -8.023 1.371 9.062 1 58.19 181 SER A N 1
ATOM 1363 C CA . SER A 1 181 ? -9.109 0.436 9.32 1 58.19 181 SER A CA 1
ATOM 1364 C C . SER A 1 181 ? -8.617 -0.787 10.086 1 58.19 181 SER A C 1
ATOM 1366 O O . SER A 1 181 ? -7.438 -1.126 10.031 1 58.19 181 SER A O 1
ATOM 1368 N N . MET A 1 182 ? -9.492 -1.181 11.117 1 44.94 182 MET A N 1
ATOM 1369 C CA . MET A 1 182 ? -9.188 -2.441 11.781 1 44.94 182 MET A CA 1
ATOM 1370 C C . MET A 1 182 ? -8.859 -3.531 10.773 1 44.94 182 MET A C 1
ATOM 1372 O O . MET A 1 182 ? -8.125 -4.473 11.078 1 44.94 182 MET A O 1
ATOM 1376 N N . ALA A 1 183 ? -9.469 -3.449 9.641 1 47.25 183 ALA A N 1
ATOM 1377 C CA . ALA A 1 183 ? -9.211 -4.477 8.633 1 47.25 183 ALA A CA 1
ATOM 1378 C C . ALA A 1 183 ? -7.73 -4.543 8.281 1 47.25 183 ALA A C 1
ATOM 1380 O O . ALA A 1 183 ? -7.227 -5.598 7.895 1 47.25 183 ALA A O 1
ATOM 1381 N N . GLY A 1 184 ? -6.973 -3.48 8.422 1 42.5 184 GLY A N 1
ATOM 1382 C CA . GLY A 1 184 ? -5.543 -3.479 8.148 1 42.5 184 GLY A CA 1
ATOM 1383 C C . GLY A 1 184 ? -4.746 -4.316 9.133 1 42.5 184 GLY A C 1
ATOM 1384 O O . GLY A 1 184 ? -3.633 -4.742 8.828 1 42.5 184 GLY A O 1
ATOM 1385 N N . GLN A 1 185 ? -5.367 -4.453 10.367 1 42.66 185 GLN A N 1
ATOM 1386 C CA . GLN A 1 185 ? -4.684 -5.223 11.398 1 42.66 185 GLN A CA 1
ATOM 1387 C C . GLN A 1 185 ? -5.254 -6.633 11.508 1 42.66 185 GLN A C 1
ATOM 1389 O O . GLN A 1 185 ? -4.578 -7.551 11.977 1 42.66 185 GLN A O 1
ATOM 1394 N N . GLN A 1 186 ? -6.547 -6.816 11.078 1 41.72 186 GLN A N 1
ATOM 1395 C CA . GLN A 1 186 ? -7.145 -8.133 11.273 1 41.72 186 GLN A CA 1
ATOM 1396 C C . GLN A 1 186 ? -6.828 -9.055 10.102 1 41.72 186 GLN A C 1
ATOM 1398 O O . GLN A 1 186 ? -6.77 -8.609 8.953 1 41.72 186 GLN A O 1
ATOM 1403 N N . LYS A 1 187 ? -6.215 -10.148 10.352 1 43.44 187 LYS A N 1
ATOM 1404 C CA . LYS A 1 187 ? -5.828 -11.25 9.469 1 43.44 187 LYS A CA 1
ATOM 1405 C C . LYS A 1 187 ? -6.996 -11.68 8.586 1 43.44 187 LYS A C 1
ATOM 1407 O O . LYS A 1 187 ? -6.805 -12.406 7.605 1 43.44 187 LYS A O 1
ATOM 1412 N N . GLN A 1 188 ? -8.18 -11.453 9.078 1 41.91 188 GLN A N 1
ATOM 1413 C CA . GLN A 1 188 ? -9.273 -11.969 8.258 1 41.91 188 GLN A CA 1
ATOM 1414 C C . GLN A 1 188 ? -9.695 -10.945 7.203 1 41.91 188 GLN A C 1
ATOM 1416 O O . GLN A 1 188 ? -9.961 -9.781 7.527 1 41.91 188 GLN A O 1
ATOM 1421 N N . VAL A 1 189 ? -9.062 -11.102 6.012 1 46.22 189 VAL A N 1
ATOM 1422 C CA . VAL A 1 189 ? -9.344 -10.336 4.805 1 46.22 189 VAL A CA 1
ATOM 1423 C C . VAL A 1 189 ? -10.852 -10.172 4.637 1 46.22 189 VAL A C 1
ATOM 1425 O O . VAL A 1 189 ? -11.57 -11.148 4.398 1 46.22 189 VAL A O 1
ATOM 1428 N N . GLN A 1 190 ? -11.578 -9.445 5.477 1 47.84 190 GLN A N 1
ATOM 1429 C CA . GLN A 1 190 ? -12.891 -9.164 4.918 1 47.84 190 GLN A CA 1
ATOM 1430 C C . GLN A 1 190 ? -12.812 -8.922 3.414 1 47.84 190 GLN A C 1
ATOM 1432 O O . GLN A 1 190 ? -11.719 -8.812 2.855 1 47.84 190 GLN A O 1
ATOM 1437 N N . THR A 1 191 ? -13.898 -8.461 2.592 1 51.06 191 THR A N 1
ATOM 1438 C CA . THR A 1 191 ? -14.398 -8.406 1.224 1 51.06 191 THR A CA 1
ATOM 1439 C C . THR A 1 191 ? -13.508 -7.52 0.356 1 51.06 191 THR A C 1
ATOM 1441 O O . THR A 1 191 ? -13.781 -7.328 -0.831 1 51.06 191 THR A O 1
ATOM 1444 N N . HIS A 1 192 ? -12.219 -7.059 0.854 1 66.06 192 HIS A N 1
ATOM 1445 C CA . HIS A 1 192 ? -11.633 -6.105 -0.078 1 66.06 192 HIS A CA 1
ATOM 1446 C C . HIS A 1 192 ? -10.109 -6.133 -0.008 1 66.06 192 HIS A C 1
ATOM 1448 O O . HIS A 1 192 ? -9.508 -5.469 0.841 1 66.06 192 HIS A O 1
ATOM 1454 N N . PHE A 1 193 ? -9.469 -6.855 -0.932 1 76.5 193 PHE A N 1
ATOM 1455 C CA . PHE A 1 193 ? -8.008 -6.953 -0.921 1 76.5 193 PHE A CA 1
ATOM 1456 C C . PHE A 1 193 ? -7.375 -5.574 -1.063 1 76.5 193 PHE A C 1
ATOM 1458 O O . PHE A 1 193 ? -6.5 -5.203 -0.278 1 76.5 193 PHE A O 1
ATOM 1465 N N . ALA A 1 194 ? -7.938 -4.82 -2.043 1 76.44 194 ALA A N 1
ATOM 1466 C CA . ALA A 1 194 ? -7.34 -3.518 -2.318 1 76.44 194 ALA A CA 1
ATOM 1467 C C . ALA A 1 194 ? -7.516 -2.572 -1.132 1 76.44 194 ALA A C 1
ATOM 1469 O O . ALA A 1 194 ? -6.605 -1.811 -0.798 1 76.44 194 ALA A O 1
ATOM 1470 N N . TYR A 1 195 ? -8.602 -2.59 -0.53 1 76.19 195 TYR A N 1
ATOM 1471 C CA . TYR A 1 195 ? -8.867 -1.733 0.62 1 76.19 195 TYR A CA 1
ATOM 1472 C C . TYR A 1 195 ? -7.965 -2.096 1.792 1 76.19 195 TYR A C 1
ATOM 1474 O O . TYR A 1 195 ? -7.328 -1.224 2.387 1 76.19 195 TYR A O 1
ATOM 1482 N N . ASN A 1 196 ? -7.895 -3.365 2.078 1 74.56 196 ASN A N 1
ATOM 1483 C CA . ASN A 1 196 ? -7.062 -3.846 3.176 1 74.56 196 ASN A CA 1
ATOM 1484 C C . ASN A 1 196 ? -5.59 -3.502 2.955 1 74.56 196 ASN A C 1
ATOM 1486 O O . ASN A 1 196 ? -4.883 -3.15 3.9 1 74.56 196 ASN A O 1
ATOM 1490 N N . LEU A 1 197 ? -5.195 -3.631 1.772 1 77.88 197 LEU A N 1
ATOM 1491 C CA . LEU A 1 197 ? -3.812 -3.307 1.444 1 77.88 197 LEU A CA 1
ATOM 1492 C C . LEU A 1 197 ? -3.535 -1.823 1.659 1 77.88 197 LEU A C 1
ATOM 1494 O O . LEU A 1 197 ? -2.477 -1.452 2.17 1 77.88 197 LEU A O 1
ATOM 1498 N N . SER A 1 198 ? -4.457 -1.031 1.236 1 78.88 198 SER A N 1
ATOM 1499 C CA . SER A 1 198 ? -4.273 0.407 1.401 1 78.88 198 SER A CA 1
ATOM 1500 C C . SER A 1 198 ? -4.184 0.787 2.875 1 78.88 198 SER A C 1
ATOM 1502 O O . SER A 1 198 ? -3.402 1.666 3.248 1 78.88 198 SER A O 1
ATOM 1504 N N . LYS A 1 199 ? -4.957 0.152 3.682 1 75.94 199 LYS A N 1
ATOM 1505 C CA . LYS A 1 199 ? -4.918 0.44 5.113 1 75.94 199 LYS A CA 1
ATOM 1506 C C . LYS A 1 199 ? -3.611 -0.042 5.734 1 75.94 199 LYS A C 1
ATOM 1508 O O . LYS A 1 199 ? -3.066 0.611 6.629 1 75.94 199 LYS A O 1
ATOM 1513 N N . GLY A 1 200 ? -3.172 -1.223 5.344 1 76.88 200 GLY A N 1
ATOM 1514 C CA . GLY A 1 200 ? -1.851 -1.667 5.758 1 76.88 200 GLY A CA 1
ATOM 1515 C C . GLY A 1 200 ? -0.749 -0.695 5.375 1 76.88 200 GLY A C 1
ATOM 1516 O O . GLY A 1 200 ? 0.148 -0.423 6.176 1 76.88 200 GLY A O 1
ATOM 1517 N N . ALA A 1 201 ? -0.882 -0.229 4.203 1 83 201 ALA A N 1
ATOM 1518 C CA . ALA A 1 201 ? 0.073 0.771 3.73 1 83 201 ALA A CA 1
ATOM 1519 C C . ALA A 1 201 ? 0.017 2.031 4.59 1 83 201 ALA A C 1
ATOM 1521 O O . ALA A 1 201 ? 1.05 2.639 4.879 1 83 201 ALA A O 1
ATOM 1522 N N . MET A 1 202 ? -1.162 2.402 4.988 1 84.88 202 MET A N 1
ATOM 1523 C CA . MET A 1 202 ? -1.344 3.578 5.836 1 84.88 202 MET A CA 1
ATOM 1524 C C . MET A 1 202 ? -0.635 3.396 7.176 1 84.88 202 MET A C 1
ATOM 1526 O O . MET A 1 202 ? -0.015 4.332 7.684 1 84.88 202 MET A O 1
ATOM 1530 N N . ASN A 1 203 ? -0.78 2.248 7.723 1 81.88 203 ASN A N 1
ATOM 1531 C CA . ASN A 1 203 ? -0.083 1.969 8.977 1 81.88 203 ASN A CA 1
ATOM 1532 C C . ASN A 1 203 ? 1.429 2.1 8.812 1 81.88 203 ASN A C 1
ATOM 1534 O O . ASN A 1 203 ? 2.104 2.65 9.688 1 81.88 203 ASN A O 1
ATOM 1538 N N . HIS A 1 204 ? 1.897 1.563 7.766 1 83.38 204 HIS A N 1
ATOM 1539 C CA . HIS A 1 204 ? 3.328 1.676 7.5 1 83.38 204 HIS A CA 1
ATOM 1540 C C . HIS A 1 204 ? 3.738 3.131 7.297 1 83.38 204 HIS A C 1
ATOM 1542 O O . HIS A 1 204 ? 4.777 3.562 7.801 1 83.38 204 HIS A O 1
ATOM 1548 N N . LEU A 1 205 ? 2.967 3.844 6.574 1 87.94 205 LEU A N 1
ATOM 1549 C CA . LEU A 1 205 ? 3.217 5.266 6.367 1 87.94 205 LEU A CA 1
ATOM 1550 C C . LEU A 1 205 ? 3.297 6.004 7.699 1 87.94 205 LEU A C 1
ATOM 1552 O O . LEU A 1 205 ? 4.191 6.828 7.906 1 87.94 205 LEU A O 1
ATOM 1556 N N . THR A 1 206 ? 2.371 5.73 8.562 1 88.94 206 THR A N 1
ATOM 1557 C CA . THR A 1 206 ? 2.338 6.352 9.883 1 88.94 206 THR A CA 1
ATOM 1558 C C . THR A 1 206 ? 3.65 6.117 10.625 1 88.94 206 THR A C 1
ATOM 1560 O O . THR A 1 206 ? 4.246 7.059 11.156 1 88.94 206 THR A O 1
ATOM 1563 N N . LYS A 1 207 ? 4.074 4.91 10.617 1 86.25 207 LYS A N 1
ATOM 1564 C CA . LYS A 1 207 ? 5.316 4.555 11.297 1 86.25 207 LYS A CA 1
ATOM 1565 C C . LYS A 1 207 ? 6.508 5.281 10.68 1 86.25 207 LYS A C 1
ATOM 1567 O O . LYS A 1 207 ? 7.367 5.793 11.398 1 86.25 207 LYS A O 1
ATOM 1572 N N . MET A 1 208 ? 6.539 5.352 9.43 1 84.69 208 MET A N 1
ATOM 1573 C CA . MET A 1 208 ? 7.648 5.988 8.727 1 84.69 208 MET A CA 1
ATOM 1574 C C . MET A 1 208 ? 7.691 7.484 9.023 1 84.69 208 MET A C 1
ATOM 1576 O O . MET A 1 208 ? 8.758 8.031 9.336 1 84.69 208 MET A O 1
ATOM 1580 N N . LEU A 1 209 ? 6.574 8.117 8.922 1 89.19 209 LEU A N 1
ATOM 1581 C CA . LEU A 1 209 ? 6.52 9.555 9.18 1 89.19 209 LEU A CA 1
ATOM 1582 C C . LEU A 1 209 ? 6.906 9.859 10.625 1 89.19 209 LEU A C 1
ATOM 1584 O O . LEU A 1 209 ? 7.676 10.789 10.883 1 89.19 209 LEU A O 1
ATOM 1588 N N . SER A 1 210 ? 6.309 9.062 11.547 1 89.31 210 SER A N 1
ATOM 1589 C CA . SER A 1 210 ? 6.637 9.25 12.953 1 89.31 210 SER A CA 1
ATOM 1590 C C . SER A 1 210 ? 8.141 9.156 13.188 1 89.31 210 SER A C 1
ATOM 1592 O O . SER A 1 210 ? 8.719 10 13.875 1 89.31 210 SER A O 1
ATOM 1594 N N . THR A 1 211 ? 8.766 8.203 12.586 1 85.31 211 THR A N 1
ATOM 1595 C CA . THR A 1 211 ? 10.188 7.953 12.773 1 85.31 211 THR A CA 1
ATOM 1596 C C . THR A 1 211 ? 11.023 9.055 12.133 1 85.31 211 THR A C 1
ATOM 1598 O O . THR A 1 211 ? 11.938 9.602 12.758 1 85.31 211 THR A O 1
ATOM 1601 N N . GLU A 1 212 ? 10.703 9.461 10.93 1 84.19 212 GLU A N 1
ATOM 1602 C CA . GLU A 1 212 ? 11.484 10.445 10.188 1 84.19 212 GLU A CA 1
ATOM 1603 C C . GLU A 1 212 ? 11.398 11.82 10.836 1 84.19 212 GLU A C 1
ATOM 1605 O O . GLU A 1 212 ? 12.406 12.531 10.914 1 84.19 212 GLU A O 1
ATOM 1610 N N . LEU A 1 213 ? 10.258 12.18 11.227 1 88.81 213 LEU A N 1
ATOM 1611 C CA . LEU A 1 213 ? 10.109 13.477 11.875 1 88.81 213 LEU A CA 1
ATOM 1612 C C . LEU A 1 213 ? 10.844 13.508 13.211 1 88.81 213 LEU A C 1
ATOM 1614 O O . LEU A 1 213 ? 11.484 14.5 13.555 1 88.81 213 LEU A O 1
ATOM 1618 N N . ALA A 1 214 ? 10.766 12.422 13.93 1 85.5 214 ALA A N 1
ATOM 1619 C CA . ALA A 1 214 ? 11.461 12.32 15.211 1 85.5 214 ALA A CA 1
ATOM 1620 C C . ALA A 1 214 ? 12.977 12.414 15.016 1 85.5 214 ALA A C 1
ATOM 1622 O O . ALA A 1 214 ? 13.664 13.117 15.758 1 85.5 214 ALA A O 1
ATOM 1623 N N . LEU A 1 215 ? 13.492 11.727 14.047 1 82.81 215 LEU A N 1
ATOM 1624 C CA . LEU A 1 215 ? 14.922 11.703 13.766 1 82.81 215 LEU A CA 1
ATOM 1625 C C . LEU A 1 215 ? 15.422 13.094 13.414 1 82.81 215 LEU A C 1
ATOM 1627 O O . LEU A 1 215 ? 16.594 13.422 13.664 1 82.81 215 LEU A O 1
ATOM 1631 N N . ARG A 1 216 ? 14.469 13.883 12.984 1 86.81 216 ARG A N 1
ATOM 1632 C CA . ARG A 1 216 ? 14.852 15.234 12.578 1 86.81 216 ARG A CA 1
ATOM 1633 C C . ARG A 1 216 ? 14.453 16.25 13.625 1 86.81 216 ARG A C 1
ATOM 1635 O O . ARG A 1 216 ? 14.492 17.469 13.375 1 86.81 216 ARG A O 1
ATOM 1642 N N . ASN A 1 217 ? 13.969 15.766 14.664 1 88.62 217 ASN A N 1
ATOM 1643 C CA . ASN A 1 217 ? 13.586 16.578 15.82 1 88.62 217 ASN A CA 1
ATOM 1644 C C . ASN A 1 217 ? 12.461 17.547 15.477 1 88.62 217 ASN A C 1
ATOM 1646 O O . ASN A 1 217 ? 12.469 18.688 15.922 1 88.62 217 ASN A O 1
ATOM 1650 N N . ILE A 1 218 ? 11.695 17.172 14.57 1 91.69 218 ILE A N 1
ATOM 1651 C CA . ILE A 1 218 ? 10.477 17.922 14.281 1 91.69 218 ILE A CA 1
ATOM 1652 C C . ILE A 1 218 ? 9.375 17.516 15.258 1 91.69 218 ILE A C 1
ATOM 1654 O O . ILE A 1 218 ? 8.961 16.344 15.273 1 91.69 218 ILE A O 1
ATOM 1658 N N . PRO A 1 219 ? 8.961 18.422 16.047 1 92.81 219 PRO A N 1
ATOM 1659 C CA . PRO A 1 219 ? 8.109 18.078 17.188 1 92.81 219 PRO A CA 1
ATOM 1660 C C . PRO A 1 219 ? 6.648 17.859 16.781 1 92.81 219 PRO A C 1
ATOM 1662 O O . PRO A 1 219 ? 5.758 18.547 17.281 1 92.81 219 PRO A O 1
ATOM 1665 N N . ILE A 1 220 ? 6.375 16.969 15.953 1 93.69 220 ILE A N 1
ATOM 1666 C CA . ILE A 1 220 ? 5.047 16.562 15.5 1 93.69 220 ILE A CA 1
ATOM 1667 C C . ILE A 1 220 ? 4.832 15.078 15.773 1 93.69 220 ILE A C 1
ATOM 1669 O O . ILE A 1 220 ? 5.676 14.25 15.43 1 93.69 220 ILE A O 1
ATOM 1673 N N . ARG A 1 221 ? 3.783 14.789 16.469 1 91.31 221 ARG A N 1
ATOM 1674 C CA . ARG A 1 221 ? 3.426 13.383 16.672 1 91.31 221 ARG A CA 1
ATOM 1675 C C . ARG A 1 221 ? 2.617 12.852 15.5 1 91.31 221 ARG A C 1
ATOM 1677 O O . ARG A 1 221 ? 1.766 13.555 14.953 1 91.31 221 ARG A O 1
ATOM 1684 N N . VAL A 1 222 ? 2.945 11.68 15.055 1 92.69 222 VAL A N 1
ATOM 1685 C CA . VAL A 1 222 ? 2.193 11.008 14 1 92.6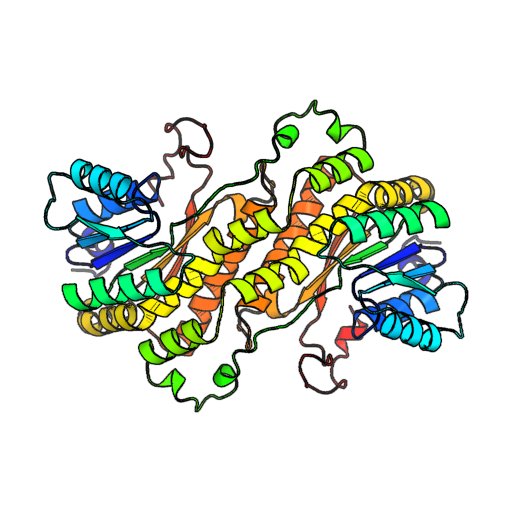9 222 VAL A CA 1
ATOM 1686 C C . VAL A 1 222 ? 1.622 9.695 14.531 1 92.69 222 VAL A C 1
ATOM 1688 O O . VAL A 1 222 ? 2.369 8.82 14.969 1 92.69 222 VAL A O 1
ATOM 1691 N N . ASN A 1 223 ? 0.237 9.594 14.508 1 87.5 223 ASN A N 1
ATOM 1692 C CA . ASN A 1 223 ? -0.438 8.406 15.023 1 87.5 223 ASN A CA 1
ATOM 1693 C C . ASN A 1 223 ? -1.517 7.914 14.062 1 87.5 223 ASN A C 1
ATOM 1695 O O . ASN A 1 223 ? -1.917 8.641 13.148 1 87.5 223 ASN A O 1
ATOM 1699 N N . SER A 1 224 ? -1.805 6.656 14.211 1 87.56 224 SER A N 1
ATOM 1700 C CA . SER A 1 224 ? -2.91 6.082 13.453 1 87.56 224 SER A CA 1
ATOM 1701 C C . SER A 1 224 ? -4.035 5.629 14.375 1 87.56 224 SER A C 1
ATOM 1703 O O . SER A 1 224 ? -3.785 5.16 15.484 1 87.56 224 SER A O 1
ATOM 1705 N N . ILE A 1 225 ? -5.219 5.855 13.922 1 75.56 225 ILE A N 1
ATOM 1706 C CA . ILE A 1 225 ? -6.398 5.309 14.586 1 75.56 225 ILE A CA 1
ATOM 1707 C C . ILE A 1 225 ? -7.07 4.277 13.68 1 75.56 225 ILE A C 1
ATOM 1709 O O . ILE A 1 225 ? -7.316 4.547 12.5 1 75.56 225 ILE A O 1
ATOM 1713 N N . ALA A 1 226 ? -7.152 3.02 14.062 1 64.12 226 ALA A N 1
ATOM 1714 C CA . ALA A 1 226 ? -7.836 1.962 13.328 1 64.12 226 ALA A CA 1
ATOM 1715 C C . ALA A 1 226 ? -9.242 1.739 13.867 1 64.12 226 ALA A C 1
ATOM 1717 O O . ALA A 1 226 ? -9.422 1.082 14.898 1 64.12 226 ALA A O 1
ATOM 1718 N N . PRO A 1 227 ? -10.117 2.377 13.062 1 54.78 227 PRO A N 1
ATOM 1719 C CA . PRO A 1 227 ? -11.477 2.189 13.586 1 54.78 227 PRO A CA 1
ATOM 1720 C C . PRO A 1 227 ? -11.984 0.762 13.398 1 54.78 227 PRO A C 1
ATOM 1722 O O . PRO A 1 227 ? -11.609 0.086 12.438 1 54.78 227 PRO A O 1
ATOM 1725 N N . GLY A 1 228 ? -12.188 -0.063 14.273 1 45.78 228 GLY A N 1
ATOM 1726 C CA . GLY A 1 228 ? -12.875 -1.334 14.102 1 45.78 228 GLY A CA 1
ATOM 1727 C C . GLY A 1 228 ? -14.148 -1.218 13.289 1 45.78 228 GLY A C 1
ATOM 1728 O O . GLY A 1 228 ? -14.492 -0.131 12.82 1 45.78 228 GLY A O 1
ATOM 1729 N N . PRO A 1 229 ? -14.633 -2.375 12.484 1 41.94 229 PRO A N 1
ATOM 1730 C CA . PRO A 1 229 ? -15.867 -2.34 11.703 1 41.94 229 PRO A CA 1
ATOM 1731 C C . PRO A 1 229 ? -16.891 -1.359 12.258 1 41.94 229 PRO A C 1
ATOM 1733 O O . PRO A 1 229 ? -17.203 -1.398 13.453 1 41.94 229 PRO A O 1
ATOM 1736 N N . PHE A 1 230 ? -16.812 -0.11 11.773 1 39.38 230 PHE A N 1
ATOM 1737 C CA . PHE A 1 230 ? -17.812 0.881 12.148 1 39.38 230 PHE A CA 1
ATOM 1738 C C . PHE A 1 230 ? -19 0.833 11.203 1 39.38 230 PHE A C 1
ATOM 1740 O O . PHE A 1 230 ? -18.859 0.535 10.016 1 39.38 230 PHE A O 1
ATOM 1747 N N . PRO A 1 231 ? -20.203 0.708 11.633 1 36.66 231 PRO A N 1
ATOM 1748 C CA . PRO A 1 231 ? -21.328 0.909 10.719 1 36.66 231 PRO A CA 1
ATOM 1749 C C . PRO A 1 231 ? -21.219 2.201 9.914 1 36.66 231 PRO A C 1
ATOM 1751 O O . PRO A 1 231 ? -21.109 3.285 10.492 1 36.66 231 PRO A O 1
ATOM 1754 N N . SER A 1 232 ? -20.359 2.5 9.211 1 39.78 232 SER A N 1
ATOM 1755 C CA . SER A 1 232 ? -20.469 3.684 8.367 1 39.78 232 SER A CA 1
ATOM 1756 C C . SER A 1 232 ? -21.281 3.389 7.105 1 39.78 232 SER A C 1
ATOM 1758 O O . SER A 1 232 ? -21.641 2.238 6.848 1 39.78 232 SER A O 1
ATOM 1760 N N . GLN A 1 233 ? -21.781 4.355 6.52 1 38.88 233 GLN A N 1
ATOM 1761 C CA . GLN A 1 233 ? -22.516 4.168 5.273 1 38.88 233 GLN A CA 1
ATOM 1762 C C . GLN A 1 233 ? -21.875 3.09 4.41 1 38.88 233 GLN A C 1
ATOM 1764 O O . GLN A 1 233 ? -22.5 2.537 3.512 1 38.88 233 GLN A O 1
ATOM 1769 N N . LEU A 1 234 ? -20.609 2.963 4.637 1 36.62 234 LEU A N 1
ATOM 1770 C CA . LEU A 1 234 ? -19.953 2.051 3.715 1 36.62 234 LEU A CA 1
ATOM 1771 C C . LEU A 1 234 ? -20.281 0.601 4.043 1 36.62 234 LEU A C 1
ATOM 1773 O O . LEU A 1 234 ? -20.422 -0.231 3.145 1 36.62 234 LEU A O 1
ATOM 1777 N N . THR A 1 235 ? -20.141 0.147 5.332 1 36.53 235 THR A N 1
ATOM 1778 C CA . THR A 1 235 ? -20.375 -1.273 5.562 1 36.53 235 THR A CA 1
ATOM 1779 C C . THR A 1 235 ? -21.875 -1.561 5.684 1 36.53 235 THR A C 1
ATOM 1781 O O . THR A 1 235 ? -22.281 -2.705 5.906 1 36.53 235 THR A O 1
ATOM 1784 N N . GLY A 1 236 ? -22.766 -0.911 5.25 1 33.84 236 GLY A N 1
ATOM 1785 C CA . GLY A 1 236 ? -24.172 -1.222 5.449 1 33.84 236 GLY A CA 1
ATOM 1786 C C . GLY A 1 236 ? -24.484 -1.69 6.859 1 33.84 236 GLY A C 1
ATOM 1787 O O . GLY A 1 236 ? -25.609 -2.121 7.141 1 33.84 236 GLY A O 1
ATOM 1788 N N . LEU A 1 237 ? -23.625 -2.176 7.668 1 32.84 237 LEU A N 1
ATOM 1789 C CA . LEU A 1 237 ? -24.016 -2.656 8.992 1 32.84 237 LEU A CA 1
ATOM 1790 C C . LEU A 1 237 ? -24.406 -1.495 9.898 1 32.84 237 LEU A C 1
ATOM 1792 O O . LEU A 1 237 ? -23.891 -0.381 9.742 1 32.84 237 LEU A O 1
ATOM 1796 N N . GLU A 1 238 ? -25.609 -1.548 10.656 1 30.16 238 GLU A N 1
ATOM 1797 C CA . GLU A 1 238 ? -26.266 -0.642 11.594 1 30.16 238 GLU A CA 1
ATOM 1798 C C . GLU A 1 238 ? -25.281 -0.151 12.656 1 30.16 238 GLU A C 1
ATOM 1800 O O . GLU A 1 238 ? -24.328 -0.844 12.992 1 30.16 238 GLU A O 1
ATOM 1805 N N . VAL A 1 239 ? -25.453 1.153 13.234 1 32.09 239 VAL A N 1
ATOM 1806 C CA . VAL A 1 239 ? -24.906 2.104 14.203 1 32.09 239 VAL A CA 1
ATOM 1807 C C . VAL A 1 239 ? -24.688 1.414 15.547 1 32.09 239 VAL A C 1
ATOM 1809 O O . VAL A 1 239 ? -24.109 1.998 16.469 1 32.09 239 VAL A O 1
ATOM 1812 N N . SER A 1 240 ? -25.391 0.35 15.945 1 30.38 240 SER A N 1
ATOM 1813 C CA . SER A 1 240 ? -25.516 0.052 17.375 1 30.38 240 SER A CA 1
ATOM 1814 C C . SER A 1 240 ? -24.156 -0.226 18 1 30.38 240 SER A C 1
ATOM 1816 O O . SER A 1 240 ? -23.922 0.09 19.172 1 30.38 240 SER A O 1
ATOM 1818 N N . TRP A 1 241 ? -23.531 -1.184 17.609 1 28.62 241 TRP A N 1
ATOM 1819 C CA . TRP A 1 241 ? -22.531 -1.787 18.5 1 28.62 241 TRP A CA 1
ATOM 1820 C C . TRP A 1 241 ? -21.281 -0.923 18.578 1 28.62 241 TRP A C 1
ATOM 1822 O O . TRP A 1 241 ? -20.281 -1.313 19.188 1 28.62 241 TRP A O 1
ATOM 1832 N N . CYS A 1 242 ? -21.172 0.053 17.875 1 31.22 242 CYS A N 1
ATOM 1833 C CA . CYS A 1 242 ? -19.828 0.609 17.953 1 31.22 242 CYS A CA 1
ATOM 1834 C C . CYS A 1 242 ? -19.625 1.376 19.25 1 31.22 242 CYS A C 1
ATOM 1836 O O . CYS A 1 242 ? -19.984 2.551 19.344 1 31.22 242 CYS A O 1
ATOM 1838 N N . GLY A 1 243 ? -19.938 0.821 20.344 1 28.56 243 GLY A N 1
ATOM 1839 C CA . GLY A 1 243 ? -19.453 1.403 21.578 1 28.56 243 GLY A CA 1
ATOM 1840 C C . GLY A 1 243 ? -18 1.825 21.516 1 28.56 243 GLY A C 1
ATOM 1841 O O . GLY A 1 243 ? -17.578 2.732 22.234 1 28.56 243 GLY A O 1
ATOM 1842 N N . ILE A 1 244 ? -17.234 1.021 20.922 1 28.8 244 ILE A N 1
ATOM 1843 C CA . ILE A 1 244 ? -15.797 1.294 20.984 1 28.8 244 ILE A CA 1
ATOM 1844 C C . ILE A 1 244 ? -15.453 2.48 20.094 1 28.8 244 ILE A C 1
ATOM 1846 O O . ILE A 1 244 ? -14.312 2.963 20.109 1 28.8 244 ILE A O 1
ATOM 1850 N N . CYS A 1 245 ? -16.219 2.811 19.172 1 31.8 245 CYS A N 1
ATOM 1851 C CA . CYS A 1 245 ? -16.094 4.027 18.375 1 31.8 245 CYS A CA 1
ATOM 1852 C C . CYS A 1 245 ? -15.875 5.242 19.266 1 31.8 245 CYS A C 1
ATOM 1854 O O . CYS A 1 245 ? -15.258 6.223 18.844 1 31.8 245 CYS A O 1
ATOM 1856 N N . LEU A 1 246 ? -16.641 5.234 20.234 1 30.25 246 LEU A N 1
ATOM 1857 C CA . LEU A 1 246 ? -16.594 6.355 21.172 1 30.25 246 LEU A CA 1
ATOM 1858 C C . LEU A 1 246 ? -15.242 6.43 21.859 1 30.25 246 LEU A C 1
ATOM 1860 O O . LEU A 1 246 ? -14.914 7.441 22.484 1 30.25 246 LEU A O 1
ATOM 1864 N N . TYR A 1 247 ? -14.734 5.09 22.078 1 29.83 247 TYR A N 1
ATOM 1865 C CA . TYR A 1 247 ? -13.492 5.184 22.844 1 29.83 247 TYR A CA 1
ATOM 1866 C C . TYR A 1 247 ? -12.297 5.352 21.922 1 29.83 247 TYR A C 1
ATOM 1868 O O . TYR A 1 247 ? -11.148 5.258 22.359 1 29.83 247 TYR A O 1
ATOM 1876 N N . ILE A 1 248 ? -12.43 5.25 20.812 1 26.88 248 ILE A N 1
ATOM 1877 C CA . ILE A 1 248 ? -11.203 5.773 20.203 1 26.88 248 ILE A CA 1
ATOM 1878 C C . ILE A 1 248 ? -11.008 7.23 20.625 1 26.88 248 ILE A C 1
ATOM 1880 O O . ILE A 1 248 ? -11.938 8.039 20.531 1 26.88 248 ILE A O 1
ATOM 1884 N N . MET B 1 1 ? 14.273 -43.062 5.02 1 33 1 MET B N 1
ATOM 1885 C CA . MET B 1 1 ? 15.055 -41.906 4.648 1 33 1 MET B CA 1
ATOM 1886 C C . MET B 1 1 ? 14.227 -40.625 4.793 1 33 1 MET B C 1
ATOM 1888 O O . MET B 1 1 ? 13.156 -40.5 4.195 1 33 1 MET B O 1
ATOM 1892 N N . THR B 1 2 ? 14.391 -39.812 5.785 1 39.41 2 THR B N 1
ATOM 1893 C CA . THR B 1 2 ? 13.609 -38.812 6.512 1 39.41 2 THR B CA 1
ATOM 1894 C C . THR B 1 2 ? 13.328 -37.594 5.637 1 39.41 2 THR B C 1
ATOM 1896 O O . THR B 1 2 ? 14.141 -37.25 4.781 1 39.41 2 THR B O 1
ATOM 1899 N N . HIS B 1 3 ? 12.133 -37.281 5.273 1 45.78 3 HIS B N 1
ATOM 1900 C CA . HIS B 1 3 ? 11.586 -36.156 4.551 1 45.78 3 HIS B CA 1
ATOM 1901 C C . HIS B 1 3 ? 12.367 -34.875 4.855 1 45.78 3 HIS B C 1
ATOM 1903 O O . HIS B 1 3 ? 12.125 -33.844 4.238 1 45.78 3 HIS B O 1
ATOM 1909 N N . LEU B 1 4 ? 13.234 -34.969 5.938 1 44.16 4 LEU B N 1
ATOM 1910 C CA . LEU B 1 4 ? 13.992 -33.812 6.367 1 44.16 4 LEU B CA 1
ATOM 1911 C C . LEU B 1 4 ? 15.383 -33.812 5.738 1 44.16 4 LEU B C 1
ATOM 1913 O O . LEU B 1 4 ? 16.281 -33.094 6.219 1 44.16 4 LEU B O 1
ATOM 1917 N N . ASP B 1 5 ? 15.672 -34.625 4.844 1 45.03 5 ASP B N 1
ATOM 1918 C CA . ASP B 1 5 ? 16.984 -34.594 4.191 1 45.03 5 ASP B CA 1
ATOM 1919 C C . ASP B 1 5 ? 17.156 -33.312 3.387 1 45.03 5 ASP B C 1
ATOM 1921 O O . ASP B 1 5 ? 16.297 -32.969 2.555 1 45.03 5 ASP B O 1
ATOM 1925 N N . LEU B 1 6 ? 18.109 -32.531 3.801 1 45.22 6 LEU B N 1
ATOM 1926 C CA . LEU B 1 6 ? 18.406 -31.25 3.188 1 45.22 6 LEU B CA 1
ATOM 1927 C C . LEU B 1 6 ? 18.328 -31.344 1.667 1 45.22 6 LEU B C 1
ATOM 1929 O O . LEU B 1 6 ? 17.812 -30.422 1.014 1 45.22 6 LEU B O 1
ATOM 1933 N N . ASN B 1 7 ? 18.906 -32.438 1.086 1 49.03 7 ASN B N 1
ATOM 1934 C CA . ASN B 1 7 ? 18.891 -32.625 -0.359 1 49.03 7 ASN B CA 1
ATOM 1935 C C . ASN B 1 7 ? 17.469 -32.75 -0.889 1 49.03 7 ASN B C 1
ATOM 1937 O O . ASN B 1 7 ? 17.188 -32.406 -2.037 1 49.03 7 ASN B O 1
ATOM 1941 N N . LYS B 1 8 ? 16.766 -33.344 -0.111 1 52.97 8 LYS B N 1
ATOM 1942 C CA . LYS B 1 8 ? 15.375 -33.594 -0.49 1 52.97 8 LYS B CA 1
ATOM 1943 C C . LYS B 1 8 ? 14.508 -32.344 -0.239 1 52.97 8 LYS B C 1
ATOM 1945 O O . LYS B 1 8 ? 13.602 -32.062 -1.019 1 52.97 8 LYS B O 1
ATOM 1950 N N . VAL B 1 9 ? 14.914 -31.672 0.853 1 48.34 9 VAL B N 1
ATOM 1951 C CA . VAL B 1 9 ? 14.094 -30.547 1.274 1 48.34 9 VAL B CA 1
ATOM 1952 C C . VAL B 1 9 ? 14.258 -29.391 0.294 1 48.34 9 VAL B C 1
ATOM 1954 O O . VAL B 1 9 ? 13.289 -28.688 -0.015 1 48.34 9 VAL B O 1
ATOM 1957 N N . LEU B 1 10 ? 15.406 -29.375 -0.209 1 61.78 10 LEU B N 1
ATOM 1958 C CA . LEU B 1 10 ? 15.688 -28.266 -1.109 1 61.78 10 LEU B CA 1
ATOM 1959 C C . LEU B 1 10 ? 15.641 -28.719 -2.564 1 61.78 10 LEU B C 1
ATOM 1961 O O . LEU B 1 10 ? 16.078 -27.984 -3.461 1 61.78 10 LEU B O 1
ATOM 1965 N N . ASN B 1 11 ? 15.141 -29.938 -2.695 1 78.06 11 ASN B N 1
ATOM 1966 C CA . ASN B 1 11 ? 15.164 -30.484 -4.051 1 78.06 11 ASN B CA 1
ATOM 1967 C C . ASN B 1 11 ? 14.078 -29.859 -4.922 1 78.06 11 ASN B C 1
ATOM 1969 O O . ASN B 1 11 ? 12.891 -29.953 -4.602 1 78.06 11 ASN B O 1
ATOM 1973 N N . VAL B 1 12 ? 14.492 -29.188 -6.016 1 86.19 12 VAL B N 1
ATOM 1974 C CA . VAL B 1 12 ? 13.562 -28.531 -6.926 1 86.19 12 VAL B CA 1
ATOM 1975 C C . VAL B 1 12 ? 13.617 -29.203 -8.297 1 86.19 12 VAL B C 1
ATOM 1977 O O . VAL B 1 12 ? 13.156 -28.641 -9.289 1 86.19 12 VAL B O 1
ATOM 1980 N N . GLU B 1 13 ? 14.203 -30.406 -8.32 1 87.12 13 GLU B N 1
ATOM 1981 C CA . GLU B 1 13 ? 14.312 -31.109 -9.586 1 87.12 13 GLU B CA 1
ATOM 1982 C C . GLU B 1 13 ? 12.938 -31.406 -10.18 1 87.12 13 GLU B C 1
ATOM 1984 O O . GLU B 1 13 ? 12.062 -31.938 -9.5 1 87.12 13 GLU B O 1
ATOM 1989 N N . GLY B 1 14 ? 12.758 -30.969 -11.391 1 88.88 14 GLY B N 1
ATOM 1990 C CA . GLY B 1 14 ? 11.531 -31.281 -12.125 1 88.88 14 GLY B CA 1
ATOM 1991 C C . GLY B 1 14 ? 10.414 -30.297 -11.836 1 88.88 14 GLY B C 1
ATOM 1992 O O . GLY B 1 14 ? 9.359 -30.344 -12.469 1 88.88 14 GLY B O 1
ATOM 1993 N N . LEU B 1 15 ? 10.648 -29.438 -10.859 1 92.62 15 LEU B N 1
ATOM 1994 C CA . LEU B 1 15 ? 9.617 -28.453 -10.562 1 92.62 15 LEU B CA 1
ATOM 1995 C C . LEU B 1 15 ? 9.57 -27.375 -11.641 1 92.62 15 LEU B C 1
ATOM 1997 O O . LEU B 1 15 ? 10.578 -27.094 -12.281 1 92.62 15 LEU B O 1
ATOM 2001 N N . ILE B 1 16 ? 8.43 -26.844 -11.883 1 95.5 16 ILE B N 1
ATOM 2002 C CA . ILE B 1 16 ? 8.227 -25.75 -12.844 1 95.5 16 ILE B CA 1
ATOM 2003 C C . ILE B 1 16 ? 8.039 -24.438 -12.094 1 95.5 16 ILE B C 1
ATOM 2005 O O . ILE B 1 16 ? 7.172 -24.312 -11.227 1 95.5 16 ILE B O 1
ATOM 2009 N N . ALA B 1 17 ? 8.891 -23.438 -12.422 1 96.25 17 ALA B N 1
ATOM 2010 C CA . ALA B 1 17 ? 8.867 -22.156 -11.719 1 96.25 17 ALA B CA 1
ATOM 2011 C C . ALA B 1 17 ? 8.688 -21 -12.703 1 96.25 17 ALA B C 1
ATOM 2013 O O . ALA B 1 17 ? 9.18 -21.047 -13.828 1 96.25 17 ALA B O 1
ATOM 2014 N N . LEU B 1 18 ? 7.926 -20.031 -12.32 1 97.69 18 LEU B N 1
ATOM 2015 C CA . LEU B 1 18 ? 7.844 -18.75 -13 1 97.69 18 LEU B CA 1
ATOM 2016 C C . LEU B 1 18 ? 8.359 -17.625 -12.109 1 97.69 18 LEU B C 1
ATOM 2018 O O . LEU B 1 18 ? 7.941 -17.5 -10.961 1 97.69 18 LEU B O 1
ATOM 2022 N N . ILE B 1 19 ? 9.297 -16.859 -12.578 1 95.69 19 ILE B N 1
ATOM 2023 C CA . ILE B 1 19 ? 9.82 -15.695 -11.883 1 95.69 19 ILE B CA 1
ATOM 2024 C C . ILE B 1 19 ? 9.516 -14.438 -12.688 1 95.69 19 ILE B C 1
ATOM 2026 O O . ILE B 1 19 ? 10.047 -14.25 -13.781 1 95.69 19 ILE B O 1
ATOM 2030 N N . THR B 1 20 ? 8.648 -13.609 -12.172 1 97.06 20 THR B N 1
ATOM 2031 C CA . THR B 1 20 ? 8.438 -12.328 -12.836 1 97.06 20 THR B CA 1
ATOM 2032 C C . THR B 1 20 ? 9.633 -11.398 -12.625 1 97.06 20 THR B C 1
ATOM 2034 O O . THR B 1 20 ? 10.25 -11.414 -11.555 1 97.06 20 THR B O 1
ATOM 2037 N N . GLY B 1 21 ? 9.93 -10.602 -13.633 1 92.94 21 GLY B N 1
ATOM 2038 C CA . GLY B 1 21 ? 11.148 -9.812 -13.539 1 92.94 21 GLY B CA 1
ATOM 2039 C C . GLY B 1 21 ? 12.398 -10.656 -13.398 1 92.94 21 GLY B C 1
ATOM 2040 O O . GLY B 1 21 ? 13.305 -10.312 -12.641 1 92.94 21 GLY B O 1
ATOM 2041 N N . GLY B 1 22 ? 12.406 -11.727 -14.023 1 89.44 22 GLY B N 1
ATOM 2042 C CA . GLY B 1 22 ? 13.461 -12.711 -13.82 1 89.44 22 GLY B CA 1
ATOM 2043 C C . GLY B 1 22 ? 14.656 -12.5 -14.734 1 89.44 22 GLY B C 1
ATOM 2044 O O . GLY B 1 22 ? 15.609 -13.273 -14.695 1 89.44 22 GLY B O 1
ATOM 2045 N N . GLY B 1 23 ? 14.641 -11.484 -15.531 1 85.5 23 GLY B N 1
ATOM 2046 C CA . GLY B 1 23 ? 15.703 -11.297 -16.516 1 85.5 23 GLY B CA 1
ATOM 2047 C C . GLY B 1 23 ? 16.906 -10.57 -15.953 1 85.5 23 GLY B C 1
ATOM 2048 O O . GLY B 1 23 ? 17.969 -10.555 -16.578 1 85.5 23 GLY B O 1
ATOM 2049 N N . THR B 1 24 ? 16.766 -9.922 -14.812 1 82.19 24 THR B N 1
ATOM 2050 C CA . THR B 1 24 ? 17.875 -9.164 -14.25 1 82.19 24 THR B CA 1
ATOM 2051 C C . THR B 1 24 ? 17.891 -9.273 -12.727 1 82.19 24 THR B C 1
ATOM 2053 O O . THR B 1 24 ? 16.969 -9.82 -12.125 1 82.19 24 THR B O 1
ATOM 2056 N N . GLY B 1 25 ? 19.047 -8.977 -12.156 1 79.5 25 GLY B N 1
ATOM 2057 C CA . GLY B 1 25 ? 19.141 -8.781 -10.719 1 79.5 25 GLY B CA 1
ATOM 2058 C C . GLY B 1 25 ? 18.891 -10.047 -9.922 1 79.5 25 GLY B C 1
ATOM 2059 O O . GLY B 1 25 ? 19.422 -11.109 -10.258 1 79.5 25 GLY B O 1
ATOM 2060 N N . ILE B 1 26 ? 18.078 -9.82 -8.883 1 77.44 26 ILE B N 1
ATOM 2061 C CA . ILE B 1 26 ? 17.766 -10.898 -7.953 1 77.44 26 ILE B CA 1
ATOM 2062 C C . ILE B 1 26 ? 16.953 -11.977 -8.672 1 77.44 26 ILE B C 1
ATOM 2064 O O . ILE B 1 26 ? 17.125 -13.172 -8.422 1 77.44 26 ILE B O 1
ATOM 2068 N N . GLY B 1 27 ? 16.094 -11.477 -9.578 1 86 27 GLY B N 1
ATOM 2069 C CA . GLY B 1 27 ? 15.289 -12.43 -10.336 1 86 27 GLY B CA 1
ATOM 2070 C C . GLY B 1 27 ? 16.125 -13.391 -11.156 1 86 27 GLY B C 1
ATOM 2071 O O . GLY B 1 27 ? 15.883 -14.602 -11.141 1 86 27 GLY B O 1
ATOM 2072 N N . LEU B 1 28 ? 17.094 -12.859 -11.773 1 86 28 LEU B N 1
ATOM 2073 C CA . LEU B 1 28 ? 17.953 -13.695 -12.594 1 86 28 LEU B CA 1
ATOM 2074 C C . LEU B 1 28 ? 18.781 -14.648 -11.727 1 86 28 LEU B C 1
ATOM 2076 O O . LEU B 1 28 ? 18.969 -15.812 -12.094 1 86 28 LEU B O 1
ATOM 2080 N N . MET B 1 29 ? 19.188 -14.219 -10.609 1 82.38 29 MET B N 1
ATOM 2081 C CA . MET B 1 29 ? 19.938 -15.055 -9.68 1 82.38 29 MET B CA 1
ATOM 2082 C C . MET B 1 29 ? 19.094 -16.219 -9.188 1 82.38 29 MET B C 1
ATOM 2084 O O . MET B 1 29 ? 19.578 -17.359 -9.133 1 82.38 29 MET B O 1
ATOM 2088 N N . MET B 1 30 ? 17.906 -15.961 -8.867 1 85.62 30 MET B N 1
ATOM 2089 C CA . MET B 1 30 ? 17.016 -17.016 -8.43 1 85.62 30 MET B CA 1
ATOM 2090 C C . MET B 1 30 ? 16.734 -18 -9.555 1 85.62 30 MET B C 1
ATOM 2092 O O . MET B 1 30 ? 16.703 -19.219 -9.344 1 85.62 30 MET B O 1
ATOM 2096 N N . ALA B 1 31 ? 16.516 -17.422 -10.711 1 88.44 31 ALA B N 1
ATOM 2097 C CA . ALA B 1 31 ? 16.281 -18.266 -11.875 1 88.44 31 ALA B CA 1
ATOM 2098 C C . ALA B 1 31 ? 17.438 -19.234 -12.109 1 88.44 31 ALA B C 1
ATOM 2100 O O . ALA B 1 31 ? 17.234 -20.438 -12.305 1 88.44 31 ALA B O 1
ATOM 2101 N N . LYS B 1 32 ? 18.609 -18.75 -12.039 1 83.69 32 LYS B N 1
ATOM 2102 C CA . LYS B 1 32 ? 19.812 -19.562 -12.219 1 83.69 32 LYS B CA 1
ATOM 2103 C C . LYS B 1 32 ? 19.906 -20.641 -11.133 1 83.69 32 LYS B C 1
ATOM 2105 O O . LYS B 1 32 ? 20.219 -21.797 -11.43 1 83.69 32 LYS B O 1
ATOM 2110 N N . GLY B 1 33 ? 19.656 -20.219 -9.906 1 82.5 33 GLY B N 1
ATOM 2111 C CA . GLY B 1 33 ? 19.703 -21.156 -8.797 1 82.5 33 GLY B CA 1
ATOM 2112 C C . GLY B 1 33 ? 18.734 -22.297 -8.945 1 82.5 33 GLY B C 1
ATOM 2113 O O . GLY B 1 33 ? 19.078 -23.469 -8.727 1 82.5 33 GLY B O 1
ATOM 2114 N N . LEU B 1 34 ? 17.562 -22.016 -9.352 1 86.94 34 LEU B N 1
ATOM 2115 C CA . LEU B 1 34 ? 16.531 -23.031 -9.547 1 86.94 34 LEU B CA 1
ATOM 2116 C C . LEU B 1 34 ? 16.891 -23.938 -10.727 1 86.94 34 LEU B C 1
ATOM 2118 O O . LEU B 1 34 ? 16.781 -25.172 -10.633 1 86.94 34 LEU B O 1
ATOM 2122 N N . ALA B 1 35 ? 17.375 -23.328 -11.805 1 85.94 35 ALA B N 1
ATOM 2123 C CA . ALA B 1 35 ? 17.688 -24.078 -13.016 1 85.94 35 ALA B CA 1
ATOM 2124 C C . ALA B 1 35 ? 18.844 -25.031 -12.781 1 85.94 35 ALA B C 1
ATOM 2126 O O . ALA B 1 35 ? 18.812 -26.188 -13.195 1 85.94 35 ALA B O 1
ATOM 2127 N N . ILE B 1 36 ? 19.844 -24.578 -12.117 1 80.12 36 ILE B N 1
ATOM 2128 C CA . ILE B 1 36 ? 21.047 -25.391 -11.867 1 80.12 36 ILE B CA 1
ATOM 2129 C C . ILE B 1 36 ? 20.672 -26.594 -11.008 1 80.12 36 ILE B C 1
ATOM 2131 O O . ILE B 1 36 ? 21.297 -27.656 -11.125 1 80.12 36 ILE B O 1
ATOM 2135 N N . ASN B 1 37 ? 19.594 -26.438 -10.32 1 82.38 37 ASN B N 1
ATOM 2136 C CA . ASN B 1 37 ? 19.188 -27.516 -9.43 1 82.38 37 ASN B CA 1
ATOM 2137 C C . ASN B 1 37 ? 18.047 -28.344 -10.031 1 82.38 37 ASN B C 1
ATOM 2139 O O . ASN B 1 37 ? 17.406 -29.125 -9.328 1 82.38 37 ASN B O 1
ATOM 2143 N N . GLY B 1 38 ? 17.828 -28.109 -11.328 1 85.31 38 GLY B N 1
ATOM 2144 C CA . GLY B 1 38 ? 17.016 -29.062 -12.07 1 85.31 38 GLY B CA 1
ATOM 2145 C C . GLY B 1 38 ? 15.602 -28.594 -12.312 1 85.31 38 GLY B C 1
ATOM 2146 O O . GLY B 1 38 ? 14.797 -29.312 -12.922 1 85.31 38 GLY B O 1
ATOM 2147 N N . ALA B 1 39 ? 15.242 -27.438 -11.875 1 89.75 39 ALA B N 1
ATOM 2148 C CA . ALA B 1 39 ? 13.898 -26.922 -12.125 1 89.75 39 ALA B CA 1
ATOM 2149 C C . ALA B 1 39 ? 13.781 -26.375 -13.547 1 89.75 39 ALA B C 1
ATOM 2151 O O . ALA B 1 39 ? 14.758 -25.875 -14.117 1 89.75 39 ALA B O 1
ATOM 2152 N N . LYS B 1 40 ? 12.688 -26.625 -14.078 1 93.12 40 LYS B N 1
ATOM 2153 C CA . LYS B 1 40 ? 12.336 -25.875 -15.281 1 93.12 40 LYS B CA 1
ATOM 2154 C C . LYS B 1 40 ? 11.883 -24.453 -14.93 1 93.12 40 LYS B C 1
ATOM 2156 O O . LYS B 1 40 ? 10.945 -24.266 -14.148 1 93.12 40 LYS B O 1
ATOM 2161 N N . VAL B 1 41 ? 12.531 -23.422 -15.539 1 93.75 41 VAL B N 1
ATOM 2162 C CA . VAL B 1 41 ? 12.305 -22.062 -15.062 1 93.75 41 VAL B CA 1
ATOM 2163 C C . VAL B 1 41 ? 11.828 -21.172 -16.219 1 93.75 41 VAL B C 1
ATOM 2165 O O . VAL B 1 41 ? 12.453 -21.141 -17.281 1 93.75 41 VAL B O 1
ATOM 2168 N N . TYR B 1 42 ? 10.68 -20.562 -16.016 1 95 42 TYR B N 1
ATOM 2169 C CA . TYR B 1 42 ? 10.219 -19.469 -16.859 1 95 42 TYR B CA 1
ATOM 2170 C C . TYR B 1 42 ? 10.594 -18.125 -16.25 1 95 42 TYR B C 1
ATOM 2172 O O . TYR B 1 42 ? 10.336 -17.875 -15.07 1 95 42 TYR B O 1
ATOM 2180 N N . ILE B 1 43 ? 11.242 -17.25 -17.062 1 93.88 43 ILE B N 1
ATOM 2181 C CA . ILE B 1 43 ? 11.5 -15.883 -16.641 1 93.88 43 ILE B CA 1
ATOM 2182 C C . ILE B 1 43 ? 10.609 -14.93 -17.422 1 93.88 43 ILE B C 1
ATOM 2184 O O . ILE B 1 43 ? 10.625 -14.93 -18.656 1 93.88 43 ILE B O 1
ATOM 2188 N N . GLY B 1 44 ? 9.828 -14.172 -16.672 1 95.19 44 GLY B N 1
ATOM 2189 C CA . GLY B 1 44 ? 8.953 -13.195 -17.297 1 95.19 44 GLY B CA 1
ATOM 2190 C C . GLY B 1 44 ? 9.516 -11.781 -17.266 1 95.19 44 GLY B C 1
ATOM 2191 O O . GLY B 1 44 ? 10.117 -11.375 -16.266 1 95.19 44 GLY B O 1
ATOM 2192 N N . GLY B 1 45 ? 9.336 -11.039 -18.266 1 93.69 45 GLY B N 1
ATOM 2193 C CA . GLY B 1 45 ? 9.727 -9.641 -18.375 1 93.69 45 GLY B CA 1
ATOM 2194 C C . GLY B 1 45 ? 9.18 -8.961 -19.609 1 93.69 45 GLY B C 1
ATOM 2195 O O . GLY B 1 45 ? 8.68 -9.625 -20.516 1 93.69 45 GLY B O 1
ATOM 2196 N N . ARG B 1 46 ? 9.312 -7.707 -19.688 1 89.88 46 ARG B N 1
ATOM 2197 C CA . ARG B 1 46 ? 8.734 -6.93 -20.781 1 89.88 46 ARG B CA 1
ATOM 2198 C C . ARG B 1 46 ? 9.656 -6.93 -21.984 1 89.88 46 ARG B C 1
ATOM 2200 O O . ARG B 1 46 ? 9.188 -6.938 -23.125 1 89.88 46 ARG B O 1
ATOM 2207 N N . ARG B 1 47 ? 10.953 -6.926 -21.688 1 85.62 47 ARG B N 1
ATOM 2208 C CA . ARG B 1 47 ? 11.938 -6.746 -22.75 1 85.62 47 ARG B CA 1
ATOM 2209 C C . ARG B 1 47 ? 12.461 -8.086 -23.25 1 85.62 47 ARG B C 1
ATOM 2211 O O . ARG B 1 47 ? 13.18 -8.781 -22.516 1 85.62 47 ARG B O 1
ATOM 2218 N N . LYS B 1 48 ? 12.133 -8.328 -24.5 1 84.88 48 LYS B N 1
ATOM 2219 C CA . LYS B 1 48 ? 12.523 -9.609 -25.094 1 84.88 48 LYS B CA 1
ATOM 2220 C C . LYS B 1 48 ? 14.047 -9.734 -25.172 1 84.88 48 LYS B C 1
ATOM 2222 O O . LYS B 1 48 ? 14.594 -10.82 -24.953 1 84.88 48 LYS B O 1
ATOM 2227 N N . ASP B 1 49 ? 14.711 -8.641 -25.469 1 86.31 49 ASP B N 1
ATOM 2228 C CA . ASP B 1 49 ? 16.156 -8.672 -25.609 1 86.31 49 ASP B CA 1
ATOM 2229 C C . ASP B 1 49 ? 16.828 -9.062 -24.281 1 86.31 49 ASP B C 1
ATOM 2231 O O . ASP B 1 49 ? 17.797 -9.828 -24.266 1 86.31 49 ASP B O 1
ATOM 2235 N N . VAL B 1 50 ? 16.344 -8.555 -23.203 1 83.5 50 VAL B N 1
ATOM 2236 C CA . VAL B 1 50 ? 16.859 -8.867 -21.875 1 83.5 50 VAL B CA 1
ATOM 2237 C C . VAL B 1 50 ? 16.625 -10.344 -21.562 1 83.5 50 VAL B C 1
ATOM 2239 O O . VAL B 1 50 ? 17.5 -11.023 -21.016 1 83.5 50 VAL B O 1
ATOM 2242 N N . LEU B 1 51 ? 15.461 -10.875 -21.922 1 84 51 LEU B N 1
ATOM 2243 C CA . LEU B 1 51 ? 15.117 -12.266 -21.672 1 84 51 LEU B CA 1
ATOM 2244 C C . LEU B 1 51 ? 16 -13.203 -22.484 1 84 51 LEU B C 1
ATOM 2246 O O . LEU B 1 51 ? 16.453 -14.234 -21.984 1 84 51 LEU B O 1
ATOM 2250 N N . ASP B 1 52 ? 16.266 -12.805 -23.688 1 82 52 ASP B N 1
ATOM 2251 C CA . ASP B 1 52 ? 17.125 -13.602 -24.562 1 82 52 ASP B CA 1
ATOM 2252 C C . ASP B 1 52 ? 18.562 -13.625 -24.031 1 82 52 ASP B C 1
ATOM 2254 O O . ASP B 1 52 ? 19.203 -14.672 -24.047 1 82 52 ASP B O 1
ATOM 2258 N N . LYS B 1 53 ? 19.016 -12.492 -23.609 1 81.81 53 LYS B N 1
ATOM 2259 C CA . LYS B 1 53 ? 20.359 -12.414 -23.031 1 81.81 53 LYS B CA 1
ATOM 2260 C C . LYS B 1 53 ? 20.469 -13.281 -21.781 1 81.81 53 LYS B C 1
ATOM 2262 O O . LYS B 1 53 ? 21.484 -13.961 -21.578 1 81.81 53 LYS B O 1
ATOM 2267 N N . ALA B 1 54 ? 19.484 -13.219 -20.953 1 79.12 54 ALA B N 1
ATOM 2268 C CA . ALA B 1 54 ? 19.469 -14.039 -19.75 1 79.12 54 ALA B CA 1
ATOM 2269 C C . ALA B 1 54 ? 19.484 -15.523 -20.094 1 79.12 54 ALA B C 1
ATOM 2271 O O . ALA B 1 54 ? 20.203 -16.297 -19.453 1 79.12 54 ALA B O 1
ATOM 2272 N N . HIS B 1 55 ? 18.703 -15.867 -21.031 1 75.5 55 HIS B N 1
ATOM 2273 C CA . HIS B 1 55 ? 18.641 -17.25 -21.484 1 75.5 55 HIS B CA 1
ATOM 2274 C C . HIS B 1 55 ? 20.016 -17.734 -21.953 1 75.5 55 HIS B C 1
ATOM 2276 O O . HIS B 1 55 ? 20.438 -18.844 -21.641 1 75.5 55 HIS B O 1
ATOM 2282 N N . ASN B 1 56 ? 20.703 -16.922 -22.625 1 72.94 56 ASN B N 1
ATOM 2283 C CA . ASN B 1 56 ? 22 -17.297 -23.188 1 72.94 56 ASN B CA 1
ATOM 2284 C C . ASN B 1 56 ? 23.062 -17.422 -22.109 1 72.94 56 ASN B C 1
ATOM 2286 O O . ASN B 1 56 ? 24.031 -18.172 -22.266 1 72.94 56 ASN B O 1
ATOM 2290 N N . ASN B 1 57 ? 22.859 -16.719 -21.078 1 67.44 57 ASN B N 1
ATOM 2291 C CA . ASN B 1 57 ? 23.828 -16.734 -19.984 1 67.44 57 ASN B CA 1
ATOM 2292 C C . ASN B 1 57 ? 23.641 -17.969 -19.094 1 67.44 57 ASN B C 1
ATOM 2294 O O . ASN B 1 57 ? 24.531 -18.312 -18.312 1 67.44 57 ASN B O 1
ATOM 2298 N N . ILE B 1 58 ? 22.562 -18.469 -19.109 1 61.75 58 ILE B N 1
ATOM 2299 C CA . ILE B 1 58 ? 22.297 -19.641 -18.281 1 61.75 58 ILE B CA 1
ATOM 2300 C C . ILE B 1 58 ? 22.531 -20.906 -19.094 1 61.75 58 ILE B C 1
ATOM 2302 O O . ILE B 1 58 ? 22.219 -22.016 -18.641 1 61.75 58 ILE B O 1
ATOM 2306 N N . ILE B 1 59 ? 23.484 -20.953 -20.031 1 52.06 59 ILE B N 1
ATOM 2307 C CA . ILE B 1 59 ? 23.781 -21.828 -21.156 1 52.06 59 ILE B CA 1
ATOM 2308 C C . ILE B 1 59 ? 23.672 -23.281 -20.734 1 52.06 59 ILE B C 1
ATOM 2310 O O . ILE B 1 59 ? 23.219 -24.141 -21.516 1 52.06 59 ILE B O 1
ATOM 2314 N N . ARG B 1 60 ? 24.469 -23.766 -19.781 1 52.59 60 ARG B N 1
ATOM 2315 C CA . ARG B 1 60 ? 24.672 -25.203 -19.859 1 52.59 60 ARG B CA 1
ATOM 2316 C C . ARG B 1 60 ? 23.359 -25.953 -19.641 1 52.59 60 ARG B C 1
ATOM 2318 O O . ARG B 1 60 ? 23.266 -27.156 -19.844 1 52.59 60 ARG B O 1
ATOM 2325 N N . ALA B 1 61 ? 22.375 -25.328 -19.078 1 49.44 61 ALA B N 1
ATOM 2326 C CA . ALA B 1 61 ? 21.188 -26.094 -18.719 1 49.44 61 ALA B CA 1
ATOM 2327 C C . ALA B 1 61 ? 20.016 -25.734 -19.625 1 49.44 61 ALA B C 1
ATOM 2329 O O . ALA B 1 61 ? 19.109 -25 -19.219 1 49.44 61 ALA B O 1
ATOM 2330 N N . THR B 1 62 ? 20.312 -25.625 -20.906 1 51.53 62 THR B N 1
ATOM 2331 C CA . THR B 1 62 ? 19.547 -25.141 -22.047 1 51.53 62 THR B CA 1
ATOM 2332 C C . THR B 1 62 ? 18.078 -25.562 -21.938 1 51.53 62 THR B C 1
ATOM 2334 O O . THR B 1 62 ? 17.188 -24.844 -22.375 1 51.53 62 THR B O 1
ATOM 2337 N N . ASP B 1 63 ? 17.703 -26.734 -21.516 1 59.88 63 ASP B N 1
ATOM 2338 C CA . ASP B 1 63 ? 16.375 -27.297 -21.688 1 59.88 63 ASP B CA 1
ATOM 2339 C C . ASP B 1 63 ? 15.461 -26.922 -20.531 1 59.88 63 ASP B C 1
ATOM 2341 O O . ASP B 1 63 ? 14.359 -27.469 -20.406 1 59.88 63 ASP B O 1
ATOM 2345 N N . ILE B 1 64 ? 16 -25.859 -19.734 1 68.44 64 ILE B N 1
ATOM 2346 C CA . ILE B 1 64 ? 15.141 -25.75 -18.562 1 68.44 64 ILE B CA 1
ATOM 2347 C C . ILE B 1 64 ? 14.891 -24.266 -18.234 1 68.44 64 ILE B C 1
ATOM 2349 O O . ILE B 1 64 ? 14.273 -23.953 -17.219 1 68.44 64 ILE B O 1
ATOM 2353 N N . PHE B 1 65 ? 15.312 -23.359 -19.281 1 76.62 65 PHE B N 1
ATOM 2354 C CA . PHE B 1 65 ? 15.164 -21.922 -19.016 1 76.62 65 PHE B CA 1
ATOM 2355 C C . PHE B 1 65 ? 14.43 -21.25 -20.172 1 76.62 65 PHE B C 1
ATOM 2357 O O . PHE B 1 65 ? 14.906 -21.25 -21.297 1 76.62 65 PHE B O 1
ATOM 2364 N N . TYR B 1 66 ? 13.281 -20.672 -19.938 1 87.38 66 TYR B N 1
ATOM 2365 C CA . TYR B 1 66 ? 12.422 -20.109 -20.984 1 87.38 66 TYR B CA 1
ATOM 2366 C C . TYR B 1 66 ? 12.039 -18.672 -20.656 1 87.38 66 TYR B C 1
ATOM 2368 O O . TYR B 1 66 ? 11.617 -18.375 -19.531 1 87.38 66 TYR B O 1
ATOM 2376 N N . GLY B 1 67 ? 12.297 -17.781 -21.641 1 90.62 67 GLY B N 1
ATOM 2377 C CA . GLY B 1 67 ? 11.789 -16.422 -21.516 1 90.62 67 GLY B CA 1
ATOM 2378 C C . GLY B 1 67 ? 10.367 -16.25 -22.016 1 90.62 67 GLY B C 1
ATOM 2379 O O . GLY B 1 67 ? 10.008 -16.781 -23.062 1 90.62 67 GLY B O 1
ATOM 2380 N N . ILE B 1 68 ? 9.547 -15.648 -21.203 1 93.5 68 ILE B N 1
ATOM 2381 C CA . ILE B 1 68 ? 8.211 -15.32 -21.672 1 93.5 68 ILE B CA 1
ATOM 2382 C C . ILE B 1 68 ? 7.965 -13.82 -21.5 1 93.5 68 ILE B C 1
ATOM 2384 O O . ILE B 1 68 ? 8.383 -13.219 -20.5 1 93.5 68 ILE B O 1
ATOM 2388 N N . GLN B 1 69 ? 7.375 -13.266 -22.547 1 93.81 69 GLN B N 1
ATOM 2389 C CA . GLN B 1 69 ? 6.988 -11.859 -22.438 1 93.81 69 GLN B CA 1
ATOM 2390 C C . GLN B 1 69 ? 5.852 -11.68 -21.422 1 93.81 69 GLN B C 1
ATOM 2392 O O . GLN B 1 69 ? 4.801 -12.312 -21.547 1 93.81 69 GLN B O 1
ATOM 2397 N N . LEU B 1 70 ? 6.117 -10.836 -20.438 1 96.75 70 LEU B N 1
ATOM 2398 C CA . LEU B 1 70 ? 5.156 -10.656 -19.359 1 96.75 70 LEU B CA 1
ATOM 2399 C C . LEU B 1 70 ? 5.27 -9.25 -18.766 1 96.75 70 LEU B C 1
ATOM 2401 O O . LEU 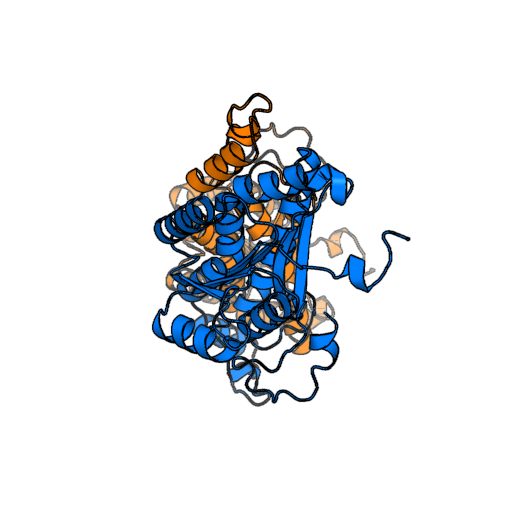B 1 70 ? 6.258 -8.938 -18.094 1 96.75 70 LEU B O 1
ATOM 2405 N N . ASP B 1 71 ? 4.312 -8.43 -19.109 1 97 71 ASP B N 1
ATOM 2406 C CA . ASP B 1 71 ? 4.082 -7.195 -18.359 1 97 71 ASP B CA 1
ATOM 2407 C C . ASP B 1 71 ? 3.102 -7.426 -17.219 1 97 71 ASP B C 1
ATOM 2409 O O . ASP B 1 71 ? 1.898 -7.566 -17.438 1 97 71 ASP B O 1
ATOM 2413 N N . VAL B 1 72 ? 3.658 -7.375 -15.984 1 97.56 72 VAL B N 1
ATOM 2414 C CA . VAL B 1 72 ? 2.875 -7.781 -14.82 1 97.56 72 VAL B CA 1
ATOM 2415 C C . VAL B 1 72 ? 1.811 -6.727 -14.523 1 97.56 72 VAL B C 1
ATOM 2417 O O . VAL B 1 72 ? 0.934 -6.941 -13.68 1 97.56 72 VAL B O 1
ATOM 2420 N N . THR B 1 73 ? 1.853 -5.551 -15.148 1 96.44 73 THR B N 1
ATOM 2421 C CA . THR B 1 73 ? 0.869 -4.504 -14.906 1 96.44 73 THR B CA 1
ATOM 2422 C C . THR B 1 73 ? -0.185 -4.484 -16 1 96.44 73 THR B C 1
ATOM 2424 O O . THR B 1 73 ? -0.967 -3.535 -16.109 1 96.44 73 THR B O 1
ATOM 2427 N N . ASN B 1 74 ? -0.155 -5.449 -16.859 1 97.5 74 ASN B N 1
ATOM 2428 C CA . ASN B 1 74 ? -1.098 -5.582 -17.969 1 97.5 74 ASN B CA 1
ATOM 2429 C C . ASN B 1 74 ? -1.832 -6.922 -17.922 1 97.5 74 ASN B C 1
ATOM 2431 O O . ASN B 1 74 ? -1.218 -7.977 -18.078 1 97.5 74 ASN B O 1
ATOM 2435 N N . LYS B 1 75 ? -3.158 -6.914 -17.812 1 97.69 75 LYS B N 1
ATOM 2436 C CA . LYS B 1 75 ? -3.955 -8.117 -17.594 1 97.69 75 LYS B CA 1
ATOM 2437 C C . LYS B 1 75 ? -3.887 -9.047 -18.797 1 97.69 75 LYS B C 1
ATOM 2439 O O . LYS B 1 75 ? -3.828 -10.266 -18.656 1 97.69 75 LYS B O 1
ATOM 2444 N N . GLU B 1 76 ? -3.965 -8.484 -19.953 1 97.81 76 GLU B N 1
ATOM 2445 C CA . GLU B 1 76 ? -3.879 -9.305 -21.156 1 97.81 76 GLU B CA 1
ATOM 2446 C C . GLU B 1 76 ? -2.537 -10.031 -21.234 1 97.81 76 GLU B C 1
ATOM 2448 O O . GLU B 1 76 ? -2.484 -11.211 -21.578 1 97.81 76 GLU B O 1
ATOM 2453 N N . SER B 1 77 ? -1.468 -9.297 -20.922 1 97.94 77 SER B N 1
ATOM 2454 C CA . SER B 1 77 ? -0.136 -9.891 -20.906 1 97.94 77 SER B CA 1
ATOM 2455 C C . SER B 1 77 ? -0.056 -11.039 -19.906 1 97.94 77 SER B C 1
ATOM 2457 O O . SER B 1 77 ? 0.5 -12.094 -20.219 1 97.94 77 SER B O 1
ATOM 2459 N N . ILE B 1 78 ? -0.651 -10.891 -18.75 1 98.38 78 ILE B N 1
ATOM 2460 C CA . ILE B 1 78 ? -0.663 -11.906 -17.703 1 98.38 78 ILE B CA 1
ATOM 2461 C C . ILE B 1 78 ? -1.43 -13.133 -18.188 1 98.38 78 ILE B C 1
ATOM 2463 O O . ILE B 1 78 ? -0.956 -14.266 -18.047 1 98.38 78 ILE B O 1
ATOM 2467 N N . GLU B 1 79 ? -2.541 -12.906 -18.797 1 98.06 79 GLU B N 1
ATOM 2468 C CA . GLU B 1 79 ? -3.355 -14.016 -19.297 1 98.06 79 GLU B CA 1
ATOM 2469 C C . GLU B 1 79 ? -2.627 -14.789 -20.375 1 98.06 79 GLU B C 1
ATOM 2471 O O . GLU B 1 79 ? -2.734 -16.016 -20.453 1 98.06 79 GLU B O 1
ATOM 2476 N N . ASN B 1 80 ? -1.96 -14.086 -21.219 1 97.81 80 ASN B N 1
ATOM 2477 C CA . ASN B 1 80 ? -1.178 -14.75 -22.266 1 97.81 80 ASN B CA 1
ATOM 2478 C C . ASN B 1 80 ? -0.089 -15.633 -21.656 1 97.81 80 ASN B C 1
ATOM 2480 O O . ASN B 1 80 ? 0.176 -16.719 -22.172 1 97.81 80 ASN B O 1
ATOM 2484 N N . ALA B 1 81 ? 0.545 -15.156 -20.625 1 97.56 81 ALA B N 1
ATOM 2485 C CA . ALA B 1 81 ? 1.56 -15.961 -19.953 1 97.56 81 ALA B CA 1
ATOM 2486 C C . ALA B 1 81 ? 0.949 -17.234 -19.359 1 97.56 81 ALA B C 1
ATOM 2488 O O . ALA B 1 81 ? 1.56 -18.297 -19.391 1 97.56 81 ALA B O 1
ATOM 2489 N N . VAL B 1 82 ? -0.245 -17.094 -18.766 1 98.31 82 VAL B N 1
ATOM 2490 C CA . VAL B 1 82 ? -0.954 -18.25 -18.219 1 98.31 82 VAL B CA 1
ATOM 2491 C C . VAL B 1 82 ? -1.178 -19.281 -19.328 1 98.31 82 VAL B C 1
ATOM 2493 O O . VAL B 1 82 ? -0.943 -20.469 -19.125 1 98.31 82 VAL B O 1
ATOM 2496 N N . LYS B 1 83 ? -1.586 -18.828 -20.5 1 97.94 83 LYS B N 1
ATOM 2497 C CA . LYS B 1 83 ? -1.846 -19.719 -21.625 1 97.94 83 LYS B CA 1
ATOM 2498 C C . LYS B 1 83 ? -0.574 -20.438 -22.047 1 97.94 83 LYS B C 1
ATOM 2500 O O . LYS B 1 83 ? -0.603 -21.641 -22.344 1 97.94 83 LYS B O 1
ATOM 2505 N N . VAL B 1 84 ? 0.5 -19.766 -22.109 1 96.69 84 VAL B N 1
ATOM 2506 C CA . VAL B 1 84 ? 1.77 -20.344 -22.547 1 96.69 84 VAL B CA 1
ATOM 2507 C C . VAL B 1 84 ? 2.182 -21.453 -21.594 1 96.69 84 VAL B C 1
ATOM 2509 O O . VAL B 1 84 ? 2.471 -22.578 -22.031 1 96.69 84 VAL B O 1
ATOM 2512 N N . ILE B 1 85 ? 2.133 -21.234 -20.297 1 97 85 ILE B N 1
ATOM 2513 C CA . ILE B 1 85 ? 2.592 -22.219 -19.328 1 97 85 ILE B CA 1
ATOM 2514 C C . ILE B 1 85 ? 1.577 -23.359 -19.219 1 97 85 ILE B C 1
ATOM 2516 O O . ILE B 1 85 ? 1.953 -24.531 -19.078 1 97 85 ILE B O 1
ATOM 2520 N N . SER B 1 86 ? 0.326 -22.984 -19.297 1 97.56 86 SER B N 1
ATOM 2521 C CA . SER B 1 86 ? -0.712 -24.016 -19.312 1 97.56 86 SER B CA 1
ATOM 2522 C C . SER B 1 86 ? -0.523 -24.984 -20.484 1 97.56 86 SER B C 1
ATOM 2524 O O . SER B 1 86 ? -0.641 -26.188 -20.312 1 97.56 86 SER B O 1
ATOM 2526 N N . SER B 1 87 ? -0.248 -24.469 -21.656 1 97 87 SER B N 1
ATOM 2527 C CA . SER B 1 87 ? -0.078 -25.281 -22.859 1 97 87 SER B CA 1
ATOM 2528 C C . SER B 1 87 ? 1.214 -26.094 -22.812 1 97 87 SER B C 1
ATOM 2530 O O . SER B 1 87 ? 1.243 -27.25 -23.219 1 97 87 SER B O 1
ATOM 2532 N N . ASN B 1 88 ? 2.264 -25.547 -22.281 1 95.19 88 ASN B N 1
ATOM 2533 C CA . ASN B 1 88 ? 3.576 -26.188 -22.297 1 95.19 88 ASN B CA 1
ATOM 2534 C C . ASN B 1 88 ? 3.697 -27.219 -21.188 1 95.19 88 ASN B C 1
ATOM 2536 O O . ASN B 1 88 ? 4.258 -28.297 -21.391 1 95.19 88 ASN B O 1
ATOM 2540 N N . ASP B 1 89 ? 3.178 -26.906 -20.016 1 95.44 89 ASP B N 1
ATOM 2541 C CA . ASP B 1 89 ? 3.479 -27.75 -18.859 1 95.44 89 ASP B CA 1
ATOM 2542 C C . ASP B 1 89 ? 2.201 -28.172 -18.141 1 95.44 89 ASP B C 1
ATOM 2544 O O . ASP B 1 89 ? 2.18 -29.188 -17.438 1 95.44 89 ASP B O 1
ATOM 2548 N N . GLY B 1 90 ? 1.175 -27.344 -18.203 1 96.62 90 GLY B N 1
ATOM 2549 C CA . GLY B 1 90 ? -0.126 -27.672 -17.641 1 96.62 90 GLY B CA 1
ATOM 2550 C C . GLY B 1 90 ? -0.193 -27.484 -16.141 1 96.62 90 GLY B C 1
ATOM 2551 O O . GLY B 1 90 ? -1.195 -27.828 -15.508 1 96.62 90 GLY B O 1
ATOM 2552 N N . LYS B 1 91 ? 0.901 -27.094 -15.5 1 96.88 91 LYS B N 1
ATOM 2553 C CA . LYS B 1 91 ? 0.947 -26.844 -14.062 1 96.88 91 LYS B CA 1
ATOM 2554 C C . LYS B 1 91 ? 2.09 -25.891 -13.711 1 96.88 91 LYS B C 1
ATOM 2556 O O . LYS B 1 91 ? 2.941 -25.594 -14.547 1 96.88 91 LYS B O 1
ATOM 2561 N N . LEU B 1 92 ? 2.084 -25.344 -12.484 1 97.62 92 LEU B N 1
ATOM 2562 C CA . LEU B 1 92 ? 3.115 -24.453 -11.953 1 97.62 92 LEU B CA 1
ATOM 2563 C C . LEU B 1 92 ? 3.377 -24.734 -10.484 1 97.62 92 LEU B C 1
ATOM 2565 O O . LEU B 1 92 ? 2.463 -24.672 -9.656 1 97.62 92 LEU B O 1
ATOM 2569 N N . ASP B 1 93 ? 4.609 -25.047 -10.172 1 95.81 93 ASP B N 1
ATOM 2570 C CA . ASP B 1 93 ? 4.941 -25.422 -8.805 1 95.81 93 ASP B CA 1
ATOM 2571 C C . ASP B 1 93 ? 5.285 -24.203 -7.957 1 95.81 93 ASP B C 1
ATOM 2573 O O . ASP B 1 93 ? 4.953 -24.141 -6.77 1 95.81 93 ASP B O 1
ATOM 2577 N N . ILE B 1 94 ? 6.016 -23.266 -8.555 1 95.69 94 ILE B N 1
ATOM 2578 C CA . ILE B 1 94 ? 6.52 -22.125 -7.809 1 95.69 94 ILE B CA 1
ATOM 2579 C C . ILE B 1 94 ? 6.277 -20.844 -8.602 1 95.69 94 ILE B C 1
ATOM 2581 O O . ILE B 1 94 ? 6.707 -20.719 -9.75 1 95.69 94 ILE B O 1
ATOM 2585 N N . LEU B 1 95 ? 5.586 -19.953 -8.062 1 97.81 95 LEU B N 1
ATOM 2586 C CA . LEU B 1 95 ? 5.453 -18.609 -8.586 1 97.81 95 LEU B CA 1
ATOM 2587 C C . LEU B 1 95 ? 6.219 -17.609 -7.727 1 97.81 95 LEU B C 1
ATOM 2589 O O . LEU B 1 95 ? 5.941 -17.469 -6.531 1 97.81 95 LEU B O 1
ATOM 2593 N N . ILE B 1 96 ? 7.215 -16.969 -8.273 1 95.75 96 ILE B N 1
ATOM 2594 C CA . ILE B 1 96 ? 7.973 -15.945 -7.562 1 95.75 96 ILE B CA 1
ATOM 2595 C C . ILE B 1 96 ? 7.637 -14.57 -8.133 1 95.75 96 ILE B C 1
ATOM 2597 O O . ILE B 1 96 ? 8.039 -14.242 -9.258 1 95.75 96 ILE B O 1
ATOM 2601 N N . ASN B 1 97 ? 6.879 -13.844 -7.391 1 96.31 97 ASN B N 1
ATOM 2602 C CA . ASN B 1 97 ? 6.617 -12.445 -7.727 1 96.31 97 ASN B CA 1
ATOM 2603 C C . ASN B 1 97 ? 7.793 -11.555 -7.348 1 96.31 97 ASN B C 1
ATOM 2605 O O . ASN B 1 97 ? 7.883 -11.086 -6.211 1 96.31 97 ASN B O 1
ATOM 2609 N N . ASN B 1 98 ? 8.594 -11.273 -8.336 1 91.88 98 ASN B N 1
ATOM 2610 C CA . ASN B 1 98 ? 9.844 -10.562 -8.102 1 91.88 98 ASN B CA 1
ATOM 2611 C C . ASN B 1 98 ? 9.875 -9.227 -8.844 1 91.88 98 ASN B C 1
ATOM 2613 O O . ASN B 1 98 ? 10.68 -8.352 -8.516 1 91.88 98 ASN B O 1
ATOM 2617 N N . ALA B 1 99 ? 8.977 -9.156 -9.883 1 91.44 99 ALA B N 1
ATOM 2618 C CA . ALA B 1 99 ? 8.961 -7.906 -10.633 1 91.44 99 ALA B CA 1
ATOM 2619 C C . ALA B 1 99 ? 8.758 -6.711 -9.711 1 91.44 99 ALA B C 1
ATOM 2621 O O . ALA B 1 99 ? 7.93 -6.75 -8.805 1 91.44 99 ALA B O 1
ATOM 2622 N N . GLY B 1 100 ? 9.617 -5.688 -9.82 1 85.19 100 GLY B N 1
ATOM 2623 C CA . GLY B 1 100 ? 9.523 -4.496 -8.992 1 85.19 100 GLY B CA 1
ATOM 2624 C C . GLY B 1 100 ? 10.359 -3.338 -9.508 1 85.19 100 GLY B C 1
ATOM 2625 O O . GLY B 1 100 ? 11.227 -3.525 -10.359 1 85.19 100 GLY B O 1
ATOM 2626 N N . THR B 1 101 ? 9.977 -2.193 -9.133 1 77.5 101 THR B N 1
ATOM 2627 C CA . THR B 1 101 ? 10.711 -0.979 -9.469 1 77.5 101 THR B CA 1
ATOM 2628 C C . THR B 1 101 ? 10.938 -0.127 -8.219 1 77.5 101 THR B C 1
ATOM 2630 O O . THR B 1 101 ? 10.172 -0.202 -7.262 1 77.5 101 THR B O 1
ATOM 2633 N N . ALA B 1 102 ? 12.141 0.366 -8.078 1 67.5 102 ALA B N 1
ATOM 2634 C CA . ALA B 1 102 ? 12.422 1.346 -7.035 1 67.5 102 ALA B CA 1
ATOM 2635 C C . ALA B 1 102 ? 12.523 2.754 -7.613 1 67.5 102 ALA B C 1
ATOM 2637 O O . ALA B 1 102 ? 13.586 3.166 -8.078 1 67.5 102 ALA B O 1
ATOM 2638 N N . SER B 1 103 ? 11.398 3.207 -8.211 1 58.19 103 SER B N 1
ATOM 2639 C CA . SER B 1 103 ? 11.5 4.547 -8.781 1 58.19 103 SER B CA 1
ATOM 2640 C C . SER B 1 103 ? 11.18 5.617 -7.746 1 58.19 103 SER B C 1
ATOM 2642 O O . SER B 1 103 ? 10.594 5.32 -6.699 1 58.19 103 SER B O 1
ATOM 2644 N N . GLY B 1 104 ? 11.852 6.941 -7.816 1 55.88 104 GLY B N 1
ATOM 2645 C CA . GLY B 1 104 ? 11.461 8.156 -7.117 1 55.88 104 GLY B CA 1
ATOM 2646 C C . GLY B 1 104 ? 12.328 8.445 -5.902 1 55.88 104 GLY B C 1
ATOM 2647 O O . GLY B 1 104 ? 11.812 8.844 -4.855 1 55.88 104 GLY B O 1
ATOM 2648 N N . PHE B 1 105 ? 13.562 8.172 -6.059 1 59.19 105 PHE B N 1
ATOM 2649 C CA . PHE B 1 105 ? 14.508 8.484 -4.992 1 59.19 105 PHE B CA 1
ATOM 2650 C C . PHE B 1 105 ? 14.508 9.977 -4.68 1 59.19 105 PHE B C 1
ATOM 2652 O O . PHE B 1 105 ? 14.562 10.805 -5.59 1 59.19 105 PHE B O 1
ATOM 2659 N N . THR B 1 106 ? 13.977 10.18 -3.416 1 63.47 106 THR B N 1
ATOM 2660 C CA . THR B 1 106 ? 14.156 11.555 -2.967 1 63.47 106 THR B CA 1
ATOM 2661 C C . THR B 1 106 ? 15.625 11.828 -2.664 1 63.47 106 THR B C 1
ATOM 2663 O O . THR B 1 106 ? 16.109 11.508 -1.579 1 63.47 106 THR B O 1
ATOM 2666 N N . SER B 1 107 ? 16.344 12.375 -3.602 1 62.41 107 SER B N 1
ATOM 2667 C CA . SER B 1 107 ? 17.797 12.469 -3.58 1 62.41 107 SER B CA 1
ATOM 2668 C C . SER B 1 107 ? 18.281 13.297 -2.395 1 62.41 107 SER B C 1
ATOM 2670 O O . SER B 1 107 ? 19.344 13.016 -1.823 1 62.41 107 SER B O 1
ATOM 2672 N N . PHE B 1 108 ? 17.453 14.297 -2.057 1 68.19 108 PHE B N 1
ATOM 2673 C CA . PHE B 1 108 ? 18 15.188 -1.041 1 68.19 108 PHE B CA 1
ATOM 2674 C C . PHE B 1 108 ? 18.031 14.508 0.322 1 68.19 108 PHE B C 1
ATOM 2676 O O . PHE B 1 108 ? 18.734 14.953 1.229 1 68.19 108 PHE B O 1
ATOM 2683 N N . PHE B 1 109 ? 17.344 13.477 0.478 1 67.81 109 PHE B N 1
ATOM 2684 C CA . PHE B 1 109 ? 17.359 12.75 1.743 1 67.81 109 PHE B CA 1
ATOM 2685 C C . PHE B 1 109 ? 18.719 12.117 1.98 1 67.81 109 PHE B C 1
ATOM 2687 O O . PHE B 1 109 ? 19.078 11.797 3.117 1 67.81 109 PHE B O 1
ATOM 2694 N N . LEU B 1 110 ? 19.453 11.922 0.902 1 63.41 110 LEU B N 1
ATOM 2695 C CA . LEU B 1 110 ? 20.781 11.305 0.996 1 63.41 110 LEU B CA 1
ATOM 2696 C C . LEU B 1 110 ? 21.828 12.344 1.36 1 63.41 110 LEU B C 1
ATOM 2698 O O . LEU B 1 110 ? 22.969 11.984 1.684 1 63.41 110 LEU B O 1
ATOM 2702 N N . ASP B 1 111 ? 21.375 13.656 1.351 1 70.19 111 ASP B N 1
ATOM 2703 C CA . ASP B 1 111 ? 22.281 14.75 1.676 1 70.19 111 ASP B CA 1
ATOM 2704 C C . ASP B 1 111 ? 21.891 15.422 2.984 1 70.19 111 ASP B C 1
ATOM 2706 O O . ASP B 1 111 ? 20.953 16.234 3.012 1 70.19 111 ASP B O 1
ATOM 2710 N N . PRO B 1 112 ? 22.609 15.039 4.059 1 67.81 112 PRO B N 1
ATOM 2711 C CA . PRO B 1 112 ? 22.266 15.648 5.344 1 67.81 112 PRO B CA 1
ATOM 2712 C C . PRO B 1 112 ? 22.375 17.172 5.328 1 67.81 112 PRO B C 1
ATOM 2714 O O . PRO B 1 112 ? 21.797 17.844 6.188 1 67.81 112 PRO B O 1
ATOM 2717 N N . ALA B 1 113 ? 23.125 17.703 4.434 1 76.81 113 ALA B N 1
ATOM 2718 C CA . ALA B 1 113 ? 23.359 19.141 4.371 1 76.81 113 ALA B CA 1
ATOM 2719 C C . ALA B 1 113 ? 22.359 19.812 3.428 1 76.81 113 ALA B C 1
ATOM 2721 O O . ALA B 1 113 ? 22.5 21 3.127 1 76.81 113 ALA B O 1
ATOM 2722 N N . SER B 1 114 ? 21.375 19.078 3.061 1 79.12 114 SER B N 1
ATOM 2723 C CA . SER B 1 114 ? 20.422 19.609 2.09 1 79.12 114 SER B CA 1
ATOM 2724 C C . SER B 1 114 ? 19.641 20.781 2.666 1 79.12 114 SER B C 1
ATOM 2726 O O . SER B 1 114 ? 19.328 20.812 3.857 1 79.12 114 SER B O 1
ATOM 27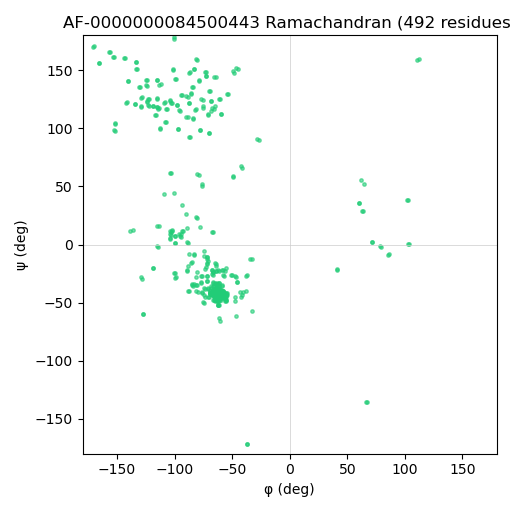28 N N . SER B 1 115 ? 19.344 21.797 1.778 1 81.69 115 SER B N 1
ATOM 2729 C CA . SER B 1 115 ? 18.609 22.984 2.186 1 81.69 115 SER B CA 1
ATOM 2730 C C . SER B 1 115 ? 17.203 22.641 2.631 1 81.69 115 SER B C 1
ATOM 2732 O O . SER B 1 115 ? 16.562 23.422 3.344 1 81.69 115 SER B O 1
ATOM 2734 N N . GLU B 1 116 ? 16.766 21.5 2.279 1 82.69 116 GLU B N 1
ATOM 2735 C CA . GLU B 1 116 ? 15.406 21.094 2.59 1 82.69 116 GLU B CA 1
ATOM 2736 C C . GLU B 1 116 ? 15.234 20.812 4.082 1 82.69 116 GLU B C 1
ATOM 2738 O O . GLU B 1 116 ? 14.109 20.797 4.59 1 82.69 116 GLU B O 1
ATOM 2743 N N . TYR B 1 117 ? 16.359 20.734 4.734 1 82.44 117 TYR B N 1
ATOM 2744 C CA . TYR B 1 117 ? 16.281 20.422 6.152 1 82.44 117 TYR B CA 1
ATOM 2745 C C . TYR B 1 117 ? 16.297 21.688 7 1 82.44 117 TYR B C 1
ATOM 2747 O O . TYR B 1 117 ? 16.344 21.609 8.227 1 82.44 117 TYR B O 1
ATOM 2755 N N . LYS B 1 118 ? 16.234 22.781 6.344 1 86.06 118 LYS B N 1
ATOM 2756 C CA . LYS B 1 118 ? 16.328 24.062 7.035 1 86.06 118 LYS B CA 1
ATOM 2757 C C . LYS B 1 118 ? 15.133 24.266 7.969 1 86.06 118 LYS B C 1
ATOM 2759 O O . LYS B 1 118 ? 15.273 24.859 9.039 1 86.06 118 LYS B O 1
ATOM 2764 N N . SER B 1 119 ? 14.008 23.844 7.523 1 90.31 119 SER B N 1
ATOM 2765 C CA . SER B 1 119 ? 12.789 23.938 8.32 1 90.31 119 SER B CA 1
ATOM 2766 C C . SER B 1 119 ? 11.789 22.859 7.93 1 90.31 119 SER B C 1
ATOM 2768 O O . SER B 1 119 ? 11.914 22.25 6.867 1 90.31 119 SER B O 1
ATOM 2770 N N . ALA B 1 120 ? 10.844 22.594 8.805 1 92.69 120 ALA B N 1
ATOM 2771 C CA . ALA B 1 120 ? 9.789 21.641 8.492 1 92.69 120 ALA B CA 1
ATOM 2772 C C . ALA B 1 120 ? 9.008 22.062 7.254 1 92.69 120 ALA B C 1
ATOM 2774 O O . ALA B 1 120 ? 8.562 21.234 6.465 1 92.69 120 ALA B O 1
ATOM 2775 N N . GLU B 1 121 ? 8.844 23.359 7.141 1 94.19 121 GLU B N 1
ATOM 2776 C CA . GLU B 1 121 ? 8.133 23.891 5.988 1 94.19 121 GLU B CA 1
ATOM 2777 C C . GLU B 1 121 ? 8.859 23.578 4.688 1 94.19 121 GLU B C 1
ATOM 2779 O O . GLU B 1 121 ? 8.242 23.109 3.723 1 94.19 121 GLU B O 1
ATOM 2784 N N . VAL B 1 122 ? 10.117 23.844 4.684 1 93.06 122 VAL B N 1
ATOM 2785 C CA . VAL B 1 122 ? 10.914 23.609 3.486 1 93.06 122 VAL B CA 1
ATOM 2786 C C . VAL B 1 122 ? 10.992 22.109 3.205 1 93.06 122 VAL B C 1
ATOM 2788 O O . VAL B 1 122 ? 10.898 21.672 2.053 1 93.06 122 VAL B O 1
ATOM 2791 N N . LEU B 1 123 ? 11.117 21.359 4.242 1 91.75 123 LEU B N 1
ATOM 2792 C CA . LEU B 1 123 ? 11.148 19.906 4.102 1 91.75 123 LEU B CA 1
ATOM 2793 C C . LEU B 1 123 ? 9.844 19.391 3.514 1 91.75 123 LEU B C 1
ATOM 2795 O O . LEU B 1 123 ? 9.852 18.625 2.547 1 91.75 123 LEU B O 1
ATOM 2799 N N . GLY B 1 124 ? 8.766 19.797 4.137 1 93.81 124 GLY B N 1
ATOM 2800 C CA . GLY B 1 124 ? 7.457 19.391 3.652 1 93.81 124 GLY B CA 1
ATOM 2801 C C . GLY B 1 124 ? 7.219 19.75 2.195 1 93.81 124 GLY B C 1
ATOM 2802 O O . GLY B 1 124 ? 6.77 18.906 1.411 1 93.81 124 GLY B O 1
ATOM 2803 N N . LYS B 1 125 ? 7.574 20.938 1.849 1 93.75 125 LYS B N 1
ATOM 2804 C CA . LYS B 1 125 ? 7.406 21.406 0.475 1 93.75 125 LYS B CA 1
ATOM 2805 C C . LYS B 1 125 ? 8.289 20.609 -0.485 1 93.75 125 LYS B C 1
ATOM 2807 O O . LYS B 1 125 ? 7.867 20.266 -1.592 1 93.75 125 LYS B O 1
ATOM 2812 N N . GLY B 1 126 ? 9.523 20.438 -0.091 1 90.25 126 GLY B N 1
ATOM 2813 C CA . GLY B 1 126 ? 10.422 19.641 -0.907 1 90.25 126 GLY B CA 1
ATOM 2814 C C . GLY B 1 126 ? 9.891 18.234 -1.194 1 90.25 126 GLY B C 1
ATOM 2815 O O . GLY B 1 126 ? 9.914 17.797 -2.342 1 90.25 126 GLY B O 1
ATOM 2816 N N . LEU B 1 127 ? 9.461 17.594 -0.183 1 90.81 127 LEU B N 1
ATOM 2817 C CA . LEU B 1 127 ? 8.914 16.25 -0.327 1 90.81 127 LEU B CA 1
ATOM 2818 C C . LEU B 1 127 ? 7.621 16.281 -1.142 1 90.81 127 LEU B C 1
ATOM 2820 O O . LEU B 1 127 ? 7.383 15.383 -1.957 1 90.81 127 LEU B O 1
ATOM 2824 N N . PHE B 1 128 ? 6.836 17.281 -0.892 1 93.75 128 PHE B N 1
ATOM 2825 C CA . PHE B 1 128 ? 5.586 17.453 -1.622 1 93.75 128 PHE B CA 1
ATOM 2826 C C . PHE B 1 128 ? 5.852 17.625 -3.111 1 93.75 128 PHE B C 1
ATOM 2828 O O . PHE B 1 128 ? 5.18 17.016 -3.945 1 93.75 128 PHE B O 1
ATOM 2835 N N . ASP B 1 129 ? 6.844 18.422 -3.428 1 92.25 129 ASP B N 1
ATOM 2836 C CA . ASP B 1 129 ? 7.133 18.766 -4.816 1 92.25 129 ASP B CA 1
ATOM 2837 C C . ASP B 1 129 ? 7.844 17.625 -5.531 1 92.25 129 ASP B C 1
ATOM 2839 O O . ASP B 1 129 ? 7.625 17.391 -6.723 1 92.25 129 ASP B O 1
ATOM 2843 N N . TRP B 1 130 ? 8.602 16.922 -4.836 1 88 130 TRP B N 1
ATOM 2844 C CA . TRP B 1 130 ? 9.43 15.883 -5.43 1 88 130 TRP B CA 1
ATOM 2845 C C . TRP B 1 130 ? 8.602 14.648 -5.754 1 88 130 TRP B C 1
ATOM 2847 O O . TRP B 1 130 ? 8.953 13.867 -6.641 1 88 130 TRP B O 1
ATOM 2857 N N . ASN B 1 131 ? 7.574 14.438 -5.078 1 89.81 131 ASN B N 1
ATOM 2858 C CA . ASN B 1 131 ? 6.727 13.266 -5.258 1 89.81 131 ASN B CA 1
ATOM 2859 C C . ASN B 1 131 ? 5.477 13.594 -6.066 1 89.81 131 ASN B C 1
ATOM 2861 O O . ASN B 1 131 ? 5.051 14.742 -6.121 1 89.81 131 ASN B O 1
ATOM 2865 N N . SER B 1 132 ? 4.977 12.578 -6.789 1 92.62 132 SER B N 1
ATOM 2866 C CA . SER B 1 132 ? 3.721 12.719 -7.516 1 92.62 132 SER B CA 1
ATOM 2867 C C . SER B 1 132 ? 2.807 11.516 -7.281 1 92.62 132 SER B C 1
ATOM 2869 O O . SER B 1 132 ? 3.283 10.406 -7.047 1 92.62 132 SER B O 1
ATOM 2871 N N . PHE B 1 133 ? 1.5 11.773 -7.355 1 93.75 133 PHE B N 1
ATOM 2872 C CA . PHE B 1 133 ? 0.527 10.695 -7.227 1 93.75 133 PHE B CA 1
ATOM 2873 C C . PHE B 1 133 ? 0.733 9.641 -8.312 1 93.75 133 PHE B C 1
ATOM 2875 O O . PHE B 1 133 ? 0.569 8.445 -8.062 1 93.75 133 PHE B O 1
ATOM 2882 N N . GLU B 1 134 ? 1.036 10.102 -9.469 1 93.06 134 GLU B N 1
ATOM 2883 C CA . GLU B 1 134 ? 1.252 9.203 -10.594 1 93.06 134 GLU B CA 1
ATOM 2884 C C . GLU B 1 134 ? 2.414 8.25 -10.328 1 93.06 134 GLU B C 1
ATOM 2886 O O . GLU B 1 134 ? 2.291 7.039 -10.531 1 93.06 134 GLU B O 1
ATOM 2891 N N . ASP B 1 135 ? 3.484 8.781 -9.852 1 89.81 135 ASP B N 1
ATOM 2892 C CA . ASP B 1 135 ? 4.648 7.953 -9.555 1 89.81 135 ASP B CA 1
ATOM 2893 C C . ASP B 1 135 ? 4.336 6.938 -8.461 1 89.81 135 ASP B C 1
ATOM 2895 O O . ASP B 1 135 ? 4.746 5.777 -8.547 1 89.81 135 ASP B O 1
ATOM 2899 N N . TRP B 1 136 ? 3.648 7.352 -7.496 1 91.06 136 TRP B N 1
ATOM 2900 C CA . TRP B 1 136 ? 3.285 6.469 -6.395 1 91.06 136 TRP B CA 1
ATOM 2901 C C . TRP B 1 136 ? 2.361 5.355 -6.871 1 91.06 136 TRP B C 1
ATOM 2903 O O . TRP B 1 136 ? 2.525 4.195 -6.484 1 91.06 136 TRP B O 1
ATOM 2913 N N . SER B 1 137 ? 1.417 5.703 -7.695 1 92.44 137 SER B N 1
ATOM 2914 C CA . SER B 1 137 ? 0.484 4.719 -8.234 1 92.44 137 SER B CA 1
ATOM 2915 C C . SER B 1 137 ? 1.206 3.689 -9.102 1 92.44 137 SER B C 1
ATOM 2917 O O . SER B 1 137 ? 0.914 2.494 -9.023 1 92.44 137 SER B O 1
ATOM 2919 N N . ASN B 1 138 ? 2.061 4.195 -9.938 1 91.44 138 ASN B N 1
ATOM 2920 C CA . ASN B 1 138 ? 2.83 3.293 -10.789 1 91.44 138 ASN B CA 1
ATOM 2921 C C . ASN B 1 138 ? 3.67 2.324 -9.961 1 91.44 138 ASN B C 1
ATOM 2923 O O . ASN B 1 138 ? 3.711 1.127 -10.25 1 91.44 138 ASN B O 1
ATOM 2927 N N . MET B 1 139 ? 4.27 2.809 -8.977 1 89.56 139 MET B N 1
ATOM 2928 C CA . MET B 1 139 ? 5.082 1.979 -8.094 1 89.56 139 MET B CA 1
ATOM 2929 C C . MET B 1 139 ? 4.23 0.93 -7.391 1 89.56 139 MET B C 1
ATOM 2931 O O . MET B 1 139 ? 4.613 -0.238 -7.312 1 89.56 139 MET B O 1
ATOM 2935 N N . PHE B 1 140 ? 3.131 1.325 -6.918 1 90.38 140 PHE B N 1
ATOM 2936 C CA . PHE B 1 140 ? 2.203 0.422 -6.25 1 90.38 140 PHE B CA 1
ATOM 2937 C C . PHE B 1 140 ? 1.712 -0.658 -7.207 1 90.38 140 PHE B C 1
ATOM 2939 O O . PHE B 1 140 ? 1.61 -1.828 -6.832 1 90.38 140 PHE B O 1
ATOM 2946 N N . SER B 1 141 ? 1.437 -0.279 -8.398 1 94.12 141 SER B N 1
ATOM 2947 C CA . SER B 1 141 ? 0.943 -1.221 -9.398 1 94.12 141 SER B CA 1
ATOM 2948 C C . SER B 1 141 ? 1.979 -2.299 -9.703 1 94.12 141 SER B C 1
ATOM 2950 O O . SER B 1 141 ? 1.652 -3.486 -9.742 1 94.12 141 SER B O 1
ATOM 2952 N N . VAL B 1 142 ? 3.156 -1.888 -9.875 1 92.75 142 VAL B N 1
ATOM 2953 C CA . VAL B 1 142 ? 4.207 -2.824 -10.266 1 92.75 142 VAL B CA 1
ATOM 2954 C C . VAL B 1 142 ? 4.629 -3.658 -9.055 1 92.75 142 VAL B C 1
ATOM 2956 O O . VAL B 1 142 ? 4.758 -4.883 -9.148 1 92.75 142 VAL B O 1
ATOM 2959 N N . ASN B 1 143 ? 4.75 -3.041 -7.887 1 89.44 143 ASN B N 1
ATOM 2960 C CA . ASN B 1 143 ? 5.391 -3.686 -6.746 1 89.44 143 ASN B CA 1
ATOM 2961 C C . ASN B 1 143 ? 4.387 -4.473 -5.906 1 89.44 143 ASN B C 1
ATOM 2963 O O . ASN B 1 143 ? 4.77 -5.367 -5.152 1 89.44 143 ASN B O 1
ATOM 2967 N N . THR B 1 144 ? 3.141 -4.145 -5.992 1 91.81 144 THR B N 1
ATOM 2968 C CA . THR B 1 144 ? 2.188 -4.77 -5.082 1 91.81 144 THR B CA 1
ATOM 2969 C C . THR B 1 144 ? 1.02 -5.375 -5.855 1 91.81 144 THR B C 1
ATOM 2971 O O . THR B 1 144 ? 0.832 -6.594 -5.852 1 91.81 144 THR B O 1
ATOM 2974 N N . SER B 1 145 ? 0.284 -4.527 -6.598 1 94.44 145 SER B N 1
ATOM 2975 C CA . SER B 1 145 ? -0.907 -5.004 -7.293 1 94.44 145 SER B CA 1
ATOM 2976 C C . SER B 1 145 ? -0.567 -6.141 -8.25 1 94.44 145 SER B C 1
ATOM 2978 O O . SER B 1 145 ? -1.345 -7.086 -8.398 1 94.44 145 SER B O 1
ATOM 2980 N N . SER B 1 146 ? 0.508 -6.008 -8.891 1 96.56 146 SER B N 1
ATOM 2981 C CA . SER B 1 146 ? 0.901 -7 -9.891 1 96.56 146 SER B CA 1
ATOM 2982 C C . SER B 1 146 ? 0.981 -8.398 -9.281 1 96.56 146 SER B C 1
ATOM 2984 O O . SER B 1 146 ? 0.56 -9.375 -9.898 1 96.56 146 SER B O 1
ATOM 2986 N N . ALA B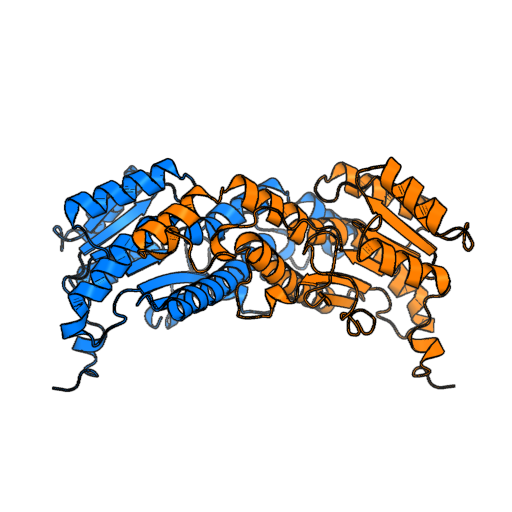 1 147 ? 1.534 -8.516 -8.055 1 95.69 147 ALA B N 1
ATOM 2987 C CA . ALA B 1 147 ? 1.655 -9.805 -7.387 1 95.69 147 ALA B CA 1
ATOM 2988 C C . ALA B 1 147 ? 0.285 -10.445 -7.168 1 95.69 147 ALA B C 1
ATOM 2990 O O . ALA B 1 147 ? 0.133 -11.656 -7.285 1 95.69 147 ALA B O 1
ATOM 2991 N N . PHE B 1 148 ? -0.693 -9.648 -6.812 1 94.69 148 PHE B N 1
ATOM 2992 C CA . PHE B 1 148 ? -2.055 -10.148 -6.656 1 94.69 148 PHE B CA 1
ATOM 2993 C C . PHE B 1 148 ? -2.59 -10.68 -7.98 1 94.69 148 PHE B C 1
ATOM 2995 O O . PHE B 1 148 ? -3.061 -11.82 -8.055 1 94.69 148 PHE B O 1
ATOM 3002 N N . PHE B 1 149 ? -2.516 -9.891 -9.008 1 97.31 149 PHE B N 1
ATOM 3003 C CA . PHE B 1 149 ? -3.125 -10.234 -10.289 1 97.31 149 PHE B CA 1
ATOM 3004 C C . PHE B 1 149 ? -2.445 -11.445 -10.906 1 97.31 149 PHE B C 1
ATOM 3006 O O . PHE B 1 149 ? -3.113 -12.344 -11.422 1 97.31 149 PHE B O 1
ATOM 3013 N N . VAL B 1 150 ? -1.132 -11.477 -10.836 1 98.31 150 VAL B N 1
ATOM 3014 C CA . VAL B 1 150 ? -0.408 -12.617 -11.383 1 98.31 150 VAL B CA 1
ATOM 3015 C C . VAL B 1 150 ? -0.75 -13.875 -10.586 1 98.31 150 VAL B C 1
ATOM 3017 O O . VAL B 1 150 ? -1.034 -14.93 -11.164 1 98.31 150 VAL B O 1
ATOM 3020 N N . SER B 1 151 ? -0.764 -13.773 -9.234 1 97.75 151 SER B N 1
ATOM 3021 C CA . SER B 1 151 ? -1.088 -14.906 -8.375 1 97.75 151 SER B CA 1
ATOM 3022 C C . SER B 1 151 ? -2.48 -15.453 -8.68 1 97.75 151 SER B C 1
ATOM 3024 O O . SER B 1 151 ? -2.674 -16.672 -8.781 1 97.75 151 SER B O 1
ATOM 3026 N N . MET B 1 152 ? -3.395 -14.516 -8.852 1 96.62 152 MET B N 1
ATOM 3027 C CA . MET B 1 152 ? -4.766 -14.953 -9.094 1 96.62 152 MET B CA 1
ATOM 3028 C C . MET B 1 152 ? -4.895 -15.602 -10.469 1 96.62 152 MET B C 1
ATOM 3030 O O . MET B 1 152 ? -5.598 -16.609 -10.625 1 96.62 152 MET B O 1
ATOM 3034 N N . ALA B 1 153 ? -4.242 -15.07 -11.438 1 98.19 153 ALA B N 1
ATOM 3035 C CA . ALA B 1 153 ? -4.309 -15.617 -12.797 1 98.19 153 ALA B CA 1
ATOM 3036 C C . ALA B 1 153 ? -3.75 -17.031 -12.844 1 98.19 153 ALA B C 1
ATOM 3038 O O . ALA B 1 153 ? -4.242 -17.875 -13.602 1 98.19 153 ALA B O 1
ATOM 3039 N N . PHE B 1 154 ? -2.762 -17.328 -12.055 1 98.5 154 PHE B N 1
ATOM 3040 C CA . PHE B 1 154 ? -2.068 -18.609 -12.125 1 98.5 154 PHE B CA 1
ATOM 3041 C C . PHE B 1 154 ? -2.58 -19.562 -11.047 1 98.5 154 PHE B C 1
ATOM 3043 O O . PHE B 1 154 ? -2.094 -20.688 -10.922 1 98.5 154 PHE B O 1
ATOM 3050 N N . LEU B 1 155 ? -3.533 -19.141 -10.273 1 97.75 155 LEU B N 1
ATOM 3051 C CA . LEU B 1 155 ? -3.941 -19.859 -9.07 1 97.75 155 LEU B CA 1
ATOM 3052 C C . LEU B 1 155 ? -4.336 -21.297 -9.406 1 97.75 155 LEU B C 1
ATOM 3054 O O . LEU B 1 155 ? -3.957 -22.234 -8.695 1 97.75 155 LEU B O 1
ATOM 3058 N N . GLY B 1 156 ? -5.047 -21.5 -10.469 1 97.12 156 GLY B N 1
ATOM 3059 C CA . GLY B 1 156 ? -5.477 -22.828 -10.875 1 97.12 156 GLY B CA 1
ATOM 3060 C C . GLY B 1 156 ? -4.316 -23.75 -11.203 1 97.12 156 GLY B C 1
ATOM 3061 O O . GLY B 1 156 ? -4.32 -24.922 -10.805 1 97.12 156 GLY B O 1
ATOM 3062 N N . LEU B 1 157 ? -3.34 -23.25 -11.938 1 97.94 157 LEU B N 1
ATOM 3063 C CA . LEU B 1 157 ? -2.178 -24.047 -12.312 1 97.94 157 LEU B CA 1
ATOM 3064 C C . LEU B 1 157 ? -1.34 -24.406 -11.094 1 97.94 157 LEU B C 1
ATOM 3066 O O . LEU B 1 157 ? -0.759 -25.5 -11.031 1 97.94 157 LEU B O 1
ATOM 3070 N N . ILE B 1 158 ? -1.309 -23.516 -10.102 1 97.62 158 ILE B N 1
ATOM 3071 C CA . ILE B 1 158 ? -0.517 -23.734 -8.898 1 97.62 158 ILE B CA 1
ATOM 3072 C C . ILE B 1 158 ? -1.196 -24.797 -8.023 1 97.62 158 ILE B C 1
ATOM 3074 O O . ILE B 1 158 ? -0.535 -25.688 -7.484 1 97.62 158 ILE B O 1
ATOM 3078 N N . GLU B 1 159 ? -2.445 -24.641 -7.895 1 96.06 159 GLU B N 1
ATOM 3079 C CA . GLU B 1 159 ? -3.168 -25.641 -7.113 1 96.06 159 GLU B CA 1
ATOM 3080 C C . GLU B 1 159 ? -3.025 -27.031 -7.727 1 96.06 159 GLU B C 1
ATOM 3082 O O . GLU B 1 159 ? -2.854 -28.016 -7.012 1 96.06 159 GLU B O 1
ATOM 3087 N N . LYS B 1 160 ? -3.148 -27.062 -9.055 1 95.81 160 LYS B N 1
ATOM 3088 C CA . LYS B 1 160 ? -3.025 -28.344 -9.758 1 95.81 160 LYS B CA 1
ATOM 3089 C C . LYS B 1 160 ? -1.702 -29.031 -9.43 1 95.81 160 LYS B C 1
ATOM 3091 O O . LYS B 1 160 ? -1.665 -30.234 -9.188 1 95.81 160 LYS B O 1
ATOM 3096 N N . SER B 1 161 ? -0.679 -28.281 -9.414 1 95.25 161 SER B N 1
ATOM 3097 C CA . SER B 1 161 ? 0.633 -28.828 -9.086 1 95.25 161 SER B CA 1
ATOM 3098 C C . SER B 1 161 ? 0.654 -29.406 -7.672 1 95.25 161 SER B C 1
ATOM 3100 O O . SER B 1 161 ? 1.177 -30.5 -7.453 1 95.25 161 SER B O 1
ATOM 3102 N N . SER B 1 162 ? 0.133 -28.625 -6.715 1 93.25 162 SER B N 1
ATOM 3103 C CA . SER B 1 162 ? 0.093 -29.094 -5.332 1 93.25 162 SER B CA 1
ATOM 3104 C C . SER B 1 162 ? -0.706 -30.391 -5.207 1 93.25 162 SER B C 1
ATOM 3106 O O . SER B 1 162 ? -0.294 -31.312 -4.5 1 93.25 162 SER B O 1
ATOM 3108 N N . LYS B 1 163 ? -1.761 -30.5 -5.875 1 92.81 163 LYS B N 1
ATOM 3109 C CA . LYS B 1 163 ? -2.615 -31.672 -5.809 1 92.81 163 LYS B CA 1
ATOM 3110 C C . LYS B 1 163 ? -1.931 -32.875 -6.445 1 92.81 163 LYS B C 1
ATOM 3112 O O . LYS B 1 163 ? -2.021 -34 -5.926 1 92.81 163 LYS B O 1
ATOM 3117 N N . GLU B 1 164 ? -1.309 -32.656 -7.508 1 92.94 164 GLU B N 1
ATOM 3118 C CA . GLU B 1 164 ? -0.633 -33.75 -8.203 1 92.94 164 GLU B CA 1
ATOM 3119 C C . GLU B 1 164 ? 0.537 -34.281 -7.383 1 92.94 164 GLU B C 1
ATOM 3121 O O . GLU B 1 164 ? 0.88 -35.469 -7.48 1 92.94 164 GLU B O 1
ATOM 3126 N N . ARG B 1 165 ? 1.056 -33.5 -6.535 1 88.88 165 ARG B N 1
ATOM 3127 C CA . ARG B 1 165 ? 2.229 -33.938 -5.777 1 88.88 165 ARG B CA 1
ATOM 3128 C C . ARG B 1 165 ? 1.848 -34.312 -4.348 1 88.88 165 ARG B C 1
ATOM 3130 O O . ARG B 1 165 ? 2.719 -34.5 -3.496 1 88.88 165 ARG B O 1
ATOM 3137 N N . LYS B 1 166 ? 0.641 -34.375 -4.086 1 86.19 166 LYS B N 1
ATOM 3138 C CA . LYS B 1 166 ? 0.155 -34.656 -2.74 1 86.19 166 LYS B CA 1
ATOM 3139 C C . LYS B 1 166 ? 0.761 -35.938 -2.199 1 86.19 166 LYS B C 1
ATOM 3141 O O . LYS B 1 166 ? 1.148 -36.031 -1.031 1 86.19 166 LYS B O 1
ATOM 3146 N N . ALA B 1 167 ? 0.872 -36.938 -2.979 1 78.31 167 ALA B N 1
ATOM 3147 C CA . ALA B 1 167 ? 1.394 -38.219 -2.555 1 78.31 167 ALA B CA 1
ATOM 3148 C C . ALA B 1 167 ? 2.863 -38.125 -2.16 1 78.31 167 ALA B C 1
ATOM 3150 O O . ALA B 1 167 ? 3.307 -38.781 -1.214 1 78.31 167 ALA B O 1
ATOM 3151 N N . GLU B 1 168 ? 3.537 -37.25 -2.848 1 75.56 168 GLU B N 1
ATOM 3152 C CA . GLU B 1 168 ? 4.977 -37.094 -2.646 1 75.56 168 GLU B CA 1
ATOM 3153 C C . GLU B 1 168 ? 5.273 -36.156 -1.487 1 75.56 168 GLU B C 1
ATOM 3155 O O . GLU B 1 168 ? 6.223 -36.375 -0.733 1 75.56 168 GLU B O 1
ATOM 3160 N N . THR B 1 169 ? 4.418 -35.125 -1.274 1 74.06 169 THR B N 1
ATOM 3161 C CA . THR B 1 169 ? 4.785 -34.031 -0.39 1 74.06 169 THR B CA 1
ATOM 3162 C C . THR B 1 169 ? 3.873 -34 0.832 1 74.06 169 THR B C 1
ATOM 3164 O O . THR B 1 169 ? 4.156 -33.281 1.804 1 74.06 169 THR B O 1
ATOM 3167 N N . GLY B 1 170 ? 2.943 -34.844 0.934 1 71.38 170 GLY B N 1
ATOM 3168 C CA . GLY B 1 170 ? 1.966 -34.781 2.008 1 71.38 170 GLY B CA 1
ATOM 3169 C C . GLY B 1 170 ? 0.992 -33.625 1.864 1 71.38 170 GLY B C 1
ATOM 3170 O O . GLY B 1 170 ? 0.223 -33.344 2.783 1 71.38 170 GLY B O 1
ATOM 3171 N N . GLY B 1 171 ? 1.123 -32.938 0.876 1 71.44 171 GLY B N 1
ATOM 3172 C CA . GLY B 1 171 ? 0.203 -31.859 0.591 1 71.44 171 GLY B CA 1
ATOM 3173 C C . GLY B 1 171 ? 0.834 -30.484 0.75 1 71.44 171 GLY B C 1
ATOM 3174 O O . GLY B 1 171 ? 1.968 -30.375 1.22 1 71.44 171 GLY B O 1
ATOM 3175 N N . TRP B 1 172 ? 0.366 -29.422 0.198 1 70.62 172 TRP B N 1
ATOM 3176 C CA . TRP B 1 172 ? 0.748 -28.016 0.291 1 70.62 172 TRP B CA 1
ATOM 3177 C C . TRP B 1 172 ? 2.148 -27.781 -0.269 1 70.62 172 TRP B C 1
ATOM 3179 O O . TRP B 1 172 ? 3.01 -27.219 0.406 1 70.62 172 TRP B O 1
ATOM 3189 N N . SER B 1 173 ? 2.34 -28.234 -1.437 1 79.5 173 SER B N 1
ATOM 3190 C CA . SER B 1 173 ? 3.691 -28.266 -1.981 1 79.5 173 SER B CA 1
ATOM 3191 C C . SER B 1 173 ? 3.947 -27.078 -2.895 1 79.5 173 SER B C 1
ATOM 3193 O O . SER B 1 173 ? 5.086 -26.625 -3.029 1 79.5 173 SER B O 1
ATOM 3195 N N . SER B 1 174 ? 2.918 -26.547 -3.529 1 93.25 174 SER B N 1
ATOM 3196 C CA . SER B 1 174 ? 3.139 -25.406 -4.406 1 93.25 174 SER B CA 1
ATOM 3197 C C . SER B 1 174 ? 3.18 -24.109 -3.617 1 93.25 174 SER B C 1
ATOM 3199 O O . SER B 1 174 ? 2.621 -24.016 -2.521 1 93.25 174 SER B O 1
ATOM 3201 N N . SER B 1 175 ? 3.951 -23.156 -4.176 1 93.56 175 SER B N 1
ATOM 3202 C CA . SER B 1 175 ? 4.18 -21.953 -3.373 1 93.56 175 SER B CA 1
ATOM 3203 C C . SER B 1 175 ? 4.152 -20.688 -4.234 1 93.56 175 SER B C 1
ATOM 3205 O O . SER B 1 175 ? 4.57 -20.719 -5.395 1 93.56 175 SER B O 1
ATOM 3207 N N . ILE B 1 176 ? 3.59 -19.734 -3.67 1 95.69 176 ILE B N 1
ATOM 3208 C CA . ILE B 1 176 ? 3.727 -18.359 -4.145 1 95.69 176 ILE B CA 1
ATOM 3209 C C . ILE B 1 176 ? 4.699 -17.594 -3.25 1 95.69 176 ILE B C 1
ATOM 3211 O O . ILE B 1 176 ? 4.523 -17.547 -2.031 1 95.69 176 ILE B O 1
ATOM 3215 N N . ILE B 1 177 ? 5.754 -17.062 -3.842 1 93.12 177 ILE B N 1
ATOM 3216 C CA . ILE B 1 177 ? 6.758 -16.312 -3.1 1 93.12 177 ILE B CA 1
ATOM 3217 C C . ILE B 1 177 ? 6.75 -14.852 -3.561 1 93.12 177 ILE B C 1
ATOM 3219 O O . ILE B 1 177 ? 6.984 -14.57 -4.738 1 93.12 177 ILE B O 1
ATOM 3223 N N . ASN B 1 178 ? 6.457 -13.977 -2.645 1 92.25 178 ASN B N 1
ATOM 3224 C CA . ASN B 1 178 ? 6.496 -12.539 -2.906 1 92.25 178 ASN B CA 1
ATOM 3225 C C . ASN B 1 178 ? 7.809 -11.922 -2.43 1 92.25 178 ASN B C 1
ATOM 3227 O O . ASN B 1 178 ? 8.164 -12.039 -1.257 1 92.25 178 ASN B O 1
ATOM 3231 N N . ILE B 1 179 ? 8.523 -11.352 -3.326 1 86.38 179 ILE B N 1
ATOM 3232 C CA . ILE B 1 179 ? 9.781 -10.719 -2.939 1 86.38 179 ILE B CA 1
ATOM 3233 C C . ILE B 1 179 ? 9.508 -9.305 -2.428 1 86.38 179 ILE B C 1
ATOM 3235 O O . ILE B 1 179 ? 9.062 -8.438 -3.184 1 86.38 179 ILE B O 1
ATOM 3239 N N . SER B 1 180 ? 9.664 -9.172 -1.145 1 77.25 180 SER B N 1
ATOM 3240 C CA . SER B 1 180 ? 9.508 -7.883 -0.488 1 77.25 180 SER B CA 1
ATOM 3241 C C . SER B 1 180 ? 10.859 -7.238 -0.193 1 77.25 180 SER B C 1
ATOM 3243 O O . SER B 1 180 ? 11.867 -7.602 -0.801 1 77.25 180 SER B O 1
ATOM 3245 N N . SER B 1 181 ? 11.062 -6.055 0.334 1 58.16 181 SER B N 1
ATOM 3246 C CA . SER B 1 181 ? 12.328 -5.418 0.7 1 58.16 181 SER B CA 1
ATOM 3247 C C . SER B 1 181 ? 12.453 -5.277 2.213 1 58.16 181 SER B C 1
ATOM 3249 O O . SER B 1 181 ? 11.453 -5.254 2.928 1 58.16 181 SER B O 1
ATOM 3251 N N . MET B 1 182 ? 13.734 -5.59 2.693 1 44.5 182 MET B N 1
ATOM 3252 C CA . MET B 1 182 ? 13.992 -5.316 4.105 1 44.5 182 MET B CA 1
ATOM 3253 C C . MET B 1 182 ? 13.484 -3.93 4.488 1 44.5 182 MET B C 1
ATOM 3255 O O . MET B 1 182 ? 13.172 -3.68 5.652 1 44.5 182 MET B O 1
ATOM 3259 N N . ALA B 1 183 ? 13.539 -3.049 3.566 1 47.06 183 ALA B N 1
ATOM 3260 C CA . ALA B 1 183 ? 13.094 -1.694 3.883 1 47.06 183 ALA B CA 1
ATOM 3261 C C . ALA B 1 183 ? 11.648 -1.695 4.383 1 47.06 183 ALA B C 1
ATOM 3263 O O . ALA B 1 183 ? 11.258 -0.825 5.16 1 47.06 183 ALA B O 1
ATOM 3264 N N . GLY B 1 184 ? 10.828 -2.633 4 1 41.84 184 GLY B N 1
ATOM 3265 C CA . GLY B 1 184 ? 9.453 -2.725 4.465 1 41.84 184 GLY B CA 1
ATOM 3266 C C . GLY B 1 184 ? 9.344 -3.047 5.941 1 41.84 184 GLY B C 1
ATOM 3267 O O . GLY B 1 184 ? 8.32 -2.766 6.57 1 41.84 184 GLY B O 1
ATOM 3268 N N . GLN B 1 185 ? 10.438 -3.742 6.438 1 42.53 185 GLN B N 1
ATOM 3269 C CA . GLN B 1 185 ? 10.43 -4.125 7.848 1 42.53 185 GLN B CA 1
ATOM 3270 C C . GLN B 1 185 ? 11.266 -3.164 8.688 1 42.53 185 GLN B C 1
ATOM 3272 O O . GLN B 1 185 ? 11.07 -3.059 9.898 1 42.53 185 GLN B O 1
ATOM 3277 N N . GLN B 1 186 ? 12.266 -2.461 8.039 1 41.56 186 GLN B N 1
ATOM 3278 C CA . GLN B 1 186 ? 13.148 -1.626 8.852 1 41.56 186 GLN B CA 1
ATOM 3279 C C . GLN B 1 186 ? 12.562 -0.229 9.039 1 41.56 186 GLN B C 1
ATOM 3281 O O . GLN B 1 186 ? 11.93 0.309 8.133 1 41.56 186 GLN B O 1
ATOM 3286 N N . LYS B 1 187 ? 12.352 0.176 10.227 1 42.69 187 LYS B N 1
ATOM 3287 C CA . LYS B 1 187 ? 11.875 1.46 10.734 1 42.69 187 LYS B CA 1
ATOM 3288 C C . LYS B 1 187 ? 12.609 2.621 10.07 1 42.69 187 LYS B C 1
ATOM 3290 O O . LYS B 1 187 ? 12.18 3.771 10.164 1 42.69 187 LYS B O 1
ATOM 3295 N N . GLN B 1 188 ? 13.82 2.363 9.656 1 41.59 188 GLN B N 1
ATOM 3296 C CA . GLN B 1 188 ? 14.531 3.516 9.117 1 41.59 188 GLN B CA 1
ATOM 3297 C C . GLN B 1 188 ? 14.234 3.697 7.633 1 41.59 188 GLN B C 1
ATOM 3299 O O . GLN B 1 188 ? 14.352 2.754 6.848 1 41.59 188 GLN B O 1
ATOM 3304 N N . VAL B 1 189 ? 13.188 4.547 7.398 1 45.69 189 VAL B N 1
ATOM 3305 C CA . VAL B 1 189 ? 12.758 4.98 6.074 1 45.69 189 VAL B CA 1
ATOM 3306 C C . VAL B 1 189 ? 13.984 5.285 5.211 1 45.69 189 VAL B C 1
ATOM 3308 O O . VAL B 1 189 ? 14.719 6.242 5.48 1 45.69 189 VAL B O 1
ATOM 3311 N N . GLN B 1 190 ? 14.828 4.324 4.859 1 46.88 190 GLN B N 1
ATOM 3312 C CA . GLN B 1 190 ? 15.703 4.793 3.789 1 46.88 190 GLN B CA 1
ATOM 3313 C C . GLN B 1 190 ? 14.953 5.699 2.82 1 46.88 190 GLN B C 1
ATOM 3315 O O . GLN B 1 190 ? 13.734 5.836 2.908 1 46.88 190 GLN B O 1
ATOM 3320 N N . THR B 1 191 ? 15.5 6.176 1.57 1 50.34 191 THR B N 1
ATOM 3321 C CA . THR B 1 191 ? 15.375 7.23 0.571 1 50.34 191 THR B CA 1
ATOM 3322 C C . THR B 1 191 ? 14.039 7.117 -0.167 1 50.34 191 THR B C 1
ATOM 3324 O O . THR B 1 191 ? 13.75 7.922 -1.057 1 50.34 191 THR B O 1
ATOM 3327 N N . HIS B 1 192 ? 13 6.227 0.291 1 65.69 192 HIS B N 1
ATOM 3328 C CA . HIS B 1 192 ? 11.898 6.184 -0.659 1 65.69 192 HIS B CA 1
ATOM 3329 C C . HIS B 1 192 ? 10.586 5.852 0.04 1 65.69 192 HIS B C 1
ATOM 3331 O O . HIS B 1 192 ? 10.273 4.68 0.274 1 65.69 192 HIS B O 1
ATOM 3337 N N . PHE B 1 193 ? 9.773 6.891 0.344 1 76.19 193 PHE B N 1
ATOM 3338 C CA . PHE B 1 193 ? 8.508 6.664 1.027 1 76.19 193 PHE B CA 1
ATOM 3339 C C . PHE B 1 193 ? 7.613 5.734 0.214 1 76.19 193 PHE B C 1
ATOM 3341 O O . PHE B 1 193 ? 7.094 4.746 0.737 1 76.19 193 PHE B O 1
ATOM 3348 N N . ALA B 1 194 ? 7.559 6.059 -1.11 1 76.31 194 ALA B N 1
ATOM 3349 C CA . ALA B 1 194 ? 6.652 5.285 -1.957 1 76.31 194 ALA B CA 1
ATOM 3350 C C . ALA B 1 194 ? 7.117 3.836 -2.074 1 76.31 194 ALA B C 1
ATOM 3352 O O . ALA B 1 194 ? 6.297 2.914 -2.066 1 76.31 194 ALA B O 1
ATOM 3353 N N . TYR B 1 195 ? 8.336 3.641 -2.189 1 76.12 195 TYR B N 1
ATOM 3354 C CA . TYR B 1 195 ? 8.883 2.293 -2.299 1 76.12 195 TYR B CA 1
ATOM 3355 C C . TYR B 1 195 ? 8.641 1.5 -1.021 1 76.12 195 TYR B C 1
ATOM 3357 O O . TYR B 1 195 ? 8.156 0.369 -1.066 1 76.12 195 TYR B O 1
ATOM 3365 N N . ASN B 1 196 ? 8.953 2.104 0.085 1 74.19 196 ASN B N 1
ATOM 3366 C CA . ASN B 1 196 ? 8.766 1.454 1.378 1 74.19 196 ASN B CA 1
ATOM 3367 C C . ASN B 1 196 ? 7.301 1.103 1.623 1 74.19 196 ASN B C 1
ATOM 3369 O O . ASN B 1 196 ? 6.996 0.046 2.18 1 74.19 196 ASN B O 1
ATOM 3373 N N . LEU B 1 197 ? 6.484 1.971 1.243 1 77.62 197 LEU B N 1
ATOM 3374 C CA . LEU B 1 197 ? 5.055 1.727 1.406 1 77.62 197 LEU B CA 1
ATOM 3375 C C . LEU B 1 197 ? 4.605 0.54 0.561 1 77.62 197 LEU B C 1
ATOM 3377 O O . LEU B 1 197 ? 3.809 -0.284 1.014 1 77.62 197 LEU B O 1
ATOM 3381 N N . SER B 1 198 ? 5.086 0.505 -0.626 1 78.75 198 SER B N 1
ATOM 3382 C CA . SER B 1 198 ? 4.707 -0.595 -1.508 1 78.75 198 SER B CA 1
ATOM 3383 C C . SER B 1 198 ? 5.164 -1.937 -0.945 1 78.75 198 SER B C 1
ATOM 3385 O O . SER B 1 198 ? 4.453 -2.936 -1.054 1 78.75 198 SER B O 1
ATOM 3387 N N . LYS B 1 199 ? 6.309 -1.957 -0.381 1 75.62 199 LYS B N 1
ATOM 3388 C CA . LYS B 1 199 ? 6.82 -3.197 0.199 1 75.62 199 LYS B CA 1
ATOM 3389 C C . LYS B 1 199 ? 6.02 -3.594 1.438 1 75.62 199 LYS B C 1
ATOM 3391 O O . LYS B 1 199 ? 5.777 -4.777 1.675 1 75.62 199 LYS B O 1
ATOM 3396 N N . GLY B 1 200 ? 5.699 -2.613 2.279 1 76.44 200 GLY B N 1
ATOM 3397 C CA . GLY B 1 200 ? 4.789 -2.883 3.381 1 76.44 200 GLY B CA 1
ATOM 3398 C C . GLY B 1 200 ? 3.461 -3.463 2.93 1 76.44 200 GLY B C 1
ATOM 3399 O O . GLY B 1 200 ? 2.947 -4.402 3.543 1 76.44 200 GLY B O 1
ATOM 3400 N N . ALA B 1 201 ? 2.996 -2.893 1.894 1 82.69 201 ALA B N 1
ATOM 3401 C CA . ALA B 1 201 ? 1.755 -3.396 1.311 1 82.69 201 ALA B CA 1
ATOM 3402 C C . ALA B 1 201 ? 1.917 -4.836 0.837 1 82.69 201 ALA B C 1
ATOM 3404 O O . ALA B 1 201 ? 1.004 -5.652 0.987 1 82.69 201 ALA B O 1
ATOM 3405 N N . MET B 1 202 ? 3.055 -5.133 0.279 1 84.56 202 MET B N 1
ATOM 3406 C CA . MET B 1 202 ? 3.338 -6.484 -0.192 1 84.56 202 MET B CA 1
ATOM 3407 C C . MET B 1 202 ? 3.307 -7.48 0.962 1 84.56 202 MET B C 1
ATOM 3409 O O . MET B 1 202 ? 2.787 -8.586 0.817 1 84.56 202 MET B O 1
ATOM 3413 N N . ASN B 1 203 ? 3.889 -7.094 2.037 1 81.62 203 ASN B N 1
ATOM 3414 C CA . ASN B 1 203 ? 3.852 -7.961 3.211 1 81.62 203 ASN B CA 1
ATOM 3415 C C . ASN B 1 203 ? 2.42 -8.234 3.66 1 81.62 203 ASN B C 1
ATOM 3417 O O . ASN B 1 203 ? 2.08 -9.367 4.012 1 81.62 203 ASN B O 1
ATOM 3421 N N . HIS B 1 204 ? 1.669 -7.219 3.684 1 83.19 204 HIS B N 1
ATOM 3422 C CA . HIS B 1 204 ? 0.268 -7.383 4.051 1 83.19 204 HIS B CA 1
ATOM 3423 C C . HIS B 1 204 ? -0.463 -8.273 3.051 1 83.19 204 HIS B C 1
ATOM 3425 O O . HIS B 1 204 ? -1.26 -9.133 3.441 1 83.19 204 HIS B O 1
ATOM 3431 N N . LEU B 1 205 ? -0.219 -8.062 1.813 1 87.75 205 LEU B N 1
ATOM 3432 C CA . LEU B 1 205 ? -0.806 -8.898 0.769 1 87.75 205 LEU B CA 1
ATOM 3433 C C . LEU B 1 205 ? -0.465 -10.367 0.989 1 87.75 205 LEU B C 1
ATOM 3435 O O . LEU B 1 205 ? -1.333 -11.234 0.872 1 87.75 205 LEU B O 1
ATOM 3439 N N . THR B 1 206 ? 0.773 -10.633 1.267 1 88.69 206 THR B N 1
ATOM 3440 C CA . THR B 1 206 ? 1.232 -11.992 1.516 1 88.69 206 THR B CA 1
ATOM 3441 C C . THR B 1 206 ? 0.424 -12.641 2.637 1 88.69 206 THR B C 1
ATOM 3443 O O . THR B 1 206 ? -0.068 -13.766 2.486 1 88.69 206 THR B O 1
ATOM 3446 N N . LYS B 1 207 ? 0.285 -11.922 3.689 1 86.12 207 LYS B N 1
ATOM 3447 C CA . LYS B 1 207 ? -0.457 -12.438 4.84 1 86.12 207 LYS B CA 1
ATOM 3448 C C . LYS B 1 207 ? -1.916 -12.703 4.48 1 86.12 207 LYS B C 1
ATOM 3450 O O . LYS B 1 207 ? -2.477 -13.734 4.855 1 86.12 207 LYS B O 1
ATOM 3455 N N . MET B 1 208 ? -2.475 -11.844 3.762 1 84.44 208 MET B N 1
ATOM 3456 C CA . MET B 1 208 ? -3.881 -11.977 3.387 1 84.44 208 MET B CA 1
ATOM 3457 C C . MET B 1 208 ? -4.09 -13.18 2.475 1 84.44 208 MET B C 1
ATOM 3459 O O . MET B 1 208 ? -5.012 -13.969 2.686 1 84.44 208 MET B O 1
ATOM 3463 N N . LEU B 1 209 ? -3.275 -13.297 1.48 1 89.06 209 LEU B N 1
ATOM 3464 C CA . LEU B 1 209 ? -3.402 -14.414 0.552 1 89.06 209 LEU B CA 1
ATOM 3465 C C . LEU B 1 209 ? -3.203 -15.742 1.271 1 89.06 209 LEU B C 1
ATOM 3467 O O . LEU B 1 209 ? -3.961 -16.688 1.052 1 89.06 209 LEU B O 1
ATOM 3471 N N . SER B 1 210 ? -2.123 -15.773 2.104 1 89.12 210 SER B N 1
ATOM 3472 C CA . SER B 1 210 ? -1.86 -16.984 2.867 1 89.12 210 SER B CA 1
ATOM 3473 C C . SER B 1 210 ? -3.076 -17.406 3.691 1 89.12 210 SER B C 1
ATOM 3475 O O . SER B 1 210 ? -3.471 -18.562 3.689 1 89.12 210 SER B O 1
ATOM 3477 N N . THR B 1 211 ? -3.697 -16.453 4.32 1 85.19 211 THR B N 1
ATOM 3478 C CA . THR B 1 211 ? -4.832 -16.719 5.199 1 85.19 211 THR B CA 1
ATOM 3479 C C . THR B 1 211 ? -6.059 -17.141 4.395 1 85.19 211 THR B C 1
ATOM 3481 O O . THR B 1 211 ? -6.711 -18.125 4.719 1 85.19 211 THR B O 1
ATOM 3484 N N . GLU B 1 212 ? -6.359 -16.453 3.314 1 83.94 212 GLU B N 1
ATOM 3485 C CA . GLU B 1 212 ? -7.559 -16.719 2.52 1 83.94 212 GLU B CA 1
ATOM 3486 C C . GLU B 1 212 ? -7.484 -18.078 1.835 1 83.94 212 GLU B C 1
ATOM 3488 O O . GLU B 1 212 ? -8.477 -18.812 1.777 1 83.94 212 GLU B O 1
ATOM 3493 N N . LEU B 1 213 ? -6.367 -18.375 1.304 1 88.62 213 LEU B N 1
ATOM 3494 C CA . LEU B 1 213 ? -6.215 -19.672 0.647 1 88.62 213 LEU B CA 1
ATOM 3495 C C . LEU B 1 213 ? -6.316 -20.812 1.658 1 88.62 213 LEU B C 1
ATOM 3497 O O . LEU B 1 213 ? -6.938 -21.844 1.382 1 88.62 213 LEU B O 1
ATOM 3501 N N . ALA B 1 214 ? -5.738 -20.594 2.818 1 85.44 214 ALA B N 1
ATOM 3502 C CA . ALA B 1 214 ? -5.809 -21.609 3.873 1 85.44 214 ALA B CA 1
ATOM 3503 C C . ALA B 1 214 ? -7.246 -21.812 4.332 1 85.44 214 ALA B C 1
ATOM 3505 O O . ALA B 1 214 ? -7.684 -22.953 4.508 1 85.44 214 ALA B O 1
ATOM 3506 N N . LEU B 1 215 ? -7.965 -20.766 4.52 1 82.81 215 LEU B N 1
ATOM 3507 C CA . LEU B 1 215 ? -9.344 -20.844 4.984 1 82.81 215 LEU B CA 1
ATOM 3508 C C . LEU B 1 215 ? -10.219 -21.594 3.986 1 82.81 215 LEU B C 1
ATOM 3510 O O . LEU B 1 215 ? -11.203 -22.219 4.371 1 82.81 215 LEU B O 1
ATOM 3514 N N . ARG B 1 216 ? -9.711 -21.594 2.77 1 86.62 216 ARG B N 1
ATOM 3515 C CA . ARG B 1 216 ? -10.492 -22.25 1.726 1 86.62 216 ARG B CA 1
ATOM 3516 C C . ARG B 1 216 ? -9.891 -23.609 1.38 1 86.62 216 ARG B C 1
ATOM 3518 O O . ARG B 1 216 ? -10.281 -24.234 0.384 1 86.62 216 ARG B O 1
ATOM 3525 N N . ASN B 1 217 ? -8.93 -23.953 2.104 1 88.5 217 ASN B N 1
ATOM 3526 C CA . ASN B 1 217 ? -8.258 -25.25 1.979 1 88.5 217 ASN B CA 1
ATOM 3527 C C . ASN B 1 217 ? -7.602 -25.406 0.613 1 88.5 217 ASN B C 1
ATOM 3529 O O . ASN B 1 217 ? -7.648 -26.484 0.021 1 88.5 217 ASN B O 1
ATOM 3533 N N . ILE B 1 218 ? -7.238 -24.359 0.072 1 91.44 218 ILE B N 1
ATOM 3534 C CA . ILE B 1 218 ? -6.426 -24.391 -1.14 1 91.44 218 ILE B CA 1
ATOM 3535 C C . ILE B 1 218 ? -4.961 -24.625 -0.772 1 91.44 218 ILE B C 1
ATOM 3537 O O . ILE B 1 218 ? -4.352 -23.797 -0.091 1 91.44 218 ILE B O 1
ATOM 3541 N N . PRO B 1 219 ? -4.434 -25.703 -1.199 1 92.56 219 PRO B N 1
ATOM 3542 C CA . PRO B 1 219 ? -3.131 -26.125 -0.682 1 92.56 219 PRO B CA 1
ATOM 3543 C C . PRO B 1 219 ? -1.963 -25.406 -1.346 1 92.56 219 PRO B C 1
ATOM 3545 O O . PRO B 1 219 ? -1.105 -26.047 -1.962 1 92.56 219 PRO B O 1
ATOM 3548 N N . ILE B 1 220 ? -1.894 -24.172 -1.246 1 93.5 220 ILE B N 1
ATOM 3549 C CA . ILE B 1 220 ? -0.827 -23.312 -1.755 1 93.5 220 ILE B CA 1
ATOM 3550 C C . ILE B 1 220 ? -0.231 -22.5 -0.611 1 93.5 220 ILE B C 1
ATOM 3552 O O . ILE B 1 220 ? -0.961 -21.859 0.154 1 93.5 220 ILE B O 1
ATOM 3556 N N . ARG B 1 221 ? 1.056 -22.594 -0.46 1 91.12 221 ARG B N 1
ATOM 3557 C CA . ARG B 1 221 ? 1.732 -21.75 0.524 1 91.12 221 ARG B CA 1
ATOM 3558 C C . ARG B 1 221 ? 2.064 -20.391 -0.059 1 91.12 221 ARG B C 1
ATOM 3560 O O . ARG B 1 221 ? 2.455 -20.281 -1.224 1 91.12 221 ARG B O 1
ATOM 3567 N N . VAL B 1 222 ? 1.814 -19.359 0.688 1 92.56 222 VAL B N 1
ATOM 3568 C CA . VAL B 1 222 ? 2.174 -18 0.292 1 92.56 222 VAL B CA 1
ATOM 3569 C C . VAL B 1 222 ? 3.16 -17.422 1.298 1 92.56 222 VAL B C 1
ATOM 3571 O O . VAL B 1 222 ? 2.855 -17.312 2.488 1 92.56 222 VAL B O 1
ATOM 3574 N N . ASN B 1 223 ? 4.398 -17.062 0.786 1 87.25 223 ASN B N 1
ATOM 3575 C CA . ASN B 1 223 ? 5.449 -16.531 1.648 1 87.25 223 ASN B CA 1
ATOM 3576 C C . ASN B 1 223 ? 6.102 -15.297 1.038 1 87.25 223 ASN B C 1
ATOM 3578 O O . ASN B 1 223 ? 5.93 -15.016 -0.15 1 87.25 223 ASN B O 1
ATOM 3582 N N . SER B 1 224 ? 6.676 -14.531 1.919 1 87.19 224 SER B N 1
ATOM 3583 C CA . SER B 1 224 ? 7.449 -13.383 1.464 1 87.19 224 SER B CA 1
ATOM 3584 C C . SER B 1 224 ? 8.922 -13.531 1.819 1 87.19 224 SER B C 1
ATOM 3586 O O . SER B 1 224 ? 9.266 -14.094 2.863 1 87.19 224 SER B O 1
ATOM 3588 N N . ILE B 1 225 ? 9.742 -13.102 0.919 1 75.06 225 ILE B N 1
ATOM 3589 C CA . ILE B 1 225 ? 11.18 -12.992 1.179 1 75.06 225 ILE B CA 1
ATOM 3590 C C . ILE B 1 225 ? 11.594 -11.531 1.152 1 75.06 225 ILE B C 1
ATOM 3592 O O . ILE B 1 225 ? 11.266 -10.797 0.214 1 75.06 225 ILE B O 1
ATOM 3596 N N . ALA B 1 226 ? 12.078 -10.961 2.24 1 63.78 226 ALA B N 1
ATOM 3597 C CA . ALA B 1 226 ? 12.586 -9.594 2.32 1 63.78 226 ALA B CA 1
ATOM 3598 C C . ALA B 1 226 ? 14.102 -9.562 2.184 1 63.78 226 ALA B C 1
ATOM 3600 O O . ALA B 1 226 ? 14.828 -9.844 3.145 1 63.78 226 ALA B O 1
ATOM 3601 N N . PRO B 1 227 ? 14.422 -9.234 0.909 1 54.62 227 PRO B N 1
ATOM 3602 C CA . PRO B 1 227 ? 15.883 -9.219 0.757 1 54.62 227 PRO B CA 1
ATOM 3603 C C . PRO B 1 227 ? 16.531 -8.047 1.477 1 54.62 227 PRO B C 1
ATOM 3605 O O . PRO B 1 227 ? 15.93 -6.977 1.603 1 54.62 227 PRO B O 1
ATOM 3608 N N . GLY B 1 228 ? 17.266 -8.094 2.459 1 45.72 228 GLY B N 1
ATOM 3609 C CA . GLY B 1 228 ? 18.047 -6.996 2.996 1 45.72 228 GLY B CA 1
ATOM 3610 C C . GLY B 1 228 ? 18.812 -6.227 1.93 1 45.72 228 GLY B C 1
ATOM 3611 O O . GLY B 1 228 ? 18.703 -6.535 0.74 1 45.72 228 GLY B O 1
ATOM 3612 N N . PRO B 1 229 ? 19.141 -4.789 2.135 1 41.94 229 PRO B N 1
ATOM 3613 C CA . PRO B 1 229 ? 19.891 -3.996 1.162 1 41.94 229 PRO B CA 1
ATOM 3614 C C . PRO B 1 229 ? 20.844 -4.844 0.328 1 41.94 229 PRO B C 1
ATOM 3616 O O . PRO B 1 229 ? 21.625 -5.625 0.879 1 41.94 229 PRO B O 1
ATOM 3619 N N . PHE B 1 230 ? 20.328 -5.32 -0.821 1 39.5 230 PHE B N 1
ATOM 3620 C CA . PHE B 1 230 ? 21.188 -6.051 -1.751 1 39.5 230 PHE B CA 1
ATOM 3621 C C . PHE B 1 230 ? 21.828 -5.098 -2.746 1 39.5 230 PHE B C 1
ATOM 3623 O O . PHE B 1 230 ? 21.25 -4.078 -3.113 1 39.5 230 PHE B O 1
ATOM 3630 N N . PRO B 1 231 ? 23.109 -5.098 -2.941 1 36.75 231 PRO B N 1
ATOM 3631 C CA . PRO B 1 231 ? 23.672 -4.348 -4.062 1 36.75 231 PRO B CA 1
ATOM 3632 C C . PRO B 1 231 ? 22.969 -4.641 -5.387 1 36.75 231 PRO B C 1
ATOM 3634 O O . PRO B 1 231 ? 22.875 -5.797 -5.801 1 36.75 231 PRO B O 1
ATOM 3637 N N . SER B 1 232 ? 21.859 -4.484 -5.625 1 39.75 232 SER B N 1
ATOM 3638 C CA . SER B 1 232 ? 21.359 -4.625 -6.988 1 39.75 232 SER B CA 1
ATOM 3639 C C . SER B 1 232 ? 21.609 -3.367 -7.809 1 39.75 232 SER B C 1
ATOM 3641 O O . SER B 1 232 ? 22.078 -2.357 -7.277 1 39.75 232 SER B O 1
ATOM 3643 N N . GLN B 1 233 ? 21.594 -3.469 -9.031 1 38.78 233 GLN B N 1
ATOM 3644 C CA . GLN B 1 233 ? 21.766 -2.299 -9.891 1 38.78 233 GLN B CA 1
ATOM 3645 C C . GLN B 1 233 ? 21.062 -1.079 -9.297 1 38.78 233 GLN B C 1
ATOM 3647 O O . GLN B 1 233 ? 21.391 0.059 -9.648 1 38.78 233 GLN B O 1
ATOM 3652 N N . LEU B 1 234 ? 20.078 -1.374 -8.562 1 36.44 234 LEU B N 1
ATOM 3653 C CA . LEU B 1 234 ? 19.297 -0.224 -8.109 1 36.44 234 LEU B CA 1
ATOM 3654 C C . LEU B 1 234 ? 20.031 0.542 -7.023 1 36.44 234 LEU B C 1
ATOM 3656 O O . LEU B 1 234 ? 19.953 1.77 -6.949 1 36.44 234 LEU B O 1
ATOM 3660 N N . THR B 1 235 ? 20.531 -0.142 -5.938 1 36.81 235 THR B N 1
ATOM 3661 C CA . THR B 1 235 ? 21.141 0.668 -4.887 1 36.81 235 THR B CA 1
ATOM 3662 C C . THR B 1 235 ? 22.562 1.052 -5.258 1 36.81 235 THR B C 1
ATOM 3664 O O . THR B 1 235 ? 23.25 1.749 -4.5 1 36.81 235 THR B O 1
ATOM 3667 N N . GLY B 1 236 ? 23.031 1.11 -6.332 1 34.22 236 GLY B N 1
ATOM 3668 C CA . GLY B 1 236 ? 24.422 1.431 -6.605 1 34.22 236 GLY B CA 1
ATOM 3669 C C . GLY B 1 236 ? 25.391 0.778 -5.637 1 34.22 236 GLY B C 1
ATOM 3670 O O . GLY B 1 236 ? 26.594 1.079 -5.645 1 34.22 236 GLY B O 1
ATOM 3671 N N . LEU B 1 237 ? 25.047 0.358 -4.461 1 33.06 237 LEU B N 1
ATOM 3672 C CA . LEU B 1 237 ? 26.047 -0.207 -3.557 1 33.06 237 LEU B CA 1
ATOM 3673 C C . LEU B 1 237 ? 26.547 -1.559 -4.062 1 33.06 237 LEU B C 1
ATOM 3675 O O . LEU B 1 237 ? 25.797 -2.285 -4.727 1 33.06 237 LEU B O 1
ATOM 3679 N N . GLU B 1 238 ? 27.938 -1.837 -4.125 1 30.52 238 GLU B N 1
ATOM 3680 C CA . GLU B 1 238 ? 28.734 -2.992 -4.523 1 30.52 238 GLU B CA 1
ATOM 3681 C C . GLU B 1 238 ? 28.219 -4.273 -3.877 1 30.52 238 GLU B C 1
ATOM 3683 O O . GLU B 1 238 ? 27.625 -4.234 -2.797 1 30.52 238 GLU B O 1
ATOM 3688 N N . VAL B 1 239 ? 28.328 -5.523 -4.574 1 32.19 239 VAL B N 1
ATOM 3689 C CA . VAL B 1 239 ? 28.047 -6.953 -4.508 1 32.19 239 VAL B CA 1
ATOM 3690 C C . VAL B 1 239 ? 28.578 -7.52 -3.188 1 32.19 239 VAL B C 1
ATOM 3692 O O . VAL B 1 239 ? 28.344 -8.688 -2.871 1 32.19 239 VAL B O 1
ATOM 3695 N N . SER B 1 240 ? 29.594 -6.969 -2.506 1 30.66 240 SER B N 1
ATOM 3696 C CA . SER B 1 240 ? 30.359 -7.781 -1.564 1 30.66 240 SER B CA 1
ATOM 3697 C C . SER B 1 240 ? 29.469 -8.32 -0.449 1 30.66 240 SER B C 1
ATOM 3699 O O . SER B 1 240 ? 29.656 -9.445 0.021 1 30.66 240 SER B O 1
ATOM 3701 N N . TRP B 1 241 ? 28.969 -7.543 0.323 1 28.55 241 TRP B N 1
ATOM 3702 C CA . TRP B 1 241 ? 28.578 -7.977 1.663 1 28.55 241 TRP B CA 1
ATOM 3703 C C . TRP B 1 241 ? 27.312 -8.828 1.62 1 28.55 241 TRP B C 1
ATOM 3705 O O . TRP B 1 241 ? 26.797 -9.227 2.664 1 28.55 241 TRP B O 1
ATOM 3715 N N . CYS B 1 242 ? 26.688 -8.906 0.6 1 30.62 242 CYS B N 1
ATOM 3716 C CA . CYS B 1 242 ? 25.422 -9.57 0.871 1 30.62 242 CYS B CA 1
ATOM 3717 C C . CYS B 1 242 ? 25.609 -11.07 1.039 1 30.62 242 CYS B C 1
ATOM 3719 O O . CYS B 1 242 ? 25.656 -11.805 0.054 1 30.62 242 CYS B O 1
ATOM 3721 N N . GLY B 1 243 ? 26.469 -11.484 1.854 1 28.3 243 GLY B N 1
ATOM 3722 C CA . GLY B 1 243 ? 26.438 -12.867 2.299 1 28.3 243 GLY B CA 1
ATOM 3723 C C . GLY B 1 243 ? 25.031 -13.375 2.57 1 28.3 243 GLY B C 1
ATOM 3724 O O . GLY B 1 243 ? 24.781 -14.586 2.512 1 28.3 243 GLY B O 1
ATOM 3725 N N . ILE B 1 244 ? 24.281 -12.562 3.148 1 28.97 244 ILE B N 1
ATOM 3726 C CA . ILE B 1 244 ? 22.984 -13.078 3.588 1 28.97 244 ILE B CA 1
ATOM 3727 C C . ILE B 1 244 ? 22.078 -13.281 2.379 1 28.97 244 ILE B C 1
ATOM 3729 O O . ILE B 1 244 ? 20.984 -13.828 2.508 1 28.97 244 ILE B O 1
ATOM 3733 N N . CYS B 1 245 ? 22.328 -12.695 1.317 1 31.22 245 CYS B N 1
ATOM 3734 C CA . CYS B 1 245 ? 21.672 -12.938 0.043 1 31.22 245 CYS B CA 1
ATOM 3735 C C . CYS B 1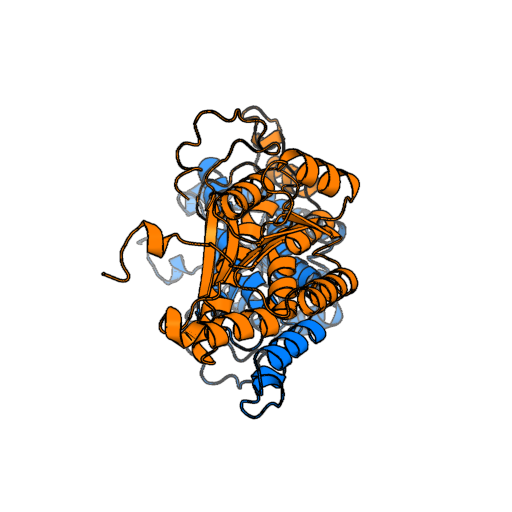 245 ? 21.594 -14.43 -0.249 1 31.22 245 CYS B C 1
ATOM 3737 O O . CYS B 1 245 ? 20.688 -14.883 -0.95 1 31.22 245 CYS B O 1
ATOM 3739 N N . LEU B 1 246 ? 22.703 -14.953 -0.076 1 29.81 246 LEU B N 1
ATOM 3740 C CA . LEU B 1 246 ? 22.812 -16.375 -0.344 1 29.81 246 LEU B CA 1
ATOM 3741 C C . LEU B 1 246 ? 21.906 -17.172 0.576 1 29.81 246 LEU B C 1
ATOM 3743 O O . LEU B 1 246 ? 21.688 -18.375 0.359 1 29.81 246 LEU B O 1
ATOM 3747 N N . TYR B 1 247 ? 21.859 -16.516 1.874 1 29.06 247 TYR B N 1
ATOM 3748 C CA . TYR B 1 247 ? 21 -17.312 2.752 1 29.06 247 TYR B CA 1
ATOM 3749 C C . TYR B 1 247 ? 19.562 -16.844 2.656 1 29.06 247 TYR B C 1
ATOM 3751 O O . TYR B 1 247 ? 19.188 -15.828 3.252 1 29.06 247 TYR B O 1
ATOM 3759 N N . ILE B 1 248 ? 19.062 -16.312 1.749 1 27.69 248 ILE B N 1
ATOM 3760 C CA . ILE B 1 248 ? 17.609 -16.25 1.767 1 27.69 248 ILE B CA 1
ATOM 3761 C C . ILE B 1 248 ? 17.062 -17.5 2.473 1 27.69 248 ILE B C 1
ATOM 3763 O O . ILE B 1 248 ? 17.422 -18.625 2.131 1 27.69 248 ILE B O 1
#

Foldseek 3Di:
DDCPPPCNVPQLAAAEEEEEVLLFDLNVVVQLVNLVRHAQYEYEDQDPVSLVVSQVVSPVSNPRYHYAYADLLDLVRLLVVLVVCCVVPVAHQEYEYDFADDPQFPVCVVPPPRPCVVDPVSVVVSVVVSDDPVVLVVRLSRQAVSLVSNCVSRVVRNLVVQVVCCVPNVGLRGEYEREAAVLLVDPPNPRGPSNNVSRVNNVVVQVVVQVVCVVVPRSYHGYYDHQYPACGPVVVDDHPPPPVSVVD/DDCPPPCNVPQLAAAEEEEEVLLFDLNVVVQLVSLVRHAQYEYEDQDPVSLVVSQVVSPPSNVRYHYAYADLLDLVRLLVVLVVCCVPPVAHQEYEYDFADDPQFPVCVVPPPRPCVVDPVSVVVSVVVSDDPVVLVVRLSRQAVSLVSNCVSRVVRNLVVQVVCCVPNVGLRGEYEREAAVLLVDPPNPRGPSNNVSRVNNVVVQVVVQVVCVVVPRSYHGYYDHQYPACGPPVVDDRPPPPCSVVD

pLDDT: mean 78.43, std 20.39, range [26.88, 98.56]

Radius of gyration: 24.91 Å; Cα contacts (8 Å, |Δi|>4): 959; chains: 2; bounding box: 57×75×65 Å

InterPro domains:
  IPR002347 Short-chain dehydrogenase/reductase SDR [PF00106] (16-235)
  IPR002347 Short-chain dehydrogenase/reductase SDR [PR00080] (90-101)
  IPR002347 Short-chain dehydrogenase/reductase SDR [PR00080] (174-182)
  IPR002347 Short-chain dehydrogenase/reductase SDR [PR00080] (195-214)
  IPR002347 Short-chain dehydrogenase/reductase SDR [PR00081] (16-33)
  IPR002347 Short-chain dehydrogenase/reductase SDR [PR00081] (90-101)
  IPR002347 Short-chain dehydrogenase/reductase SDR [PR00081] (168-184)
  IPR002347 Short-chain dehydrogenase/reductase SDR [PR00081] (195-214)
  IPR002347 Short-chain dehydrogenase/reductase SDR [PR00081] (218-235)
  IPR036291 NAD(P)-binding domain superfamily [SSF51735] (11-235)
  IPR052178 Short-chain dehydrogenase/reductase SAT3-like [PTHR43618] (3-235)

Solvent-accessible surface area (backbone atoms only — not comparable to full-atom values): 25262 Å² total; per-residue (Å²): 134,66,86,76,36,66,72,61,61,67,51,39,60,74,36,35,32,40,26,32,36,1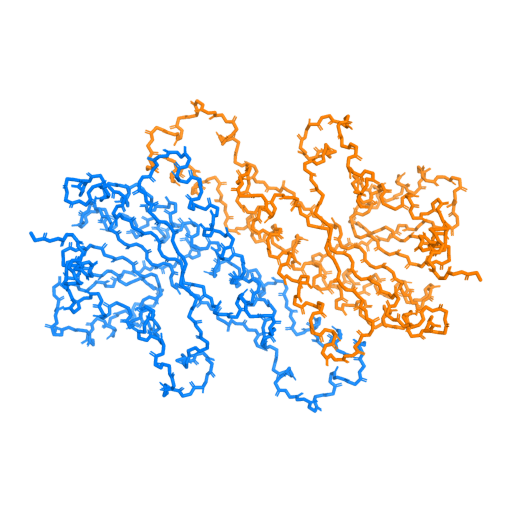5,47,46,64,68,30,28,52,50,46,48,56,41,35,76,48,45,12,32,29,35,28,19,28,73,51,63,68,49,27,53,52,40,45,66,72,56,32,91,63,52,98,25,57,42,66,41,68,28,38,66,79,36,70,68,37,43,52,50,44,44,51,52,43,43,73,75,66,58,41,29,32,33,40,34,40,46,40,63,64,84,73,73,70,44,63,59,72,77,35,90,82,35,74,41,71,74,39,56,40,45,32,14,43,49,55,39,68,74,51,52,72,66,59,43,33,52,42,33,36,43,42,28,51,18,49,54,46,51,47,22,61,40,28,31,33,25,42,48,32,10,61,72,36,24,87,81,58,76,40,54,64,8,35,39,36,38,58,36,41,30,54,39,74,42,69,63,68,62,59,30,71,61,44,33,30,23,24,30,21,31,52,46,47,33,52,35,51,30,41,54,32,49,77,66,67,42,45,49,43,47,43,70,46,54,50,53,92,52,45,35,88,81,63,72,46,72,72,74,75,50,62,60,65,72,67,99,136,66,85,75,37,64,71,61,62,67,53,39,59,74,35,36,32,39,27,32,36,14,45,46,65,71,30,28,52,51,46,50,56,42,34,76,48,44,12,32,28,34,28,20,28,71,51,65,69,49,27,51,53,40,48,61,70,52,46,92,54,62,93,24,56,42,66,41,68,29,40,67,79,35,70,67,36,43,52,51,43,45,50,52,43,42,71,73,66,58,41,30,32,33,39,33,41,47,41,64,64,85,73,72,70,45,64,57,72,79,35,88,81,36,74,42,69,75,38,57,39,46,31,14,45,48,54,40,68,73,51,52,71,66,59,42,32,52,42,32,35,42,42,28,52,18,46,54,47,51,49,22,61,40,28,31,32,26,40,49,32,9,62,73,37,24,88,81,57,77,39,53,62,8,36,40,37,38,58,38,41,31,56,40,73,43,70,62,69,62,59,30,71,61,44,34,30,23,24,30,20,33,54,47,46,33,52,34,51,30,42,55,32,50,77,65,66,41,44,48,42,47,42,70,46,55,51,53,93,52,44,34,87,80,62,72,46,74,73,75,75,50,62,58,67,77,56,111

Organism: NCBI:txid456999

Nearest PDB structures (foldseek):
  4weo-assembly1_A  TM=9.115E-01  e=3.229E-15  Burkholderia cenocepacia J2315
  4weo-assembly1_B  TM=9.111E-01  e=4.881E-15  Burkholderia cenocepacia J2315
  4weo-assembly1_C  TM=9.129E-01  e=1.589E-14  Burkholderia cenocepacia J2315
  5g4l-assembly1_A  TM=8.426E-01  e=1.686E-13  Clostridium sp.
  5g4k-assembly1_A-2  TM=8.014E-01  e=4.878E-13  Clostridium sp.

Sequence (496 aa):
MTHLDLNKVLNVEGLIALITGGGTGIGLMMAKGLAINGAKVYIGGRRKDVLDKAHNNIIRATDIFYGIQLDVTNKESIENAVKVISSNDGKLDILINNAGTASGFTSFFLDPASSEYKSAEVLGKGLFDWNSFEDWSNMFSVNTSSAFFVSMAFLGLIEKSSKERKAETGGWSSSIINISSMAGQQKQVQTHFAYNLSKGAMNHLTKMLSTELALRNIPIRVNSIAPGPFPSQLTGLEVSWCGICLYIMTHLDLNKVLNVEGLIALITGGGTGIGLMMAKGLAINGAKVYIGGRRKDVLDKAHNNIIRATDIFYGIQLDVTNKESIENAVKVISSNDGKLDILINNAGTASGFTSFFLDPASSEYKSAEVLGKGLFDWNSFEDWSNMFSVNTSSAFFVSMAFLGLIEKSSKERKAETGGWSSSIINISSMAGQQKQVQTHFAYNLSKGAMNHLTKMLSTELALRNIPIRVNSIAPGPFPSQLTGLEVSWCGICLYI